Protein AF-A0A915D4I9-F1 (afdb_monomer)

Radius of gyration: 35.0 Å; Cα contacts (8 Å, |Δi|>4): 168; chains: 1; bounding box: 101×60×114 Å

Secondary structure (DSSP, 8-state):
-----PPBPTT--B--HHHHHHHHHHH----S-HHHHHHHHHHHHHHHHHHHHHHHHHHHHHHHHHHHHHHHHHHHHHHHHHHHHHHHHHHHHHHHHH-SS--HHHHHHHHHHHHHHHHHHHHHHHHHHHHTTTS--TTSSSSS----SS----S--HHHHHHHHHHHHTT---SS----SHHHHHHHHHHHHHHHHHHHHHHHHHHHHHHHHHHHHHHHHHHHHHHTS--------------------S-----------S---S-----PPPHHHHHHHHHHHHHHHHHHHHHHH---HHHHHHHHHHHHTT---TT----SHHHHHHHHHHHHHHHHHHHHHHHHHHHHHHHHHHHHHS------

Structure (mmCIF, N/CA/C/O backbone):
data_AF-A0A915D4I9-F1
#
_entry.id   AF-A0A915D4I9-F1
#
loop_
_atom_site.group_PDB
_atom_site.id
_atom_site.type_symbol
_atom_site.label_atom_id
_atom_site.label_alt_id
_atom_site.label_comp_id
_atom_site.label_asym_id
_atom_site.label_entity_id
_atom_site.label_seq_id
_atom_site.pdbx_PDB_ins_code
_atom_site.Cartn_x
_atom_site.Cartn_y
_atom_site.Cartn_z
_atom_site.occupancy
_atom_site.B_iso_or_equiv
_atom_site.auth_seq_id
_atom_site.auth_comp_id
_atom_site.auth_asym_id
_atom_site.auth_atom_id
_atom_site.pdbx_PDB_model_num
ATOM 1 N N . MET A 1 1 ? -1.954 -6.612 -65.099 1.00 35.41 1 MET A N 1
ATOM 2 C CA . MET A 1 1 ? -2.186 -5.581 -64.069 1.00 35.41 1 MET A CA 1
ATOM 3 C C . MET A 1 1 ? -2.923 -6.221 -62.903 1.00 35.41 1 MET A C 1
ATOM 5 O O . MET A 1 1 ? -4.116 -6.458 -63.005 1.00 35.41 1 MET A O 1
ATOM 9 N N . LYS A 1 2 ? -2.202 -6.592 -61.844 1.00 32.66 2 LYS A N 1
ATOM 10 C CA . LYS A 1 2 ? -2.770 -6.794 -60.507 1.00 32.66 2 LYS A CA 1
ATOM 11 C C . LYS A 1 2 ? -2.004 -5.823 -59.619 1.00 32.66 2 LYS A C 1
ATOM 13 O O . LYS A 1 2 ? -0.778 -5.883 -59.588 1.00 32.66 2 LYS A O 1
ATOM 18 N N . GLU A 1 3 ? -2.719 -4.869 -59.047 1.00 35.03 3 GLU A N 1
ATOM 19 C CA . GLU A 1 3 ? -2.173 -3.814 -58.200 1.00 35.03 3 GLU A CA 1
ATOM 20 C C . GLU A 1 3 ? -1.473 -4.432 -56.980 1.00 35.03 3 GLU A C 1
ATOM 22 O O . GLU A 1 3 ? -2.065 -5.222 -56.247 1.00 35.03 3 GLU A O 1
ATOM 27 N N . MET A 1 4 ? -0.193 -4.100 -56.781 1.00 36.44 4 MET A N 1
ATOM 28 C CA . MET A 1 4 ? 0.532 -4.380 -55.540 1.00 36.44 4 MET A CA 1
ATOM 29 C C . MET A 1 4 ? 0.181 -3.279 -54.540 1.00 36.44 4 MET A C 1
ATOM 31 O O . MET A 1 4 ? 0.741 -2.187 -54.602 1.00 36.44 4 MET A O 1
ATOM 35 N N . GLN A 1 5 ? -0.742 -3.550 -53.619 1.00 38.31 5 GLN A N 1
ATOM 36 C CA . GLN A 1 5 ? -0.920 -2.701 -52.443 1.00 38.31 5 GLN A CA 1
ATOM 37 C C . GLN A 1 5 ? 0.169 -3.045 -51.420 1.00 38.31 5 GLN A C 1
ATOM 39 O O . GLN A 1 5 ? 0.173 -4.126 -50.835 1.00 38.31 5 GLN A O 1
ATOM 44 N N . ALA A 1 6 ? 1.120 -2.129 -51.237 1.00 41.97 6 ALA A N 1
ATOM 45 C CA . ALA A 1 6 ? 2.072 -2.168 -50.136 1.00 41.97 6 ALA A CA 1
ATOM 46 C C . ALA A 1 6 ? 1.384 -1.663 -48.859 1.00 41.97 6 ALA A C 1
ATOM 48 O O . ALA A 1 6 ? 0.776 -0.593 -48.866 1.00 41.97 6 ALA A O 1
ATOM 49 N N . VAL A 1 7 ? 1.482 -2.421 -47.766 1.00 44.50 7 VAL A N 1
ATOM 50 C CA . VAL A 1 7 ? 1.042 -1.972 -46.438 1.00 44.50 7 VAL A CA 1
ATOM 51 C C . VAL A 1 7 ? 2.218 -1.262 -45.771 1.00 44.50 7 VAL A C 1
ATOM 53 O O . VAL A 1 7 ? 3.314 -1.814 -45.674 1.00 44.50 7 VAL A O 1
ATOM 56 N N . VAL A 1 8 ? 1.988 -0.017 -45.366 1.00 44.09 8 VAL A N 1
ATOM 57 C CA . VAL A 1 8 ? 2.968 0.869 -44.730 1.00 44.09 8 VAL A CA 1
ATOM 58 C C . VAL A 1 8 ? 2.726 0.836 -43.220 1.00 44.09 8 VAL A C 1
ATOM 60 O O . VAL A 1 8 ? 1.594 1.022 -42.778 1.00 44.09 8 VAL A O 1
ATOM 63 N N . ASP A 1 9 ? 3.771 0.571 -42.434 1.00 43.66 9 ASP A N 1
ATOM 64 C CA . ASP A 1 9 ? 3.714 0.646 -40.964 1.00 43.66 9 ASP A CA 1
ATOM 65 C C . ASP A 1 9 ? 3.553 2.113 -40.496 1.00 43.66 9 ASP A C 1
ATOM 67 O O . ASP A 1 9 ? 3.857 3.043 -41.244 1.00 43.66 9 ASP A O 1
ATOM 71 N N . LEU A 1 10 ? 3.128 2.350 -39.250 1.00 45.97 10 LEU A N 1
ATOM 72 C CA . LEU A 1 10 ? 2.901 3.670 -38.631 1.00 45.97 10 LEU A CA 1
ATOM 73 C C . LEU A 1 10 ? 4.127 4.610 -38.662 1.00 45.97 10 LEU A C 1
ATOM 75 O O . LEU A 1 10 ? 3.985 5.804 -38.413 1.00 45.97 10 LEU A O 1
ATOM 79 N N . ASN A 1 11 ? 5.306 4.088 -39.016 1.00 44.72 11 ASN A N 1
ATOM 80 C CA . ASN A 1 11 ? 6.557 4.828 -39.199 1.00 44.72 11 ASN A CA 1
ATOM 81 C C . ASN A 1 11 ? 6.993 4.990 -40.673 1.00 44.72 11 ASN A C 1
ATOM 83 O O . ASN A 1 11 ? 8.111 5.428 -40.933 1.00 44.72 11 ASN A O 1
ATOM 87 N N . GLY A 1 12 ? 6.153 4.650 -41.656 1.00 38.50 12 GLY A N 1
ATOM 88 C CA . GLY A 1 12 ? 6.417 4.956 -43.070 1.00 38.50 12 GLY A CA 1
ATOM 89 C C . GLY A 1 12 ? 7.358 3.994 -43.809 1.00 38.50 12 GLY A C 1
ATOM 90 O O . GLY A 1 12 ? 7.769 4.291 -44.930 1.00 38.50 12 GLY A O 1
ATOM 91 N N . HIS A 1 13 ? 7.708 2.844 -43.228 1.00 47.94 13 HIS A N 1
ATOM 92 C CA . HIS A 1 13 ? 8.580 1.860 -43.876 1.00 47.94 13 HIS A CA 1
ATOM 93 C C . HIS A 1 13 ? 7.788 0.855 -44.726 1.00 47.94 13 HIS A C 1
ATOM 95 O O . HIS A 1 13 ? 6.801 0.273 -44.275 1.00 47.94 13 HIS A O 1
ATOM 101 N N . TYR A 1 14 ? 8.254 0.623 -45.958 1.00 47.19 14 TYR A N 1
ATOM 102 C CA . TYR A 1 14 ? 7.718 -0.399 -46.858 1.00 47.19 14 TYR A CA 1
ATOM 103 C C . TYR A 1 14 ? 8.238 -1.779 -46.445 1.00 47.19 14 TYR A C 1
ATOM 105 O O . TYR A 1 14 ? 9.422 -2.080 -46.616 1.00 47.19 14 TYR A O 1
ATOM 113 N N . LEU A 1 15 ? 7.362 -2.632 -45.917 1.00 45.53 15 LEU A N 1
ATOM 114 C CA . LEU A 1 15 ? 7.702 -4.026 -45.639 1.00 45.53 15 LEU A CA 1
ATOM 115 C C . LEU A 1 15 ? 7.679 -4.828 -46.948 1.00 45.53 15 LEU A C 1
ATOM 117 O O . LEU A 1 15 ? 6.658 -4.935 -47.625 1.00 45.53 15 LEU A O 1
ATOM 121 N N . SER A 1 16 ? 8.825 -5.404 -47.314 1.00 47.22 16 SER A N 1
ATOM 122 C CA . SER A 1 16 ? 8.920 -6.376 -48.406 1.00 47.22 16 SER A CA 1
ATOM 123 C C . SER A 1 16 ? 8.161 -7.649 -48.023 1.00 47.22 16 SER A C 1
ATOM 125 O O . SER A 1 16 ? 8.383 -8.182 -46.936 1.00 47.22 16 SER A O 1
ATOM 127 N N . MET A 1 17 ? 7.316 -8.184 -48.918 1.00 44.69 17 MET A N 1
ATOM 128 C CA . MET A 1 17 ? 6.532 -9.413 -48.676 1.00 44.69 17 MET A CA 1
ATOM 129 C C . MET A 1 17 ? 7.387 -10.610 -48.220 1.00 44.69 17 MET A C 1
ATOM 131 O O . MET A 1 17 ? 6.897 -11.469 -47.496 1.00 44.69 17 MET A O 1
ATOM 135 N N . LYS A 1 18 ? 8.691 -10.626 -48.536 1.00 50.09 18 LYS A N 1
ATOM 136 C CA . LYS A 1 18 ? 9.620 -11.646 -48.028 1.00 50.09 18 LYS A CA 1
ATOM 137 C C . LYS A 1 18 ? 9.798 -11.596 -46.505 1.00 50.09 18 LYS A C 1
ATOM 139 O O . LYS A 1 18 ? 9.975 -12.642 -45.902 1.00 50.09 18 LYS A O 1
ATOM 144 N N . GLN A 1 19 ? 9.768 -10.429 -45.859 1.00 47.62 19 GLN A N 1
ATOM 145 C CA . GLN A 1 19 ? 9.937 -10.335 -44.398 1.00 47.62 19 GLN A CA 1
ATOM 146 C C . GLN A 1 19 ? 8.711 -10.845 -43.631 1.00 47.62 19 GLN A C 1
ATOM 148 O O . GLN A 1 19 ? 8.879 -11.490 -42.600 1.00 47.62 19 GLN A O 1
ATOM 153 N N . LEU A 1 20 ? 7.507 -10.635 -44.169 1.00 45.84 20 LEU A N 1
ATOM 154 C CA . LEU A 1 20 ? 6.270 -11.200 -43.619 1.00 45.84 20 LEU A CA 1
ATOM 155 C C . LEU A 1 20 ? 6.200 -12.721 -43.835 1.00 45.84 20 LEU A C 1
ATOM 157 O O . LEU A 1 20 ? 5.875 -13.448 -42.900 1.00 45.84 20 LEU A O 1
ATOM 161 N N . GLU A 1 21 ? 6.621 -13.220 -45.005 1.00 45.56 21 GLU A N 1
ATOM 162 C CA . GLU A 1 21 ? 6.747 -14.666 -45.249 1.00 45.56 21 GLU A CA 1
ATOM 163 C C . GLU A 1 21 ? 7.752 -15.339 -44.298 1.00 45.56 21 GLU A C 1
ATOM 165 O O . GLU A 1 21 ? 7.537 -16.479 -43.898 1.00 45.56 21 GLU A O 1
ATOM 170 N N . TRP A 1 22 ? 8.836 -14.661 -43.901 1.00 43.78 22 TRP A N 1
ATOM 171 C CA . TRP A 1 22 ? 9.809 -15.208 -42.944 1.00 43.78 22 TRP A CA 1
ATOM 172 C C . TRP A 1 22 ? 9.251 -15.319 -41.515 1.00 43.78 22 TRP A C 1
ATOM 174 O O . TRP A 1 22 ? 9.558 -16.300 -40.835 1.00 43.78 22 TRP A O 1
ATOM 184 N N . GLU A 1 23 ? 8.417 -14.378 -41.059 1.00 46.72 23 GLU A N 1
ATOM 185 C CA . GLU A 1 23 ? 7.760 -14.483 -39.745 1.00 46.72 23 GLU A CA 1
ATOM 186 C C . GLU A 1 23 ? 6.609 -15.505 -39.745 1.00 46.72 23 GLU A C 1
ATOM 188 O O . GLU A 1 23 ? 6.506 -16.307 -38.810 1.00 46.72 23 GLU A O 1
ATOM 193 N N . GLU A 1 24 ? 5.809 -15.584 -40.816 1.00 44.44 24 GLU A N 1
ATOM 194 C CA . GLU A 1 24 ? 4.781 -16.629 -40.959 1.00 44.44 24 GLU A CA 1
ATOM 195 C C . GLU A 1 24 ? 5.386 -18.033 -41.142 1.00 44.44 24 GLU A C 1
ATOM 197 O O . GLU A 1 24 ? 4.870 -19.009 -40.586 1.00 44.44 24 GLU A O 1
ATOM 202 N N . GLN A 1 25 ? 6.525 -18.173 -41.834 1.00 42.53 25 GLN A N 1
ATOM 203 C CA . GLN A 1 25 ? 7.201 -19.470 -41.985 1.00 42.53 25 GLN A CA 1
ATOM 204 C C . GLN A 1 25 ? 7.789 -20.014 -40.674 1.00 42.53 25 GLN A C 1
ATOM 206 O O . GLN A 1 25 ? 7.946 -21.234 -40.548 1.00 42.53 25 GLN A O 1
ATOM 211 N N . ILE A 1 26 ? 8.069 -19.163 -39.678 1.00 49.69 26 ILE A N 1
ATOM 212 C CA . ILE A 1 26 ? 8.453 -19.606 -38.324 1.00 49.69 26 ILE A CA 1
ATOM 213 C C . ILE A 1 26 ? 7.240 -20.181 -37.567 1.00 49.69 26 ILE A C 1
ATOM 215 O O . ILE A 1 26 ? 7.413 -21.073 -36.728 1.00 49.69 26 ILE A O 1
ATOM 219 N N . TYR A 1 27 ? 6.020 -19.745 -37.896 1.00 46.62 27 TYR A N 1
ATOM 220 C CA . TYR A 1 27 ? 4.786 -20.242 -37.281 1.00 46.62 27 TYR A CA 1
ATOM 221 C C . TYR A 1 27 ? 4.164 -21.455 -37.995 1.00 46.62 27 TYR A C 1
ATOM 223 O O . TYR A 1 27 ? 3.517 -22.259 -37.322 1.00 46.62 27 TYR A O 1
ATOM 231 N N . PHE A 1 28 ? 4.387 -21.650 -39.303 1.00 39.59 28 PHE A N 1
ATOM 232 C CA . PHE A 1 28 ? 3.598 -22.605 -40.106 1.00 39.59 28 PHE A CA 1
ATOM 233 C C . PHE A 1 28 ? 4.369 -23.696 -40.885 1.00 39.59 28 PHE A C 1
ATOM 235 O O . PHE A 1 28 ? 3.871 -24.212 -41.885 1.00 39.59 28 PHE A O 1
ATOM 242 N N . ARG A 1 29 ? 5.553 -24.143 -40.435 1.00 40.75 29 ARG A N 1
ATOM 243 C CA . ARG A 1 29 ? 6.154 -25.400 -40.951 1.00 40.75 29 ARG A CA 1
ATOM 244 C C . ARG A 1 29 ? 5.696 -26.636 -40.153 1.00 40.75 29 ARG A C 1
ATOM 246 O O . ARG A 1 29 ? 6.113 -26.848 -39.017 1.00 40.75 29 ARG A O 1
ATOM 253 N N . SER A 1 30 ? 4.845 -27.452 -40.782 1.00 46.19 30 SER A N 1
ATOM 254 C CA . SER A 1 30 ? 4.274 -28.733 -40.310 1.00 46.19 30 SER A CA 1
ATOM 255 C C . SER A 1 30 ? 5.321 -29.867 -40.107 1.00 46.19 30 SER A C 1
ATOM 257 O O . SER A 1 30 ? 6.462 -29.730 -40.549 1.00 46.19 30 SER A O 1
ATOM 259 N N . PRO A 1 31 ? 4.990 -30.975 -39.397 1.00 56.00 31 PRO A N 1
ATOM 260 C CA . PRO A 1 31 ? 5.857 -31.542 -38.352 1.00 56.00 31 PRO A CA 1
ATOM 261 C C . PRO A 1 31 ? 6.670 -32.800 -38.724 1.00 56.00 31 PRO A C 1
ATOM 263 O O . PRO A 1 31 ? 6.322 -33.522 -39.656 1.00 56.00 31 PRO A O 1
ATOM 266 N N . PRO A 1 32 ? 7.678 -33.152 -37.891 1.00 44.53 32 PRO A N 1
ATOM 267 C CA . PRO A 1 32 ? 7.856 -34.561 -37.519 1.00 44.53 32 PRO A CA 1
ATOM 268 C C . PRO A 1 32 ? 8.087 -34.810 -36.001 1.00 44.53 32 PRO A C 1
ATOM 270 O O . PRO A 1 32 ? 8.877 -34.113 -35.346 1.00 44.53 32 PRO A O 1
ATOM 273 N N . SER A 1 33 ? 7.402 -35.856 -35.497 1.00 53.75 33 SER A N 1
ATOM 274 C CA . SER A 1 33 ? 7.320 -36.460 -34.140 1.00 53.75 33 SER A CA 1
ATOM 275 C C . SER A 1 33 ? 7.057 -35.499 -32.960 1.00 53.75 33 SER A C 1
ATOM 277 O O . SER A 1 33 ? 7.966 -34.854 -32.428 1.00 53.75 33 SER A O 1
ATOM 279 N N . ASN A 1 34 ? 5.795 -35.457 -32.523 1.00 60.41 34 ASN A N 1
ATOM 280 C CA . ASN A 1 34 ? 5.159 -34.263 -31.954 1.00 60.41 34 ASN A CA 1
ATOM 281 C C . ASN A 1 34 ? 5.273 -34.065 -30.432 1.00 60.41 34 ASN A C 1
ATOM 283 O O . ASN A 1 34 ? 5.126 -32.936 -29.976 1.00 60.41 34 ASN A O 1
ATOM 287 N N . SER A 1 35 ? 5.581 -35.087 -29.630 1.00 59.91 35 SER A N 1
ATOM 288 C CA . SER A 1 35 ? 5.491 -34.942 -28.164 1.00 59.91 35 SER A CA 1
ATOM 289 C C . SER A 1 35 ? 6.747 -34.346 -27.524 1.00 59.91 35 SER A C 1
ATOM 291 O O . SER A 1 35 ? 6.640 -33.433 -26.719 1.00 59.91 35 SER A O 1
ATOM 293 N N . CYS A 1 36 ? 7.953 -34.787 -27.901 1.00 62.69 36 CYS A N 1
ATOM 294 C CA . CYS A 1 36 ? 9.190 -34.411 -27.194 1.00 62.69 36 CYS A CA 1
ATOM 295 C C . CYS A 1 36 ? 9.6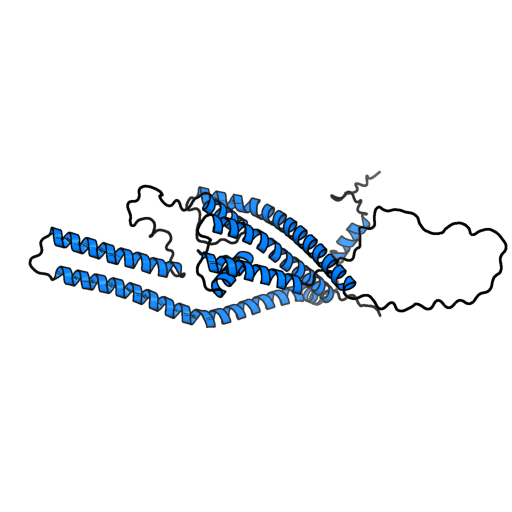43 -32.959 -27.474 1.00 62.69 36 CYS A C 1
ATOM 297 O O . CYS A 1 36 ? 10.132 -32.265 -26.584 1.00 62.69 36 CYS A O 1
ATOM 299 N N . LYS A 1 37 ? 9.412 -32.450 -28.694 1.00 66.06 37 LYS A N 1
ATOM 300 C CA . LYS A 1 37 ? 9.696 -31.045 -29.051 1.00 66.06 37 LYS A CA 1
ATOM 301 C C . LYS A 1 37 ? 8.677 -30.077 -28.439 1.00 66.06 37 LYS A C 1
ATOM 303 O O . LYS A 1 37 ? 9.062 -28.996 -28.002 1.00 66.06 37 LYS A O 1
ATOM 308 N N . LEU A 1 38 ? 7.407 -30.485 -28.353 1.00 66.75 38 LEU A N 1
ATOM 309 C CA . LEU A 1 38 ? 6.363 -29.732 -27.656 1.00 66.75 38 LEU A CA 1
ATOM 310 C C . LEU A 1 38 ? 6.623 -29.711 -26.143 1.00 66.75 38 LEU A C 1
ATOM 312 O O . LEU A 1 38 ? 6.584 -28.643 -25.537 1.00 66.75 38 LEU A O 1
ATOM 316 N N . LEU A 1 39 ? 7.006 -30.853 -25.556 1.00 67.56 39 LEU A N 1
ATOM 317 C CA . LEU A 1 39 ? 7.397 -30.949 -24.147 1.00 67.56 39 LEU A CA 1
ATOM 318 C C . LEU A 1 39 ? 8.571 -30.016 -23.836 1.00 67.56 39 LEU A C 1
ATOM 320 O O . LEU A 1 39 ? 8.531 -29.294 -22.849 1.00 67.56 39 LEU A O 1
ATOM 324 N N . LYS A 1 40 ? 9.588 -29.970 -24.706 1.00 74.44 40 LYS A N 1
ATOM 325 C CA . LYS A 1 40 ? 10.758 -29.094 -24.538 1.00 74.44 40 LYS A CA 1
ATOM 326 C C . LYS A 1 40 ? 10.414 -27.603 -24.655 1.00 74.44 40 LYS A C 1
ATOM 328 O O . LYS A 1 40 ? 11.037 -26.789 -23.982 1.00 74.44 40 LYS A O 1
ATOM 333 N N . ARG A 1 41 ? 9.413 -27.248 -25.469 1.00 70.94 41 ARG A N 1
ATOM 334 C CA . ARG A 1 41 ? 8.922 -25.866 -25.623 1.00 70.94 41 ARG A CA 1
ATOM 335 C C . ARG A 1 41 ? 8.047 -25.421 -24.443 1.00 70.94 41 ARG A C 1
ATOM 337 O O . ARG A 1 41 ? 8.156 -24.278 -24.021 1.00 70.94 41 ARG A O 1
ATOM 344 N N . ILE A 1 42 ? 7.216 -26.310 -23.896 1.00 81.50 42 ILE A N 1
ATOM 345 C CA . ILE A 1 42 ? 6.305 -26.003 -22.776 1.00 81.50 42 ILE A CA 1
ATOM 346 C C . ILE A 1 42 ? 6.998 -26.176 -21.406 1.00 81.50 42 ILE A C 1
ATOM 348 O O . ILE A 1 42 ? 6.628 -25.523 -20.431 1.00 81.50 42 ILE A O 1
ATOM 352 N N . SER A 1 43 ? 8.048 -27.000 -21.334 1.00 80.12 43 SER A N 1
ATOM 353 C CA . SER A 1 43 ? 8.830 -27.297 -20.125 1.00 80.12 43 SER A CA 1
ATOM 354 C C . SER A 1 43 ? 9.214 -26.073 -19.275 1.00 80.12 43 SER A C 1
ATOM 356 O O . SER A 1 43 ? 8.950 -26.127 -18.073 1.00 80.12 43 SER A O 1
ATOM 358 N N . PRO A 1 44 ? 9.768 -24.966 -19.817 1.00 81.38 44 PRO A N 1
ATOM 359 C CA . PRO A 1 44 ? 10.123 -23.811 -18.989 1.00 81.38 44 PRO A CA 1
ATOM 360 C C . PRO A 1 44 ? 8.897 -23.109 -18.389 1.00 81.38 44 PRO A C 1
ATOM 362 O O . PRO A 1 44 ? 8.964 -22.636 -17.257 1.00 81.38 44 PRO A O 1
ATOM 365 N N . HIS A 1 45 ? 7.761 -23.094 -19.095 1.00 81.31 45 HIS A N 1
ATOM 366 C CA . HIS A 1 45 ? 6.516 -22.522 -18.581 1.00 81.31 45 HIS A CA 1
ATOM 367 C C . HIS A 1 45 ? 5.938 -23.374 -17.446 1.00 81.31 45 HIS A C 1
ATOM 369 O O . HIS A 1 45 ? 5.585 -22.830 -16.404 1.00 81.31 45 HIS A O 1
ATOM 375 N N . ILE A 1 46 ? 5.900 -24.704 -17.602 1.00 86.81 46 ILE A N 1
ATOM 376 C CA . ILE A 1 46 ? 5.453 -25.617 -16.533 1.00 86.81 46 ILE A CA 1
ATOM 377 C C . ILE A 1 46 ? 6.389 -25.525 -15.323 1.00 86.81 46 ILE A C 1
ATOM 379 O O . ILE A 1 46 ? 5.916 -25.445 -14.194 1.00 86.81 46 ILE A O 1
ATOM 383 N N . CYS A 1 47 ? 7.705 -25.483 -15.547 1.00 85.31 47 CYS A N 1
ATOM 384 C CA . CYS A 1 47 ? 8.698 -25.337 -14.483 1.00 85.31 47 CYS A CA 1
ATOM 385 C C . CYS A 1 47 ? 8.495 -24.036 -13.690 1.00 85.31 47 CYS A C 1
ATOM 387 O O . CYS A 1 47 ? 8.456 -24.071 -12.462 1.00 85.31 47 CYS A O 1
ATOM 389 N N . LEU A 1 48 ? 8.283 -22.906 -14.377 1.00 82.00 48 LEU A N 1
ATOM 390 C CA . LEU A 1 48 ? 8.001 -21.626 -13.723 1.00 82.00 48 LEU A CA 1
ATOM 391 C C . LEU A 1 48 ? 6.710 -21.683 -12.891 1.00 82.00 48 LEU A C 1
ATOM 393 O O . LEU A 1 48 ? 6.703 -21.218 -11.755 1.00 82.00 48 LEU A O 1
ATOM 397 N N . GLN A 1 49 ? 5.636 -22.274 -13.422 1.00 86.62 49 GLN A N 1
ATOM 398 C CA . GLN A 1 49 ? 4.369 -22.404 -12.691 1.00 86.62 49 GLN A CA 1
ATOM 399 C C . GLN A 1 49 ? 4.507 -23.305 -11.457 1.00 86.62 49 GLN A C 1
ATOM 401 O O . GLN A 1 49 ? 4.034 -22.947 -10.380 1.00 86.62 49 GLN A O 1
ATOM 406 N N . LEU A 1 50 ? 5.209 -24.438 -11.572 1.00 88.25 50 LEU A N 1
ATOM 407 C CA . LEU A 1 50 ? 5.502 -25.308 -10.428 1.00 88.25 50 LEU A CA 1
ATOM 408 C C . LEU A 1 50 ? 6.351 -24.594 -9.369 1.00 88.25 50 LEU A C 1
ATOM 410 O O . LEU A 1 50 ? 6.097 -24.755 -8.177 1.00 88.25 50 LEU A O 1
ATOM 414 N N . LEU A 1 51 ? 7.315 -23.770 -9.788 1.00 88.38 51 LEU A N 1
ATOM 415 C CA . LEU A 1 51 ? 8.122 -22.957 -8.881 1.00 88.38 51 LEU A CA 1
ATOM 416 C C . LEU A 1 51 ? 7.269 -21.921 -8.134 1.00 88.38 51 LEU A C 1
ATOM 418 O O . LEU A 1 51 ? 7.424 -21.775 -6.923 1.00 88.38 51 LEU A O 1
ATOM 422 N N . VAL A 1 52 ? 6.327 -21.259 -8.813 1.00 84.94 52 VAL A N 1
ATOM 423 C CA . VAL A 1 52 ? 5.376 -20.334 -8.171 1.00 84.94 52 VAL A CA 1
ATOM 424 C C . VAL A 1 52 ? 4.480 -21.072 -7.175 1.00 84.94 52 VAL A C 1
ATOM 426 O O . VAL A 1 52 ? 4.340 -20.618 -6.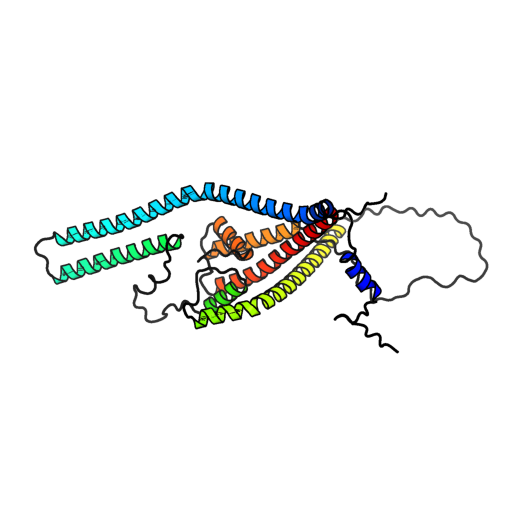043 1.00 84.94 52 VAL A O 1
ATOM 429 N N . ILE A 1 53 ? 3.928 -22.234 -7.541 1.00 87.00 53 ILE A N 1
ATOM 430 C CA . ILE A 1 53 ? 3.110 -23.054 -6.629 1.00 87.00 53 ILE A CA 1
ATOM 431 C C . ILE A 1 53 ? 3.927 -23.463 -5.397 1.00 87.00 53 ILE A C 1
ATOM 433 O O . ILE A 1 53 ? 3.461 -23.304 -4.270 1.00 87.00 53 ILE A O 1
ATOM 437 N N . SER A 1 54 ? 5.165 -23.927 -5.588 1.00 91.25 54 SER A N 1
ATOM 438 C CA . SER A 1 54 ? 6.060 -24.276 -4.481 1.00 91.25 54 SER A CA 1
ATOM 439 C C . SER A 1 54 ? 6.362 -23.074 -3.583 1.00 91.25 54 SER A C 1
ATOM 441 O O . SER A 1 54 ? 6.411 -23.226 -2.363 1.00 91.25 54 SER A O 1
ATOM 443 N N . TYR A 1 55 ? 6.555 -21.885 -4.159 1.00 86.19 55 TYR A N 1
ATOM 444 C CA . TYR A 1 55 ? 6.799 -20.655 -3.405 1.00 86.19 55 TYR A CA 1
ATOM 445 C C . TYR A 1 55 ? 5.569 -20.224 -2.593 1.00 86.19 55 TYR A C 1
ATOM 447 O O . TYR A 1 55 ? 5.709 -19.820 -1.440 1.00 86.19 55 TYR A O 1
ATOM 455 N N . LEU A 1 56 ? 4.362 -20.382 -3.147 1.00 85.56 56 LEU A N 1
ATOM 456 C CA . LEU A 1 56 ? 3.105 -20.127 -2.436 1.00 85.56 56 LEU A CA 1
ATOM 457 C C . LEU A 1 56 ? 2.894 -21.101 -1.272 1.00 85.56 56 LEU A C 1
ATOM 459 O O . LEU A 1 56 ? 2.527 -20.668 -0.182 1.00 85.56 56 LEU A O 1
ATOM 463 N N . LEU A 1 57 ? 3.163 -22.397 -1.471 1.00 84.62 57 LEU A N 1
ATOM 464 C CA . LEU A 1 57 ? 3.080 -23.400 -0.402 1.00 84.62 57 LEU A CA 1
ATOM 465 C C . LEU A 1 57 ? 4.086 -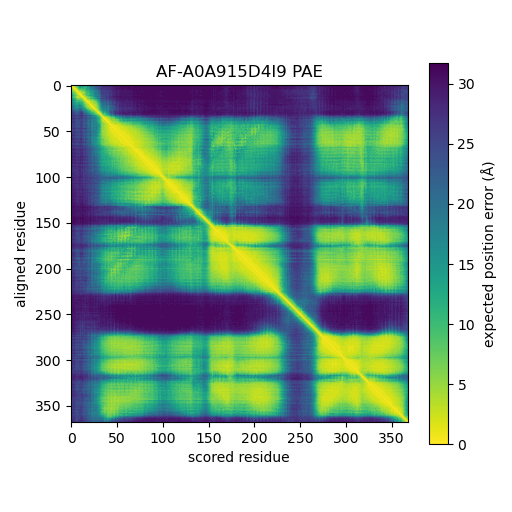23.111 0.717 1.00 84.62 57 LEU A C 1
ATOM 467 O O . LEU A 1 57 ? 3.732 -23.166 1.895 1.00 84.62 57 LEU A O 1
ATOM 471 N N . PHE A 1 58 ? 5.320 -22.752 0.354 1.00 91.44 58 PHE A N 1
ATOM 472 C CA . PHE A 1 58 ? 6.346 -22.351 1.313 1.00 91.44 58 PHE A CA 1
ATOM 473 C C . PHE A 1 58 ? 5.932 -21.098 2.098 1.00 91.44 58 PHE A C 1
ATOM 475 O O . PHE A 1 58 ? 5.959 -21.110 3.328 1.00 91.44 58 PHE A O 1
ATOM 482 N N . GLY A 1 59 ? 5.488 -20.043 1.407 1.00 80.56 59 GLY A N 1
ATOM 483 C CA . GLY A 1 59 ? 4.989 -18.823 2.042 1.00 80.56 59 GLY A CA 1
ATOM 484 C C . GLY A 1 59 ? 3.806 -19.096 2.973 1.00 80.56 59 GLY A C 1
ATOM 485 O O . GLY A 1 59 ? 3.799 -18.622 4.106 1.00 80.56 59 GLY A O 1
ATOM 486 N N . GLY A 1 60 ? 2.852 -19.927 2.544 1.00 77.12 60 GLY A N 1
ATOM 487 C CA . GLY A 1 60 ? 1.710 -20.349 3.357 1.00 77.12 60 GLY A CA 1
ATOM 488 C C . GLY A 1 60 ? 2.123 -21.083 4.635 1.00 77.12 60 GLY A C 1
ATOM 489 O O . GLY A 1 60 ? 1.598 -20.779 5.705 1.00 77.12 60 GLY A O 1
ATOM 490 N N . ALA A 1 61 ? 3.104 -21.987 4.558 1.00 88.19 61 ALA A N 1
ATOM 491 C CA . ALA A 1 61 ? 3.636 -22.681 5.732 1.00 88.19 61 ALA A CA 1
ATOM 492 C C . ALA A 1 61 ? 4.329 -21.720 6.713 1.00 88.19 61 ALA A C 1
ATOM 494 O O . ALA A 1 61 ? 4.119 -21.816 7.924 1.00 88.19 61 ALA A O 1
ATOM 495 N N . VAL A 1 62 ? 5.117 -20.768 6.201 1.00 89.75 62 VAL A N 1
ATOM 496 C CA . VAL A 1 62 ? 5.798 -19.757 7.026 1.00 89.75 62 VAL A CA 1
ATOM 497 C C . VAL A 1 62 ? 4.789 -18.825 7.700 1.00 89.75 62 VAL A C 1
ATOM 499 O O . VAL A 1 62 ? 4.875 -18.628 8.910 1.00 89.75 62 VAL A O 1
ATOM 502 N N . PHE A 1 63 ? 3.803 -18.297 6.969 1.00 84.00 63 PHE A N 1
ATOM 503 C CA . PHE A 1 63 ? 2.758 -17.453 7.561 1.00 84.00 63 PHE A CA 1
ATOM 504 C C . PHE A 1 63 ? 1.921 -18.213 8.584 1.00 84.00 63 PHE A C 1
ATOM 506 O O . PHE A 1 63 ? 1.654 -17.680 9.656 1.00 84.00 63 PHE A O 1
ATOM 513 N N . TYR A 1 64 ? 1.563 -19.469 8.307 1.00 80.88 64 TYR A N 1
ATOM 514 C CA . TYR A 1 64 ? 0.874 -20.309 9.283 1.00 80.88 64 TYR A CA 1
ATOM 515 C C . TYR A 1 64 ? 1.697 -20.458 10.567 1.00 80.88 64 TYR A C 1
ATOM 517 O O . TYR A 1 64 ? 1.165 -20.281 11.660 1.00 80.88 64 TYR A O 1
ATOM 525 N N . TYR A 1 65 ? 2.999 -20.723 10.451 1.00 91.44 65 TYR A N 1
ATOM 526 C CA . TYR A 1 65 ? 3.874 -20.860 11.613 1.00 91.44 65 TYR A CA 1
ATOM 527 C C . TYR A 1 65 ? 4.020 -19.552 12.411 1.00 91.44 65 TYR A C 1
ATOM 529 O O . TYR A 1 65 ? 4.025 -19.585 13.641 1.00 91.44 65 TYR A O 1
ATOM 537 N N . LEU A 1 66 ? 4.118 -18.407 11.729 1.00 86.81 66 LEU A N 1
ATOM 538 C CA . LEU A 1 66 ? 4.326 -17.106 12.371 1.00 86.81 66 LEU A CA 1
ATOM 539 C C . LEU A 1 66 ? 3.039 -16.508 12.965 1.00 86.81 66 LEU A C 1
ATOM 541 O O . LEU A 1 66 ? 3.074 -15.977 14.074 1.00 86.81 66 LEU A O 1
ATOM 545 N N . GLU A 1 67 ? 1.912 -16.599 12.256 1.00 83.62 67 GLU A N 1
ATOM 546 C CA . GLU A 1 67 ? 0.690 -15.858 12.596 1.00 83.62 67 GLU A CA 1
ATOM 547 C C . GLU A 1 67 ? -0.347 -16.688 13.359 1.00 83.62 67 GLU A C 1
ATOM 549 O O . GLU A 1 67 ? -1.039 -16.134 14.211 1.00 83.62 67 GLU A O 1
ATOM 554 N N . SER A 1 68 ? -0.449 -18.008 13.141 1.00 80.12 68 SER A N 1
ATOM 555 C CA . SER A 1 68 ? -1.550 -18.809 13.723 1.00 80.12 68 SER A CA 1
ATOM 556 C C . SER A 1 68 ? -1.601 -18.746 15.255 1.00 80.12 68 SER A C 1
ATOM 558 O O . SER A 1 68 ? -2.664 -18.580 15.853 1.00 80.12 68 SER A O 1
ATOM 560 N N . GLY A 1 69 ? -0.441 -18.815 15.914 1.00 82.19 69 GLY A N 1
ATOM 561 C CA . GLY A 1 69 ? -0.355 -18.709 17.370 1.00 82.19 69 GLY A CA 1
ATOM 562 C C . GLY A 1 69 ? -0.658 -17.302 17.892 1.00 82.19 69 GLY A C 1
ATOM 563 O O . GLY A 1 69 ? -1.197 -17.157 18.991 1.00 82.19 69 GLY A O 1
ATOM 564 N N . ASN A 1 70 ? -0.317 -16.266 17.122 1.00 83.75 70 ASN A N 1
ATOM 565 C CA . ASN A 1 70 ? -0.580 -14.873 17.475 1.00 83.75 70 ASN A CA 1
ATOM 566 C C . ASN A 1 70 ? -2.066 -14.521 17.292 1.00 83.75 70 ASN A C 1
ATOM 568 O O . ASN A 1 70 ? -2.655 -13.891 18.169 1.00 83.75 70 ASN A O 1
ATOM 572 N N . GLU A 1 71 ? -2.691 -15.011 16.217 1.00 74.25 71 GLU A N 1
ATOM 573 C CA . GLU A 1 71 ? -4.120 -14.852 15.932 1.00 74.25 71 GLU A CA 1
ATOM 574 C C . GLU A 1 71 ? -4.980 -15.367 17.092 1.00 74.25 71 GLU A C 1
ATOM 576 O O . GLU A 1 71 ? -5.831 -14.639 17.608 1.00 74.25 71 GLU A O 1
ATOM 581 N N . VAL A 1 72 ? -4.733 -16.603 17.546 1.00 75.00 72 VAL A N 1
ATOM 582 C CA . VAL A 1 72 ? -5.515 -17.218 18.630 1.00 75.00 72 VAL A CA 1
ATOM 583 C C . VAL A 1 72 ? -5.365 -16.424 19.929 1.00 75.00 72 VAL A C 1
ATOM 585 O O . VAL A 1 72 ? -6.372 -16.105 20.564 1.00 75.00 72 VAL A O 1
ATOM 588 N N . LYS A 1 73 ? -4.135 -16.039 20.293 1.00 81.31 73 LYS A N 1
ATOM 589 C CA . LYS A 1 73 ? -3.859 -15.261 21.513 1.00 81.31 73 LYS A CA 1
ATOM 590 C C . LYS A 1 73 ? -4.521 -13.887 21.490 1.00 81.31 73 LYS A C 1
ATOM 592 O O . LYS A 1 73 ? -5.138 -13.483 22.477 1.00 81.31 73 LYS A O 1
ATOM 597 N N . GLU A 1 74 ? -4.406 -13.162 20.379 1.00 74.56 74 GLU A N 1
ATOM 598 C CA . GLU A 1 74 ? -5.010 -11.837 20.244 1.00 74.56 74 GLU A CA 1
ATOM 599 C C . GLU A 1 74 ? -6.541 -11.951 20.267 1.00 74.56 74 GLU A C 1
ATOM 601 O O . GLU A 1 74 ? -7.194 -11.223 21.014 1.00 74.56 74 GLU A O 1
ATOM 606 N N . ARG A 1 75 ? -7.123 -12.918 19.543 1.00 72.00 75 ARG A N 1
ATOM 607 C CA . ARG A 1 75 ? -8.572 -13.173 19.539 1.00 72.00 75 ARG A CA 1
ATOM 608 C C . ARG A 1 75 ? -9.104 -13.467 20.942 1.00 72.00 75 ARG A C 1
ATOM 610 O O . ARG A 1 75 ? -10.097 -12.868 21.358 1.00 72.00 75 ARG A O 1
ATOM 617 N N . GLU A 1 76 ? -8.448 -14.352 21.688 1.00 77.81 76 GLU A N 1
ATOM 618 C CA . GLU A 1 76 ? -8.827 -14.677 23.068 1.00 77.81 76 GLU A CA 1
ATOM 619 C C . GLU A 1 76 ? -8.722 -13.462 23.994 1.00 77.81 76 GLU A C 1
ATOM 621 O O . GLU A 1 76 ? -9.665 -13.167 24.734 1.00 77.81 76 GLU A O 1
ATOM 626 N N . SER A 1 77 ? -7.628 -12.703 23.905 1.00 77.44 77 SER A N 1
ATOM 627 C CA . SER A 1 77 ? -7.424 -11.475 24.683 1.00 77.44 77 SER A CA 1
ATOM 628 C C . SER A 1 77 ? -8.534 -10.443 24.438 1.00 77.44 77 SER A C 1
ATOM 630 O O . SER A 1 77 ? -9.110 -9.894 25.388 1.00 77.44 77 SER A O 1
ATOM 632 N N . GLN A 1 78 ? -8.908 -10.225 23.172 1.00 71.75 78 GLN A N 1
ATOM 633 C CA . GLN A 1 78 ? -9.993 -9.311 22.804 1.00 71.75 78 GLN A CA 1
ATOM 634 C C . GLN A 1 78 ? -11.354 -9.808 23.322 1.00 71.75 78 GLN A C 1
ATOM 636 O O . GLN A 1 78 ? -12.099 -9.033 23.932 1.00 71.75 78 GLN A O 1
ATOM 641 N N . MET A 1 79 ? -11.664 -11.103 23.168 1.00 69.88 79 MET A N 1
ATOM 642 C CA . MET A 1 79 ? -12.913 -11.694 23.672 1.00 69.88 79 MET A CA 1
ATOM 643 C C . MET A 1 79 ? -13.037 -11.577 25.195 1.00 69.88 79 MET A C 1
ATOM 645 O O . MET A 1 79 ? -14.073 -11.127 25.695 1.00 69.88 79 MET A O 1
ATOM 649 N N . VAL A 1 80 ? -11.980 -11.901 25.947 1.00 80.19 80 VAL A N 1
ATOM 650 C CA . VAL A 1 80 ? -11.954 -11.736 27.412 1.00 80.19 80 VAL A CA 1
ATOM 651 C C . VAL A 1 80 ? -12.165 -10.270 27.788 1.00 80.19 80 VAL A C 1
ATOM 653 O O . VAL A 1 80 ? -12.931 -9.960 28.706 1.00 80.19 80 VAL A O 1
ATOM 656 N N . GLY A 1 81 ? -11.538 -9.347 27.056 1.00 77.06 81 GLY A N 1
ATOM 657 C CA . GLY A 1 81 ? -11.701 -7.910 27.251 1.00 77.06 81 GLY A CA 1
ATOM 658 C C . GLY A 1 81 ? -13.140 -7.415 27.061 1.00 77.06 81 GLY A C 1
ATOM 659 O O . GLY A 1 81 ? -13.555 -6.508 27.793 1.00 77.06 81 GLY A O 1
ATOM 660 N N . ILE A 1 82 ? -13.882 -7.999 26.115 1.00 76.50 82 ILE A N 1
ATOM 661 C CA . ILE A 1 82 ? -15.294 -7.704 25.823 1.00 76.50 82 ILE A CA 1
ATOM 662 C C . ILE A 1 82 ? -16.205 -8.318 26.895 1.00 76.50 82 ILE A C 1
ATOM 664 O O . ILE A 1 82 ? -17.019 -7.604 27.490 1.00 76.50 82 ILE A O 1
ATOM 668 N N . PHE A 1 83 ? -16.036 -9.607 27.210 1.00 81.56 83 PHE A N 1
ATOM 669 C CA . PHE A 1 83 ? -16.861 -10.290 28.212 1.00 81.56 83 PHE A CA 1
ATOM 670 C C . PHE A 1 83 ? -16.687 -9.699 29.609 1.00 81.56 83 PHE A C 1
ATOM 672 O O . PHE A 1 83 ? -17.677 -9.409 30.276 1.00 81.56 83 PHE A O 1
ATOM 679 N N . LYS A 1 84 ? -15.454 -9.377 30.012 1.00 87.44 84 LYS A N 1
ATOM 680 C CA . LYS A 1 84 ? -15.193 -8.708 31.293 1.00 87.44 84 LYS A CA 1
ATOM 681 C C . LYS A 1 84 ? -15.902 -7.356 31.388 1.00 87.44 84 LYS A C 1
ATOM 683 O O . LYS A 1 84 ? -16.356 -6.967 32.462 1.00 87.44 84 LYS A O 1
ATOM 688 N N . LEU A 1 85 ? -16.009 -6.622 30.279 1.00 82.19 85 LEU A N 1
ATOM 689 C CA . LEU A 1 85 ? -16.693 -5.331 30.257 1.00 82.19 85 LEU A CA 1
ATOM 690 C C . LEU A 1 85 ? -18.214 -5.493 30.414 1.00 82.19 85 LEU A C 1
ATOM 692 O O . LEU A 1 85 ? -18.820 -4.774 31.212 1.00 82.19 85 LEU A O 1
ATOM 696 N N . ARG A 1 86 ? -18.799 -6.483 29.726 1.00 83.56 86 ARG A N 1
ATOM 697 C CA . ARG A 1 86 ? -20.204 -6.895 29.881 1.00 83.56 86 ARG A CA 1
ATOM 698 C C . ARG A 1 86 ? -20.508 -7.316 31.324 1.00 83.56 86 ARG A C 1
ATOM 700 O O . ARG A 1 86 ? -21.468 -6.831 31.922 1.00 83.56 86 ARG A O 1
ATOM 707 N N . ASP A 1 87 ? -19.675 -8.171 31.904 1.00 87.62 87 ASP A N 1
ATOM 708 C CA . ASP A 1 87 ? -19.907 -8.736 33.238 1.00 87.62 87 ASP A CA 1
ATOM 709 C C . ASP A 1 87 ? -19.757 -7.669 34.335 1.00 87.62 87 ASP A C 1
ATOM 711 O O . ASP A 1 87 ? -20.549 -7.613 35.283 1.00 87.62 87 ASP A O 1
ATOM 715 N N . ASN A 1 88 ? -18.810 -6.740 34.167 1.00 90.75 88 ASN A N 1
ATOM 716 C CA . ASN A 1 88 ? -18.674 -5.570 35.033 1.00 90.75 88 ASN A CA 1
ATOM 717 C C . ASN A 1 88 ? -19.895 -4.643 34.955 1.00 90.75 88 ASN A C 1
ATOM 719 O O . ASN A 1 88 ? -20.340 -4.138 35.990 1.00 90.75 88 ASN A O 1
ATOM 723 N N . PHE A 1 89 ? -20.448 -4.423 33.757 1.00 89.44 89 PHE A N 1
ATOM 724 C CA . PHE A 1 89 ? -21.675 -3.645 33.587 1.00 89.44 89 PHE A CA 1
ATOM 725 C C . PHE A 1 89 ? -22.848 -4.298 34.326 1.00 89.44 89 PHE A C 1
ATOM 727 O O . PHE A 1 89 ? -23.495 -3.633 35.140 1.00 89.44 89 PHE A O 1
ATOM 734 N N . HIS A 1 90 ? -23.073 -5.602 34.126 1.00 87.56 90 HIS A N 1
ATOM 735 C CA . HIS A 1 90 ? -24.114 -6.342 34.844 1.00 87.56 90 HIS A CA 1
ATOM 736 C C . HIS A 1 90 ? -23.930 -6.260 36.360 1.00 87.56 90 HIS A C 1
ATOM 738 O O . HIS A 1 90 ? -24.882 -5.951 37.077 1.00 87.56 90 HIS A O 1
ATOM 744 N N . SER A 1 91 ? -22.709 -6.470 36.851 1.00 89.75 91 SER A N 1
ATOM 745 C CA . SER A 1 91 ? -22.399 -6.418 38.284 1.00 89.75 91 SER A CA 1
ATOM 746 C C . SER A 1 91 ? -22.717 -5.047 38.885 1.00 89.75 91 SER A C 1
ATOM 748 O O . SER A 1 91 ? -23.402 -4.957 39.904 1.00 89.75 91 SER A O 1
ATOM 750 N N . ARG A 1 92 ? -22.302 -3.959 38.220 1.00 87.25 92 ARG A N 1
ATOM 751 C CA . ARG A 1 92 ? -22.594 -2.584 38.660 1.00 87.25 92 ARG A CA 1
ATOM 752 C C . ARG A 1 92 ? -24.085 -2.261 38.596 1.00 87.25 92 ARG A C 1
ATOM 754 O O . ARG A 1 92 ? -24.596 -1.607 39.504 1.00 87.25 92 ARG A O 1
ATOM 761 N N . LEU A 1 93 ? -24.789 -2.739 37.572 1.00 89.00 93 LEU A N 1
ATOM 762 C CA . LEU A 1 93 ? -26.238 -2.576 37.454 1.00 89.00 93 LEU A CA 1
ATOM 763 C C . LEU A 1 93 ? -26.966 -3.269 38.617 1.00 89.00 93 LEU A C 1
ATOM 765 O O . LEU A 1 93 ? -27.857 -2.676 39.229 1.00 89.00 93 LEU A O 1
ATOM 769 N N . TRP A 1 94 ? -26.538 -4.481 38.979 1.00 86.69 94 TRP A N 1
ATOM 770 C CA . TRP A 1 94 ? -27.048 -5.210 40.142 1.00 86.69 94 TRP A CA 1
ATOM 771 C C . TRP A 1 94 ? -26.764 -4.491 41.466 1.00 86.69 94 TRP A C 1
ATOM 773 O O . TRP A 1 94 ? -27.660 -4.413 42.310 1.00 86.69 94 TRP A O 1
ATOM 783 N N . THR A 1 95 ? -25.571 -3.911 41.645 1.00 87.69 95 THR A N 1
ATOM 784 C CA . THR A 1 95 ? -25.256 -3.092 42.829 1.00 87.69 95 THR A CA 1
ATOM 785 C C . THR A 1 95 ? -26.186 -1.890 42.929 1.00 87.69 95 THR A C 1
ATOM 787 O O . THR A 1 95 ? -26.734 -1.626 43.998 1.00 87.69 95 THR A O 1
ATOM 790 N N . ILE A 1 96 ? -26.417 -1.186 41.813 1.00 85.44 96 ILE A N 1
ATOM 791 C CA . ILE A 1 96 ? -27.355 -0.065 41.800 1.00 85.44 96 ILE A CA 1
ATOM 792 C C . ILE A 1 96 ? -28.741 -0.584 42.166 1.00 85.44 96 ILE A C 1
ATOM 794 O O . ILE A 1 96 ? -29.336 -0.015 43.067 1.00 85.44 96 ILE A O 1
ATOM 798 N N . LYS A 1 97 ? -29.247 -1.672 41.579 1.00 83.81 97 LYS A N 1
ATOM 799 C CA . LYS A 1 97 ? -30.584 -2.208 41.899 1.00 83.81 97 LYS A CA 1
ATOM 800 C C . LYS A 1 97 ? -30.797 -2.496 43.396 1.00 83.81 97 LYS A C 1
ATOM 802 O O . LYS A 1 97 ? -31.908 -2.308 43.875 1.00 83.81 97 LYS A O 1
ATOM 807 N N . ARG A 1 98 ? -29.753 -2.898 44.133 1.00 86.44 98 ARG A N 1
ATOM 808 C CA . ARG A 1 98 ? -29.834 -3.299 45.554 1.00 86.44 98 ARG A CA 1
ATOM 809 C C . ARG A 1 98 ? -29.905 -2.161 46.583 1.00 86.44 98 ARG A C 1
ATOM 811 O O . ARG A 1 98 ? -30.209 -2.444 47.734 1.00 86.44 98 ARG A O 1
ATOM 818 N N . ILE A 1 99 ? -29.623 -0.906 46.226 1.00 83.38 99 ILE A N 1
ATOM 819 C CA . ILE A 1 99 ? -29.630 0.197 47.212 1.00 83.38 99 ILE A CA 1
ATOM 820 C C . ILE A 1 99 ? -31.081 0.484 47.675 1.00 83.38 99 ILE A C 1
ATOM 822 O O . ILE A 1 99 ? -31.935 0.748 46.825 1.00 83.38 99 ILE A O 1
ATOM 826 N N . PRO A 1 100 ? -31.385 0.461 48.983 1.00 77.62 100 PRO A N 1
ATOM 827 C CA . PRO A 1 100 ? -32.728 0.749 49.493 1.00 77.62 100 PRO A CA 1
ATOM 828 C C . PRO A 1 100 ? -33.070 2.255 49.433 1.00 77.62 100 PRO A C 1
ATOM 830 O O . PRO A 1 100 ? -32.176 3.095 49.349 1.00 77.62 100 PRO A O 1
ATOM 833 N N . ASN A 1 101 ? -34.365 2.607 49.465 1.00 79.94 101 ASN A N 1
ATOM 834 C CA . ASN A 1 101 ? -34.889 3.991 49.520 1.00 79.94 101 ASN A CA 1
ATOM 835 C C . ASN A 1 101 ? -34.390 4.955 48.420 1.00 79.94 101 ASN A C 1
ATOM 837 O O . ASN A 1 101 ? -33.945 6.074 48.681 1.00 79.94 101 ASN A O 1
ATOM 841 N N . LYS A 1 102 ? -34.486 4.549 47.151 1.00 79.00 102 LYS A N 1
ATOM 842 C CA . LYS A 1 102 ? -34.053 5.379 46.016 1.00 79.00 102 LYS A CA 1
ATOM 843 C C . LYS A 1 102 ? -35.120 6.370 45.563 1.00 79.00 102 LYS A C 1
ATOM 845 O O . LYS A 1 102 ? -36.247 5.984 45.269 1.00 79.00 102 LYS A O 1
ATOM 850 N N . LYS A 1 103 ? -34.708 7.617 45.319 1.00 87.25 103 LYS A N 1
ATOM 851 C CA . LYS A 1 103 ? -35.493 8.562 44.510 1.00 87.25 103 LYS A CA 1
ATOM 852 C C . LYS A 1 103 ? -35.540 8.084 43.040 1.00 87.25 103 LYS A C 1
ATOM 854 O O . LYS A 1 103 ? -34.468 7.842 42.470 1.00 87.25 103 LYS A O 1
ATOM 859 N N . PRO A 1 104 ? -36.724 7.989 42.398 1.00 82.62 104 PRO A N 1
ATOM 860 C CA . PRO A 1 104 ? -36.873 7.425 41.048 1.00 82.62 104 PRO A CA 1
ATOM 861 C C . PRO A 1 104 ? -36.038 8.147 39.985 1.00 82.62 104 PRO A C 1
ATOM 863 O O . PRO A 1 104 ? -35.436 7.514 39.116 1.00 82.62 104 PRO A O 1
ATOM 866 N N . GLU A 1 105 ? -35.954 9.475 40.073 1.00 85.00 105 GLU A N 1
ATOM 867 C CA . GLU A 1 105 ? -35.212 10.284 39.104 1.00 85.00 105 GLU A CA 1
ATOM 868 C C . GLU A 1 105 ? -33.697 10.095 39.193 1.00 85.00 105 GLU A C 1
ATOM 870 O O . GLU A 1 105 ? -33.022 9.957 38.171 1.00 85.00 105 GLU A O 1
ATOM 875 N N . LEU A 1 106 ? -33.155 10.049 40.414 1.00 83.12 106 LEU A N 1
ATOM 876 C CA . LEU A 1 106 ? -31.721 9.859 40.632 1.00 83.12 106 LEU A CA 1
ATOM 877 C C . LEU A 1 106 ? -31.287 8.462 40.169 1.00 83.12 106 LEU A C 1
ATOM 879 O O . LEU A 1 106 ? -30.245 8.318 39.534 1.00 83.12 106 LEU A O 1
ATOM 883 N N . TYR A 1 107 ? -32.130 7.452 40.403 1.00 84.06 107 TYR A N 1
ATOM 884 C CA . TYR A 1 107 ? -31.927 6.091 39.909 1.00 84.06 107 TYR A CA 1
ATOM 885 C C . TYR A 1 107 ? -31.890 6.025 38.376 1.00 84.06 107 TYR A C 1
ATOM 887 O O . TYR A 1 107 ? -30.947 5.466 37.810 1.00 84.06 107 TYR A O 1
ATOM 895 N N . ARG A 1 108 ? -32.864 6.648 37.691 1.00 85.12 108 ARG A N 1
ATOM 896 C CA . ARG A 1 108 ? -32.882 6.717 36.219 1.00 85.12 108 ARG A CA 1
ATOM 897 C C . ARG A 1 108 ? -31.637 7.415 35.669 1.00 85.12 108 ARG A C 1
ATOM 899 O O . ARG A 1 108 ? -31.025 6.904 34.732 1.00 85.12 108 ARG A O 1
ATOM 906 N N . LYS A 1 109 ? -31.221 8.539 36.267 1.00 87.19 109 LYS A N 1
ATOM 907 C CA . LYS A 1 109 ? -30.005 9.265 35.856 1.00 87.19 109 LYS A CA 1
ATOM 908 C C . LYS A 1 109 ? -28.738 8.421 36.033 1.00 87.19 109 LYS A C 1
ATOM 910 O O . LYS A 1 109 ? -27.932 8.367 35.106 1.00 87.19 109 LYS A O 1
ATOM 915 N N . GLN A 1 110 ? -28.588 7.727 37.163 1.00 85.62 110 GLN A N 1
ATOM 916 C CA . GLN A 1 110 ? -27.431 6.865 37.436 1.00 85.62 110 GLN A CA 1
ATOM 917 C C . GLN A 1 110 ? -27.341 5.678 36.468 1.00 85.62 110 GLN A C 1
ATOM 919 O O . GLN A 1 110 ? -26.263 5.405 35.945 1.00 85.62 110 GLN A O 1
ATOM 924 N N . ILE A 1 111 ? -28.460 5.006 36.175 1.00 86.50 111 ILE A N 1
ATOM 925 C CA . ILE A 1 111 ? -28.482 3.906 35.197 1.00 86.50 111 ILE A CA 1
ATOM 926 C C . ILE A 1 111 ? -28.180 4.417 33.793 1.00 86.50 111 ILE A C 1
ATOM 928 O O . ILE A 1 111 ? -27.379 3.806 33.093 1.00 86.50 111 ILE A O 1
ATOM 932 N N . ALA A 1 112 ? -28.768 5.543 33.384 1.00 85.81 112 ALA A N 1
ATOM 933 C CA . ALA A 1 112 ? -28.505 6.117 32.068 1.00 85.81 112 ALA A CA 1
ATOM 934 C C . ALA A 1 112 ? -27.031 6.532 31.905 1.00 85.81 112 ALA A C 1
ATOM 936 O O . ALA A 1 112 ? -26.448 6.317 30.846 1.00 85.81 112 ALA A O 1
ATOM 937 N N . GLN A 1 113 ? -26.408 7.097 32.946 1.00 88.38 113 GLN A N 1
ATOM 938 C CA . GLN A 1 113 ? -24.977 7.425 32.942 1.00 88.38 113 GLN A CA 1
ATOM 939 C C . GLN A 1 113 ? -24.092 6.173 32.909 1.00 88.38 113 GLN A C 1
ATOM 941 O O . GLN A 1 113 ? -23.143 6.126 32.127 1.00 88.38 113 GLN A O 1
ATOM 946 N N . LEU A 1 114 ? -24.410 5.155 33.715 1.00 87.50 114 LEU A N 1
ATOM 947 C CA . LEU A 1 114 ? -23.672 3.891 33.731 1.00 87.50 114 LEU A CA 1
ATOM 948 C C . LEU A 1 114 ? -23.782 3.167 32.383 1.00 87.50 114 LEU A C 1
ATOM 950 O O . LEU A 1 114 ? -22.770 2.730 31.841 1.00 87.50 114 LEU A O 1
ATOM 954 N N . GLY A 1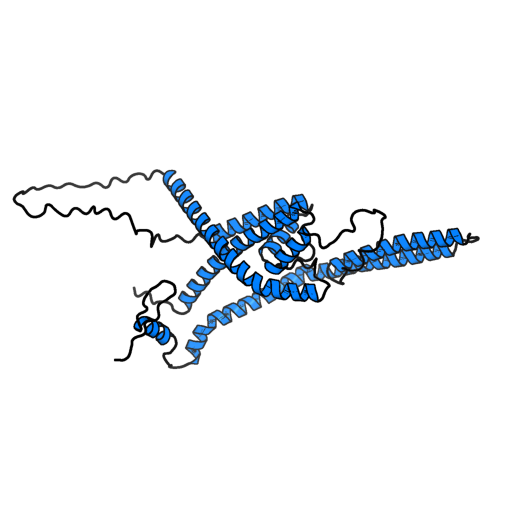 115 ? -24.998 3.091 31.839 1.00 86.25 115 GLY A N 1
ATOM 955 C CA . GLY A 1 115 ? -25.285 2.550 30.517 1.00 86.25 115 GLY A CA 1
ATOM 956 C C . GLY A 1 115 ? -24.452 3.249 29.455 1.00 86.25 115 GLY A C 1
ATOM 957 O O . GLY A 1 115 ? -23.665 2.582 28.799 1.00 86.25 115 GLY A O 1
ATOM 958 N N . ARG A 1 116 ? -24.539 4.582 29.346 1.00 85.19 116 ARG A N 1
ATOM 959 C CA . ARG A 1 116 ? -23.739 5.349 28.373 1.00 85.19 116 ARG A CA 1
ATOM 960 C C . ARG A 1 116 ? -22.247 5.028 28.465 1.00 85.19 116 ARG A C 1
ATOM 962 O O . ARG A 1 116 ? -21.668 4.614 27.471 1.00 85.19 116 ARG A O 1
ATOM 969 N N . LYS A 1 117 ? -21.659 5.089 29.664 1.00 84.50 117 LYS A N 1
ATOM 970 C CA . LYS A 1 117 ? -20.225 4.823 29.865 1.00 84.50 117 LYS A CA 1
ATOM 971 C C . LYS A 1 117 ? -19.803 3.422 29.404 1.00 84.50 117 LYS A C 1
ATOM 973 O O . LYS A 1 117 ? -18.795 3.283 28.719 1.00 84.50 117 LYS A O 1
ATOM 978 N N . TYR A 1 118 ? -20.532 2.379 29.804 1.00 84.31 118 TYR A N 1
ATOM 979 C CA . TYR A 1 118 ? -20.160 1.001 29.465 1.00 84.31 118 TYR A CA 1
ATOM 980 C C . TYR A 1 118 ? -20.524 0.632 28.024 1.00 84.31 118 TYR A C 1
ATOM 982 O O . TYR A 1 118 ? -19.756 -0.088 27.396 1.00 84.31 118 TYR A O 1
ATOM 990 N N . PHE A 1 119 ? -21.635 1.137 27.480 1.00 82.44 119 PHE A N 1
ATOM 991 C CA . PHE A 1 119 ? -21.992 0.924 26.076 1.00 82.44 119 PHE A CA 1
ATOM 992 C C . PHE A 1 119 ? -21.014 1.618 25.130 1.00 82.44 119 PHE A C 1
ATOM 994 O O . PHE A 1 119 ? -20.607 0.995 24.158 1.00 82.44 119 PHE A O 1
ATOM 1001 N N . GLU A 1 120 ? -20.575 2.843 25.430 1.00 77.75 120 GLU A N 1
ATOM 1002 C CA . GLU A 1 120 ? -19.532 3.526 24.652 1.00 77.75 120 GLU A CA 1
ATOM 1003 C C . GLU A 1 120 ? -18.222 2.724 24.669 1.00 77.75 120 GLU A C 1
ATOM 1005 O O . GLU A 1 120 ? -17.643 2.446 23.621 1.00 77.75 120 GLU A O 1
ATOM 1010 N N . GLN A 1 121 ? -17.785 2.260 25.845 1.00 77.19 121 GLN A N 1
ATOM 1011 C CA . GLN A 1 121 ? -16.574 1.439 25.967 1.00 77.19 121 GLN A CA 1
ATOM 1012 C C . GLN A 1 121 ? -16.691 0.080 25.266 1.00 77.19 121 GLN A C 1
ATOM 1014 O O . GLN A 1 121 ? -15.723 -0.389 24.666 1.00 77.19 121 GLN A O 1
ATOM 1019 N N . LEU A 1 122 ? -17.857 -0.561 25.345 1.00 79.12 122 LEU A N 1
ATOM 1020 C CA . LEU A 1 122 ? -18.127 -1.831 24.679 1.00 79.12 122 LEU A CA 1
ATOM 1021 C C . LEU A 1 122 ? -18.137 -1.651 23.164 1.00 79.12 122 LEU A C 1
ATOM 1023 O O . LEU A 1 122 ? -17.484 -2.422 22.467 1.00 79.12 122 LEU A O 1
ATOM 1027 N N . ALA A 1 123 ? -18.819 -0.613 22.676 1.00 72.62 123 ALA A N 1
ATOM 1028 C CA . ALA A 1 123 ? -18.874 -0.272 21.264 1.00 72.62 123 ALA A CA 1
ATOM 1029 C C . ALA A 1 123 ? -17.466 -0.052 20.709 1.00 72.62 123 ALA A C 1
ATOM 1031 O O . ALA A 1 123 ? -17.130 -0.692 19.722 1.00 72.62 123 ALA A O 1
ATOM 1032 N N . ILE A 1 124 ? -16.623 0.741 21.387 1.00 68.75 124 ILE A N 1
ATOM 1033 C CA . ILE A 1 124 ? -15.231 1.010 20.980 1.00 68.75 124 ILE A CA 1
ATOM 1034 C C . ILE A 1 124 ? -14.367 -0.259 21.008 1.00 68.75 124 ILE A C 1
ATOM 1036 O O . ILE A 1 124 ? -13.565 -0.472 20.104 1.00 68.75 124 ILE A O 1
ATOM 1040 N N . LYS A 1 125 ? -14.498 -1.121 22.024 1.00 69.56 125 LYS A N 1
ATOM 1041 C CA . LYS A 1 125 ? -13.701 -2.359 22.091 1.00 69.56 125 LYS A CA 1
ATOM 1042 C C . LYS A 1 125 ? -14.095 -3.377 21.028 1.00 69.56 125 LYS A C 1
ATOM 1044 O O . LYS A 1 125 ? -13.213 -3.978 20.425 1.00 69.56 125 LYS A O 1
ATOM 1049 N N . ILE A 1 126 ? -15.396 -3.565 20.807 1.00 67.94 126 ILE A N 1
ATOM 1050 C CA . ILE A 1 126 ? -15.904 -4.430 19.736 1.00 67.94 126 ILE A CA 1
ATOM 1051 C C . ILE A 1 126 ? -15.442 -3.881 18.387 1.00 67.94 126 ILE A C 1
ATOM 1053 O O . ILE A 1 126 ? -14.956 -4.639 17.561 1.00 67.94 126 ILE A O 1
ATOM 1057 N N . ALA A 1 127 ? -15.503 -2.564 18.209 1.00 64.25 127 ALA A N 1
ATOM 1058 C CA . ALA A 1 127 ? -14.947 -1.858 17.067 1.00 64.25 127 ALA A CA 1
ATOM 1059 C C . ALA A 1 127 ? -13.460 -2.174 16.827 1.00 64.25 127 ALA A C 1
ATOM 1061 O O . ALA A 1 127 ? -13.090 -2.770 15.824 1.00 64.25 127 ALA A O 1
ATOM 1062 N N . VAL A 1 128 ? -12.591 -1.890 17.794 1.00 59.72 128 VAL A N 1
ATOM 1063 C CA . VAL A 1 128 ? -11.148 -2.137 17.646 1.00 59.72 128 VAL A CA 1
ATOM 1064 C C . VAL A 1 128 ? -10.830 -3.616 17.383 1.00 59.72 128 VAL A C 1
ATOM 1066 O O . VAL A 1 128 ? -9.935 -3.910 16.589 1.00 59.72 128 VAL A O 1
ATOM 1069 N N . ALA A 1 129 ? -11.562 -4.542 18.008 1.00 59.16 129 ALA A N 1
ATOM 1070 C CA . ALA A 1 129 ? -11.426 -5.976 17.749 1.00 59.16 129 ALA A CA 1
ATOM 1071 C C . ALA A 1 129 ? -11.861 -6.348 16.318 1.00 59.16 129 ALA A C 1
ATOM 1073 O O . ALA A 1 129 ? -11.197 -7.141 15.654 1.00 59.16 129 ALA A O 1
ATOM 1074 N N . ASN A 1 130 ? -12.922 -5.716 15.821 1.00 57.50 130 ASN A N 1
ATOM 1075 C CA . ASN A 1 130 ? -13.437 -5.853 14.462 1.00 57.50 130 ASN A CA 1
ATOM 1076 C C . ASN A 1 130 ? -12.425 -5.345 13.411 1.00 57.50 130 ASN A C 1
ATOM 1078 O O . ASN A 1 130 ? -12.125 -6.058 12.450 1.00 57.50 130 ASN A O 1
ATOM 1082 N N . LYS A 1 131 ? -11.796 -4.183 13.646 1.00 56.03 131 LYS A N 1
ATOM 1083 C CA . LYS A 1 131 ? -10.759 -3.579 12.783 1.00 56.03 131 LYS A CA 1
ATOM 1084 C C . LYS A 1 131 ? -9.499 -4.430 12.592 1.00 56.03 131 LYS A C 1
ATOM 1086 O O . LYS A 1 131 ? -8.821 -4.276 11.580 1.00 56.03 131 LYS A O 1
ATOM 1091 N N . LYS A 1 132 ? -9.172 -5.318 13.536 1.00 57.47 132 LYS A N 1
ATOM 1092 C CA . LYS A 1 132 ? -8.038 -6.260 13.433 1.00 57.47 132 LYS A CA 1
ATOM 1093 C C . LYS A 1 132 ? -8.372 -7.543 12.648 1.00 57.47 132 LYS A C 1
ATOM 1095 O O . LYS A 1 132 ? -7.611 -8.499 12.714 1.00 57.47 132 LYS A O 1
ATOM 1100 N N . MET A 1 133 ? -9.462 -7.522 11.870 1.00 52.03 133 MET A N 1
ATOM 1101 C CA . MET A 1 133 ? -9.870 -8.548 10.903 1.00 52.03 133 MET A CA 1
ATOM 1102 C C . MET A 1 133 ? -10.594 -9.776 11.483 1.00 52.03 133 MET A C 1
ATOM 1104 O O . MET A 1 133 ? -10.249 -10.901 11.149 1.00 52.03 133 MET A O 1
ATOM 1108 N N . PHE A 1 134 ? -11.676 -9.567 12.254 1.00 46.38 134 PHE A N 1
ATOM 1109 C CA . PHE A 1 134 ? -12.700 -10.619 12.454 1.00 46.38 134 PHE A CA 1
ATOM 1110 C C . PHE A 1 134 ? -14.177 -10.180 12.417 1.00 46.38 134 PHE A C 1
ATOM 1112 O O . PHE A 1 134 ? -15.040 -11.037 12.571 1.00 46.38 134 PHE A O 1
ATOM 1119 N N . LEU A 1 135 ? -14.525 -8.914 12.154 1.00 43.03 135 LEU A N 1
ATOM 1120 C CA . LEU A 1 135 ? -15.912 -8.476 11.880 1.00 43.03 135 LEU A CA 1
ATOM 1121 C C . LEU A 1 135 ? -15.889 -7.032 11.335 1.00 43.03 135 LEU A C 1
ATOM 1123 O O . LEU A 1 135 ? -14.970 -6.286 11.635 1.00 43.03 135 LEU A O 1
ATOM 1127 N N . ASN A 1 136 ? -16.848 -6.618 10.500 1.00 41.75 136 ASN A N 1
ATOM 1128 C CA . ASN A 1 136 ? -16.797 -5.320 9.797 1.00 41.75 136 ASN A CA 1
ATOM 1129 C C . ASN A 1 136 ? -17.488 -4.191 10.603 1.00 41.75 136 ASN A C 1
ATOM 1131 O O . ASN A 1 136 ? -18.636 -4.336 11.018 1.00 41.75 136 ASN A O 1
ATOM 1135 N N . GLU A 1 137 ? -16.786 -3.072 10.833 1.00 41.91 137 GLU A N 1
ATOM 1136 C CA . GLU A 1 137 ? -17.090 -2.030 11.838 1.00 41.91 137 GLU A CA 1
ATOM 1137 C C . GLU A 1 137 ? -17.695 -0.726 11.280 1.00 41.91 137 GLU A C 1
ATOM 1139 O O . GLU A 1 137 ? -18.231 0.078 12.041 1.00 41.91 137 GLU A O 1
ATOM 1144 N N . ASN A 1 138 ? -17.651 -0.481 9.970 1.00 42.53 138 ASN A N 1
ATOM 1145 C CA . ASN A 1 138 ? -17.706 0.880 9.403 1.00 42.53 138 ASN A CA 1
ATOM 1146 C C . ASN A 1 138 ? -18.993 1.723 9.648 1.00 42.53 138 ASN A C 1
ATOM 1148 O O . ASN A 1 138 ? -19.069 2.858 9.180 1.00 42.53 138 ASN A O 1
ATOM 1152 N N . TYR A 1 139 ? -19.987 1.234 10.399 1.00 44.00 139 TYR A N 1
ATOM 1153 C CA . TYR A 1 139 ? -21.261 1.917 10.669 1.00 44.00 139 TYR A CA 1
ATOM 1154 C C . TYR A 1 139 ? -21.517 2.346 12.126 1.00 44.00 139 TYR A C 1
ATOM 1156 O O . TYR A 1 139 ? -22.443 3.124 12.351 1.00 44.00 139 TYR A O 1
ATOM 1164 N N . LEU A 1 140 ? -20.731 1.918 13.123 1.00 40.09 140 LEU A N 1
ATOM 1165 C CA . LEU A 1 140 ? -21.080 2.171 14.538 1.00 40.09 140 LEU A CA 1
ATOM 1166 C C . LEU A 1 140 ? -20.474 3.448 15.151 1.00 40.09 140 LEU A C 1
ATOM 1168 O O . LEU A 1 140 ? -20.938 3.895 16.197 1.00 40.09 140 LEU A O 1
ATOM 1172 N N . LEU A 1 141 ? -19.494 4.084 14.500 1.00 46.81 141 LEU A N 1
ATOM 1173 C CA . LEU A 1 141 ? -18.770 5.239 15.059 1.00 46.81 141 LEU A CA 1
ATOM 1174 C C . LEU A 1 141 ? -19.223 6.619 14.561 1.00 46.81 141 LEU A C 1
ATOM 1176 O O . LEU A 1 141 ? -18.628 7.623 14.942 1.00 46.81 141 LEU A O 1
ATOM 1180 N N . LYS A 1 142 ? -20.289 6.731 13.759 1.00 46.38 142 LYS A N 1
ATOM 1181 C CA . LYS A 1 142 ? -20.743 8.061 13.304 1.00 46.38 142 LYS A CA 1
ATOM 1182 C C . LYS A 1 142 ? -21.681 8.785 14.287 1.00 46.38 142 LYS A C 1
ATOM 1184 O O . LYS A 1 142 ? -22.030 9.931 14.029 1.00 46.38 142 LYS A O 1
ATOM 1189 N N . SER A 1 143 ? -22.110 8.164 15.395 1.00 42.84 143 SER A N 1
ATOM 1190 C CA . SER A 1 143 ? -23.298 8.646 16.128 1.00 42.84 143 SER A CA 1
ATOM 1191 C C . SER A 1 143 ? -23.182 8.836 17.650 1.00 42.84 143 SER A C 1
ATOM 1193 O O . SER A 1 143 ? -24.219 8.855 18.317 1.00 42.84 143 SER A O 1
ATOM 1195 N N . SER A 1 144 ? -22.007 9.041 18.250 1.00 42.16 144 SER A N 1
ATOM 1196 C CA . SER A 1 144 ? -21.992 9.266 19.710 1.00 42.16 144 SER A CA 1
ATOM 1197 C C . SER A 1 144 ? -21.009 10.334 20.186 1.00 42.16 144 SER A C 1
ATOM 1199 O O . SER A 1 144 ? -19.878 10.026 20.534 1.00 42.16 144 SER A O 1
ATOM 1201 N N . SER A 1 145 ? -21.566 11.555 20.279 1.00 39.00 145 SER A N 1
ATOM 1202 C CA . SER A 1 145 ? -21.163 12.727 21.087 1.00 39.00 145 SER A CA 1
ATOM 1203 C C . SER A 1 145 ? -19.880 13.445 20.641 1.00 39.00 145 SER A C 1
ATOM 1205 O O . SER A 1 145 ? -18.830 12.835 20.566 1.00 39.00 145 SER A O 1
ATOM 1207 N N . THR A 1 146 ? -19.878 14.744 20.326 1.00 37.66 146 THR A N 1
ATOM 1208 C CA . THR A 1 146 ? -20.360 15.876 21.141 1.00 37.66 146 THR A CA 1
ATOM 1209 C C . THR A 1 146 ? -20.851 17.066 20.302 1.00 37.66 146 THR A C 1
ATOM 1211 O O . THR A 1 146 ? -20.577 17.184 19.115 1.00 37.66 146 THR A O 1
ATOM 1214 N N . LYS A 1 147 ? -21.609 17.950 20.960 1.00 40.50 147 LYS A N 1
ATOM 1215 C CA . LYS A 1 147 ? -22.113 19.235 20.464 1.00 40.50 147 LYS A CA 1
ATOM 1216 C C . LYS A 1 147 ? -20.974 20.207 20.095 1.00 40.50 147 LYS A C 1
ATOM 1218 O O . LYS A 1 147 ? -20.674 21.086 20.891 1.00 40.50 147 LYS A O 1
ATOM 1223 N N . ASP A 1 148 ? -20.426 20.091 18.895 1.00 35.91 148 ASP A N 1
ATOM 1224 C CA . ASP A 1 148 ? -19.855 21.230 18.171 1.00 35.91 148 ASP A CA 1
ATOM 1225 C C . ASP A 1 148 ? -20.607 21.376 16.851 1.00 35.91 148 ASP A C 1
ATOM 1227 O O . ASP A 1 148 ? -20.889 20.397 16.156 1.00 35.91 148 ASP A O 1
ATOM 1231 N N . LYS A 1 149 ? -21.069 22.596 16.584 1.00 40.00 149 LYS A N 1
ATOM 1232 C CA . LYS A 1 149 ? -21.958 22.918 15.463 1.00 40.00 149 LYS A CA 1
ATOM 1233 C C . LYS A 1 149 ? -21.217 23.242 14.166 1.00 40.00 149 LYS A C 1
ATOM 1235 O O . LYS A 1 149 ? -21.902 23.495 13.183 1.00 40.00 149 LYS A O 1
ATOM 1240 N N . ASP A 1 150 ? -19.896 23.121 14.132 1.00 38.09 150 ASP A N 1
ATOM 1241 C CA . ASP A 1 150 ? -19.089 23.313 12.931 1.00 38.09 150 ASP A CA 1
ATOM 1242 C C . ASP A 1 150 ? -18.262 22.045 12.664 1.00 38.09 150 ASP A C 1
ATOM 1244 O O . ASP A 1 150 ? -17.652 21.481 13.565 1.00 38.09 150 ASP A O 1
ATOM 1248 N N . ASP A 1 151 ? -18.321 21.560 11.424 1.00 42.19 151 ASP A N 1
ATOM 1249 C CA . ASP A 1 151 ? -17.718 20.325 10.904 1.00 42.19 151 ASP A CA 1
ATOM 1250 C C . ASP A 1 151 ? -18.313 18.990 11.382 1.00 42.19 151 ASP A C 1
ATOM 1252 O O . ASP A 1 151 ? -17.689 18.150 12.033 1.00 42.19 151 ASP A O 1
ATOM 1256 N N . LYS A 1 152 ? -19.502 18.671 10.846 1.00 43.66 152 LYS A N 1
ATOM 1257 C CA . LYS A 1 152 ? -19.798 17.274 10.483 1.00 43.66 152 LYS A CA 1
ATOM 1258 C C . LYS A 1 152 ? -18.619 16.772 9.643 1.00 43.66 152 LYS A C 1
ATOM 1260 O O . LYS A 1 152 ? -18.541 17.134 8.474 1.00 43.66 152 LYS A O 1
ATOM 1265 N N . ALA A 1 153 ? -17.733 15.950 10.207 1.00 53.31 153 ALA A N 1
ATOM 1266 C CA . ALA A 1 153 ? -16.588 15.386 9.496 1.00 53.31 153 ALA A CA 1
ATOM 1267 C C . ALA A 1 153 ? -17.068 14.597 8.262 1.00 53.31 153 ALA A C 1
ATOM 1269 O O . ALA A 1 153 ? -17.438 13.418 8.330 1.00 53.31 153 ALA A O 1
ATOM 1270 N N . CYS A 1 154 ? -17.147 15.281 7.120 1.00 60.72 154 CYS A N 1
ATOM 1271 C CA . CYS A 1 154 ? -17.484 14.680 5.848 1.00 60.72 154 CYS A CA 1
ATOM 1272 C C . CYS A 1 154 ? -16.293 13.814 5.451 1.00 60.72 154 CYS A C 1
ATOM 1274 O O . CYS A 1 154 ? -15.233 14.324 5.100 1.00 60.72 154 CYS A O 1
ATOM 1276 N N . ILE A 1 155 ? -16.469 12.493 5.535 1.00 63.09 155 ILE A N 1
ATOM 1277 C CA . ILE A 1 155 ? -15.446 11.522 5.125 1.00 63.09 155 ILE A CA 1
ATOM 1278 C C . ILE A 1 155 ? -15.032 11.796 3.671 1.00 63.09 155 ILE A C 1
ATOM 1280 O O . ILE A 1 155 ? -13.848 11.760 3.352 1.00 63.09 155 ILE A O 1
ATOM 1284 N N . TRP A 1 156 ? -15.999 12.170 2.827 1.00 73.50 156 TRP A N 1
ATOM 1285 C CA . TRP A 1 156 ? -15.807 12.589 1.440 1.00 73.50 156 TRP A CA 1
ATOM 1286 C C . TRP A 1 156 ? -15.458 14.080 1.331 1.00 73.50 156 TRP A C 1
ATOM 1288 O O . TRP A 1 156 ? -16.182 14.864 0.721 1.00 73.50 156 TRP A O 1
ATOM 1298 N N . SER A 1 157 ? -14.341 14.490 1.932 1.00 77.88 157 SER A N 1
ATOM 1299 C CA . SER A 1 157 ? -13.701 15.762 1.576 1.00 77.88 157 SER A CA 1
ATOM 1300 C C . SER A 1 157 ? -13.093 15.663 0.168 1.00 77.88 157 SER A C 1
ATOM 1302 O O . SER A 1 157 ? -12.890 14.559 -0.345 1.00 77.88 157 SER A O 1
ATOM 1304 N N . PHE A 1 158 ? -12.779 16.790 -0.479 1.00 82.44 158 PHE A N 1
ATOM 1305 C CA . PHE A 1 158 ? -12.139 16.766 -1.803 1.00 82.44 158 PHE A CA 1
ATOM 1306 C C . PHE A 1 158 ? -10.815 15.983 -1.784 1.00 82.44 158 PHE A C 1
ATOM 1308 O O . PHE A 1 158 ? -10.597 15.126 -2.632 1.00 82.44 158 PHE A O 1
ATOM 1315 N N . ASN A 1 159 ? -9.979 16.197 -0.763 1.00 76.69 159 ASN A N 1
ATOM 1316 C CA . ASN A 1 159 ? -8.691 15.508 -0.622 1.00 76.69 159 ASN A CA 1
ATOM 1317 C C . ASN A 1 159 ? -8.858 13.996 -0.427 1.00 76.69 159 ASN A C 1
ATOM 1319 O O . ASN A 1 159 ? -8.140 13.213 -1.043 1.00 76.69 159 ASN A O 1
ATOM 1323 N N . ASN A 1 160 ? -9.834 13.580 0.384 1.00 75.12 160 ASN A N 1
ATOM 1324 C CA . ASN A 1 160 ? -10.122 12.162 0.599 1.00 75.12 160 ASN A CA 1
ATOM 1325 C C . ASN A 1 160 ? -10.732 11.519 -0.656 1.00 75.12 160 ASN A C 1
ATOM 1327 O O . ASN A 1 160 ? -10.380 10.397 -1.005 1.00 75.12 160 ASN A O 1
ATOM 1331 N N . SER A 1 161 ? -11.582 12.253 -1.381 1.00 85.44 161 SER A N 1
ATOM 1332 C CA . SER A 1 161 ? -12.140 11.823 -2.670 1.00 85.44 161 SER A CA 1
ATOM 1333 C C . SER A 1 161 ? -11.054 11.669 -3.737 1.00 85.44 161 SER A C 1
ATOM 1335 O O . SER A 1 161 ? -11.061 10.685 -4.472 1.00 85.44 161 SER A O 1
ATOM 1337 N N . LEU A 1 162 ? -10.098 12.601 -3.796 1.00 84.75 162 LEU A N 1
ATOM 1338 C CA . LEU A 1 162 ? -8.947 12.539 -4.696 1.00 84.75 162 LEU A CA 1
ATOM 1339 C C . LEU A 1 162 ? -8.039 11.357 -4.351 1.00 84.75 162 LEU A C 1
ATOM 1341 O O . LEU A 1 162 ? -7.608 10.630 -5.242 1.00 84.75 162 LEU A O 1
ATOM 1345 N N . PHE A 1 163 ? -7.789 11.130 -3.061 1.00 82.75 163 PHE A N 1
ATOM 1346 C CA . PHE A 1 163 ? -7.044 9.966 -2.599 1.00 82.75 163 PHE A CA 1
ATOM 1347 C C . PHE A 1 163 ? -7.747 8.658 -2.956 1.00 82.75 163 PHE A C 1
ATOM 1349 O O . PHE A 1 163 ? -7.104 7.745 -3.464 1.00 82.75 163 PHE A O 1
ATOM 1356 N N . TYR A 1 164 ? -9.064 8.576 -2.751 1.00 84.69 164 TYR A N 1
ATOM 1357 C CA . TYR A 1 164 ? -9.865 7.429 -3.170 1.00 84.69 164 TYR A CA 1
ATOM 1358 C C . TYR A 1 164 ? -9.774 7.205 -4.685 1.00 84.69 164 TYR A C 1
ATOM 1360 O O . TYR A 1 164 ? -9.463 6.094 -5.107 1.00 84.69 164 TYR A O 1
ATOM 1368 N N . ALA A 1 165 ? -9.968 8.254 -5.493 1.00 88.75 165 ALA A N 1
ATOM 1369 C CA . ALA A 1 165 ? -9.863 8.189 -6.950 1.00 88.75 165 ALA A CA 1
ATOM 1370 C C . ALA A 1 165 ? -8.479 7.690 -7.392 1.00 88.75 165 ALA A C 1
ATOM 1372 O O . ALA A 1 165 ? -8.379 6.758 -8.187 1.00 88.75 165 ALA A O 1
ATOM 1373 N N . ALA A 1 166 ? -7.406 8.225 -6.811 1.00 86.19 166 ALA A N 1
ATOM 1374 C CA . ALA A 1 166 ? -6.057 7.754 -7.085 1.00 86.19 166 ALA A CA 1
ATOM 1375 C C . ALA A 1 166 ? -5.830 6.311 -6.612 1.00 86.19 166 ALA A C 1
ATOM 1377 O O . ALA A 1 166 ? -5.207 5.538 -7.331 1.00 86.19 166 ALA A O 1
ATOM 1378 N N . ALA A 1 167 ? -6.345 5.911 -5.448 1.00 85.62 167 ALA A N 1
ATOM 1379 C CA . ALA A 1 167 ? -6.174 4.565 -4.898 1.00 85.62 167 ALA A CA 1
ATOM 1380 C C . ALA A 1 167 ? -6.873 3.484 -5.735 1.00 85.62 167 ALA A C 1
ATOM 1382 O O . ALA A 1 167 ? -6.325 2.389 -5.883 1.00 85.62 167 ALA A O 1
ATOM 1383 N N . ILE A 1 168 ? -8.055 3.778 -6.292 1.00 88.25 168 ILE A N 1
ATOM 1384 C CA . ILE A 1 168 ? -8.740 2.863 -7.218 1.00 88.25 168 ILE A CA 1
ATOM 1385 C C . ILE A 1 168 ? -8.081 2.869 -8.599 1.00 88.25 168 ILE A C 1
ATOM 1387 O O . ILE A 1 168 ? -7.929 1.809 -9.197 1.00 88.25 168 ILE A O 1
ATOM 1391 N N . LEU A 1 169 ? -7.622 4.032 -9.078 1.00 89.06 169 LEU A N 1
ATOM 1392 C CA . LEU A 1 169 ? -6.952 4.157 -10.372 1.00 89.06 169 LEU A CA 1
ATOM 1393 C C . LEU A 1 169 ? -5.598 3.441 -10.379 1.00 89.06 169 LEU A C 1
ATOM 1395 O O . LEU A 1 169 ? -5.248 2.779 -11.347 1.00 89.06 169 LEU A O 1
ATOM 1399 N N . THR A 1 170 ? -4.845 3.544 -9.285 1.00 85.25 170 THR A N 1
ATOM 1400 C CA . THR A 1 170 ? -3.553 2.867 -9.094 1.00 85.25 170 THR A CA 1
ATOM 1401 C C . THR A 1 170 ? -3.694 1.405 -8.671 1.00 85.25 170 THR A C 1
ATOM 1403 O O . THR A 1 170 ? -2.687 0.701 -8.626 1.00 85.25 170 THR A O 1
ATOM 1406 N N . VAL A 1 171 ? -4.920 0.929 -8.413 1.00 87.56 171 VAL A N 1
ATOM 1407 C CA . VAL A 1 171 ? -5.231 -0.448 -7.984 1.00 87.56 171 VAL A CA 1
ATOM 1408 C C . VAL A 1 171 ? -4.534 -0.821 -6.665 1.00 87.56 171 VAL A C 1
ATOM 1410 O O . VAL A 1 171 ? -4.205 -1.974 -6.432 1.00 87.56 171 VAL A O 1
ATOM 1413 N N . ILE A 1 172 ? -4.302 0.157 -5.782 1.00 85.00 172 ILE A N 1
ATOM 1414 C CA . ILE A 1 172 ? -3.769 -0.104 -4.433 1.00 85.00 172 ILE A CA 1
ATOM 1415 C C . ILE A 1 172 ? -4.899 -0.544 -3.497 1.00 85.00 172 ILE A C 1
ATOM 1417 O O . ILE A 1 172 ? -4.725 -1.452 -2.697 1.00 85.00 172 ILE A O 1
ATOM 1421 N N . GLY A 1 173 ? -6.059 0.122 -3.573 1.00 72.81 173 GLY A N 1
ATOM 1422 C CA . GLY A 1 173 ? -7.261 -0.288 -2.843 1.00 72.81 173 GLY A CA 1
ATOM 1423 C C . GLY A 1 173 ? -7.115 -0.353 -1.314 1.00 72.81 173 GLY A C 1
ATOM 1424 O O . GLY A 1 173 ? -7.399 -1.385 -0.724 1.00 72.81 173 GLY A O 1
ATOM 1425 N N . TYR A 1 174 ? -6.766 0.755 -0.643 1.00 70.69 174 TYR A N 1
ATOM 1426 C CA . TYR A 1 174 ? -6.574 0.839 0.825 1.00 70.69 174 TYR A CA 1
ATOM 1427 C C . TYR A 1 174 ? -7.776 0.433 1.718 1.00 70.69 174 TYR A C 1
ATOM 1429 O O . TYR A 1 174 ? -7.693 0.567 2.940 1.00 70.69 174 TYR A O 1
ATOM 1437 N N . GLY A 1 175 ? -8.905 -0.003 1.148 1.00 62.22 175 GLY A N 1
ATOM 1438 C CA . GLY A 1 175 ? -10.070 -0.598 1.827 1.00 62.22 175 GLY A CA 1
ATOM 1439 C C . GLY A 1 175 ? -10.853 0.299 2.801 1.00 62.22 175 GLY A C 1
ATOM 1440 O O . GLY A 1 175 ? -12.001 0.007 3.117 1.00 62.22 175 GLY A O 1
ATOM 1441 N N . GLY A 1 176 ? -10.296 1.435 3.230 1.00 63.59 176 GLY A N 1
ATOM 1442 C CA . GLY A 1 176 ? -10.887 2.289 4.265 1.00 63.59 176 GLY A CA 1
ATOM 1443 C C . GLY A 1 176 ? -12.059 3.169 3.810 1.00 63.59 176 GLY A C 1
ATOM 1444 O O . GLY A 1 176 ? -12.806 3.658 4.654 1.00 63.59 176 GLY A O 1
ATOM 1445 N N . GLN A 1 177 ? -12.233 3.404 2.505 1.00 66.69 177 GLN A N 1
ATOM 1446 C CA . GLN A 1 177 ? -13.288 4.267 1.958 1.00 66.69 177 GLN A CA 1
ATOM 1447 C C . GLN A 1 177 ? -13.836 3.655 0.671 1.00 66.69 177 GLN A C 1
ATOM 1449 O O . GLN A 1 177 ? -13.085 3.452 -0.274 1.00 66.69 177 GLN A O 1
ATOM 1454 N N . ASN A 1 178 ? -15.141 3.373 0.636 1.00 73.44 178 ASN A N 1
ATOM 1455 C CA . ASN A 1 178 ? -15.826 2.812 -0.528 1.00 73.44 178 ASN A CA 1
ATOM 1456 C C . ASN A 1 178 ? -17.172 3.521 -0.749 1.00 73.44 178 ASN A C 1
ATOM 1458 O O . ASN A 1 178 ? -17.864 3.831 0.228 1.00 73.44 178 ASN A O 1
ATOM 1462 N N . PRO A 1 179 ? -17.587 3.767 -2.005 1.00 79.81 179 PRO A N 1
ATOM 1463 C CA . PRO A 1 179 ? -18.874 4.370 -2.303 1.00 79.81 179 PRO A CA 1
ATOM 1464 C C . PRO A 1 179 ? -20.002 3.447 -1.835 1.00 79.81 179 PRO A C 1
ATOM 1466 O O . PRO A 1 179 ? -20.141 2.295 -2.259 1.00 79.81 179 PRO A O 1
ATOM 1469 N N . ALA A 1 180 ? -20.836 3.972 -0.942 1.00 76.06 180 ALA A N 1
ATOM 1470 C CA . ALA A 1 180 ? -22.006 3.256 -0.449 1.00 76.06 180 ALA A CA 1
ATOM 1471 C C . ALA A 1 180 ? -23.151 3.249 -1.477 1.00 76.06 180 ALA A C 1
ATOM 1473 O O . ALA A 1 180 ? -23.953 2.320 -1.493 1.00 76.06 180 ALA A O 1
ATOM 1474 N N . THR A 1 181 ? -23.220 4.264 -2.345 1.00 81.00 181 THR A N 1
ATOM 1475 C CA . THR A 1 181 ? -24.302 4.439 -3.320 1.00 81.00 181 THR A CA 1
ATOM 1476 C C . THR A 1 181 ? -24.101 3.568 -4.561 1.00 81.00 181 THR A C 1
ATOM 1478 O O . THR A 1 181 ? -22.979 3.384 -5.035 1.00 81.00 181 THR A O 1
ATOM 1481 N N . ALA A 1 182 ? -25.201 3.072 -5.140 1.00 80.88 182 ALA A N 1
ATOM 1482 C CA . ALA A 1 182 ? -25.166 2.313 -6.393 1.00 80.88 182 ALA A CA 1
ATOM 1483 C C . ALA A 1 182 ? -24.580 3.138 -7.556 1.00 80.88 182 ALA A C 1
ATOM 1485 O O . ALA A 1 182 ? -23.774 2.629 -8.334 1.00 80.88 182 ALA A O 1
ATOM 1486 N N . ALA A 1 183 ? -24.917 4.432 -7.621 1.00 86.00 183 ALA A N 1
ATOM 1487 C CA . ALA A 1 183 ? -24.360 5.364 -8.601 1.00 86.00 183 ALA A CA 1
ATOM 1488 C C . ALA A 1 183 ? -22.839 5.535 -8.442 1.00 86.00 183 ALA A C 1
ATOM 1490 O O . ALA A 1 183 ? -22.113 5.442 -9.426 1.00 86.00 183 ALA A O 1
ATOM 1491 N N . GLY A 1 184 ? -22.341 5.705 -7.209 1.00 86.38 184 GLY A N 1
ATOM 1492 C CA . GLY A 1 184 ? -20.905 5.832 -6.944 1.00 86.38 184 GLY A CA 1
ATOM 1493 C C . GLY A 1 184 ? -20.130 4.562 -7.294 1.00 86.38 184 GLY A C 1
ATOM 1494 O O . GLY A 1 184 ? -19.076 4.642 -7.912 1.00 86.38 184 GLY A O 1
ATOM 1495 N N . ARG A 1 185 ? -20.684 3.381 -6.983 1.00 86.00 185 ARG A N 1
ATOM 1496 C CA . ARG A 1 185 ? -20.090 2.093 -7.386 1.00 86.00 185 ARG A CA 1
ATOM 1497 C C . ARG A 1 185 ? -20.035 1.938 -8.904 1.00 86.00 185 ARG A C 1
ATOM 1499 O O . ARG A 1 185 ? -19.005 1.532 -9.428 1.00 86.00 185 ARG A O 1
ATOM 1506 N N . SER A 1 186 ? -21.115 2.297 -9.599 1.00 91.25 186 SER A N 1
ATOM 1507 C CA . SER A 1 186 ? -21.178 2.232 -11.066 1.00 91.25 186 SER A CA 1
ATOM 1508 C C . SER A 1 186 ? -20.170 3.188 -11.708 1.00 91.25 186 SER A C 1
ATOM 1510 O O . SER A 1 186 ? -19.449 2.800 -12.621 1.00 91.25 186 SER A O 1
ATOM 1512 N N . PHE A 1 187 ? -20.049 4.412 -11.184 1.00 92.19 187 PHE A N 1
ATOM 1513 C CA . PHE A 1 187 ? -19.052 5.379 -11.641 1.00 92.19 187 PHE A CA 1
ATOM 1514 C C . PHE A 1 187 ? -17.616 4.873 -11.445 1.00 92.19 187 PHE A C 1
ATOM 1516 O O . PHE A 1 187 ? -16.824 4.949 -12.381 1.00 92.19 187 PHE A O 1
ATOM 1523 N N . SER A 1 188 ? -17.287 4.301 -10.279 1.00 89.00 188 SER A N 1
ATOM 1524 C CA . SER A 1 188 ? -15.949 3.748 -10.019 1.00 89.00 188 SER A CA 1
ATOM 1525 C C . SER A 1 188 ? -15.544 2.673 -11.035 1.00 89.00 188 SER A C 1
ATOM 1527 O O . SER A 1 188 ? -14.379 2.621 -11.420 1.00 89.00 188 SER A O 1
ATOM 1529 N N . VAL A 1 189 ? -16.490 1.850 -11.508 1.00 91.69 189 VAL A N 1
ATOM 1530 C CA . VAL A 1 189 ? -16.223 0.835 -12.544 1.00 91.69 189 VAL A CA 1
ATOM 1531 C C . VAL A 1 189 ? -15.788 1.493 -13.855 1.00 91.69 189 VAL A C 1
ATOM 1533 O O . VAL A 1 189 ? -14.719 1.171 -14.370 1.00 91.69 189 VAL A O 1
ATOM 1536 N N . PHE A 1 190 ? -16.570 2.442 -14.379 1.00 94.19 190 PHE A N 1
ATOM 1537 C CA . PHE A 1 190 ? -16.229 3.130 -15.631 1.00 94.19 190 PHE A CA 1
ATOM 1538 C C . PHE A 1 190 ? -14.960 3.978 -15.504 1.00 94.19 190 PHE A C 1
ATOM 1540 O O . PHE A 1 190 ? -14.147 4.019 -16.425 1.00 94.19 190 PHE A O 1
ATOM 1547 N N . TYR A 1 191 ? -14.765 4.616 -14.350 1.00 92.06 191 TYR A N 1
ATOM 1548 C CA . TYR A 1 191 ? -13.576 5.410 -14.066 1.00 92.06 191 TYR A CA 1
ATOM 1549 C C . TYR A 1 191 ? -12.294 4.570 -14.151 1.00 92.06 191 TYR A C 1
ATOM 1551 O O . TYR A 1 191 ? -11.338 4.977 -14.809 1.00 92.06 191 TYR A O 1
ATOM 1559 N N . VAL A 1 192 ? -12.280 3.377 -13.548 1.00 92.62 192 VAL A N 1
ATOM 1560 C CA . VAL A 1 192 ? -11.119 2.474 -13.609 1.00 92.62 192 VAL A CA 1
ATOM 1561 C C . VAL A 1 192 ? -10.966 1.848 -14.997 1.00 92.62 192 VAL A C 1
ATOM 1563 O O . VAL A 1 192 ? -9.839 1.731 -15.471 1.00 92.62 192 VAL A O 1
ATOM 1566 N N . LEU A 1 193 ? -12.065 1.506 -15.679 1.00 91.94 193 LEU A N 1
ATOM 1567 C CA . LEU A 1 193 ? -12.035 0.887 -17.010 1.00 91.94 193 LEU A CA 1
ATOM 1568 C C . LEU A 1 193 ? -11.234 1.713 -18.029 1.00 91.94 193 LEU A C 1
ATOM 1570 O O . LEU A 1 193 ? -10.396 1.163 -18.738 1.00 91.94 193 LEU A O 1
ATOM 1574 N N . PHE A 1 194 ? -11.476 3.023 -18.088 1.00 91.19 194 PHE A N 1
ATOM 1575 C CA . PHE A 1 194 ? -10.755 3.919 -18.999 1.00 91.19 194 PHE A CA 1
ATOM 1576 C C . PHE A 1 194 ? -9.504 4.520 -18.364 1.00 91.19 194 PHE A C 1
ATOM 1578 O O . PHE A 1 194 ? -8.493 4.720 -19.036 1.00 91.19 194 PHE A O 1
ATOM 1585 N N . GLY A 1 195 ? -9.552 4.797 -17.064 1.00 88.00 195 GLY A N 1
ATOM 1586 C CA . GLY A 1 195 ? -8.458 5.448 -16.365 1.00 88.00 195 GLY A CA 1
ATOM 1587 C C . GLY A 1 195 ? -7.233 4.551 -16.192 1.00 88.00 195 GLY A C 1
ATOM 1588 O O . GLY A 1 195 ? -6.111 5.040 -16.313 1.00 88.00 195 GLY A O 1
ATOM 1589 N N . TYR A 1 196 ? -7.413 3.252 -15.935 1.00 90.12 196 TYR A N 1
ATOM 1590 C CA . TYR A 1 196 ? -6.288 2.345 -15.704 1.00 90.12 196 TYR A CA 1
ATOM 1591 C C . TYR A 1 196 ? -5.383 2.189 -16.942 1.00 90.12 196 TYR A C 1
ATOM 1593 O O . TYR A 1 196 ? -4.173 2.361 -16.789 1.00 90.12 196 TYR A O 1
ATOM 1601 N N . PRO A 1 197 ? -5.904 1.972 -18.170 1.00 92.31 197 PRO A N 1
ATOM 1602 C CA . PRO A 1 197 ? -5.082 1.997 -19.382 1.00 92.31 197 PRO A CA 1
ATOM 1603 C C . PRO A 1 197 ? -4.293 3.301 -19.563 1.00 92.31 197 PRO A C 1
ATOM 1605 O O . PRO A 1 197 ? -3.099 3.258 -19.851 1.00 92.31 197 PRO A O 1
ATOM 1608 N N . ILE A 1 198 ? -4.929 4.458 -19.341 1.00 90.75 198 ILE A N 1
ATOM 1609 C CA . ILE A 1 198 ? -4.271 5.771 -19.449 1.00 90.75 198 ILE A CA 1
ATOM 1610 C C . ILE A 1 198 ? -3.148 5.893 -18.413 1.00 90.75 198 ILE A C 1
ATOM 1612 O O . I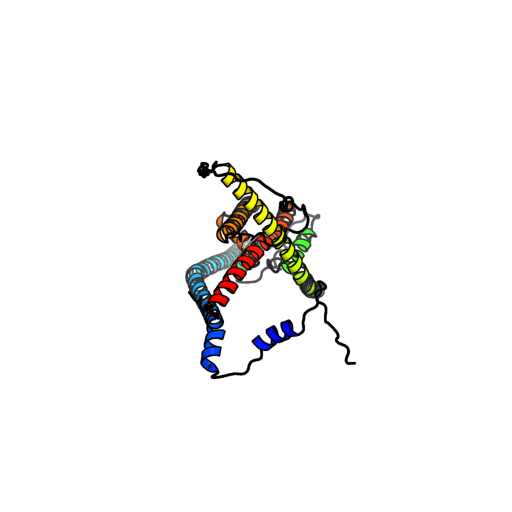LE A 1 198 ? -2.044 6.334 -18.737 1.00 90.75 198 ILE A O 1
ATOM 1616 N N . LEU A 1 199 ? -3.403 5.458 -17.175 1.00 88.12 199 LEU A N 1
ATOM 1617 C CA . LEU A 1 199 ? -2.397 5.444 -16.119 1.00 88.12 199 LEU A CA 1
ATOM 1618 C C . LEU A 1 199 ? -1.202 4.555 -16.495 1.00 88.12 199 LEU A C 1
ATOM 1620 O O . LEU A 1 199 ? -0.067 4.942 -16.232 1.00 88.12 199 LEU A O 1
ATOM 1624 N N . LEU A 1 200 ? -1.425 3.385 -17.103 1.00 86.50 200 LEU A N 1
ATOM 1625 C CA . LEU A 1 200 ? -0.335 2.501 -17.527 1.00 86.50 200 LEU A CA 1
ATOM 1626 C C . LEU A 1 200 ? 0.575 3.161 -18.567 1.00 86.50 200 LEU A C 1
ATOM 1628 O O . LEU A 1 200 ? 1.794 3.077 -18.424 1.00 86.50 200 LEU A O 1
ATOM 1632 N N . VAL A 1 201 ? 0.000 3.847 -19.561 1.00 88.88 201 VAL A N 1
ATOM 1633 C CA . VAL A 1 201 ? 0.774 4.601 -20.563 1.00 88.88 201 VAL A CA 1
ATOM 1634 C C . VAL A 1 201 ? 1.583 5.707 -19.885 1.00 88.88 201 VAL A C 1
ATOM 1636 O O . VAL A 1 201 ? 2.797 5.769 -20.054 1.00 88.88 201 VAL A O 1
ATOM 1639 N N . ALA A 1 202 ? 0.948 6.506 -19.023 1.00 88.94 202 ALA A N 1
ATOM 1640 C CA . ALA A 1 202 ? 1.634 7.571 -18.296 1.00 88.94 202 ALA A CA 1
ATOM 1641 C C . ALA A 1 202 ? 2.782 7.041 -17.413 1.00 88.94 202 ALA A C 1
ATOM 1643 O O . ALA A 1 202 ? 3.863 7.627 -17.377 1.00 88.94 202 ALA A O 1
ATOM 1644 N N . ILE A 1 203 ? 2.582 5.917 -16.714 1.00 86.69 203 ILE A N 1
ATOM 1645 C CA . ILE A 1 203 ? 3.637 5.294 -15.902 1.00 86.69 203 ILE A CA 1
ATOM 1646 C C . ILE A 1 203 ? 4.775 4.774 -16.790 1.00 86.69 203 ILE A C 1
ATOM 1648 O O . ILE A 1 203 ? 5.934 4.909 -16.399 1.00 86.69 203 ILE A O 1
ATOM 1652 N N . ALA A 1 204 ? 4.481 4.203 -17.961 1.00 84.56 204 ALA A N 1
ATOM 1653 C CA . ALA A 1 204 ? 5.504 3.737 -18.896 1.00 84.56 204 ALA A CA 1
ATOM 1654 C C . ALA A 1 204 ? 6.369 4.898 -19.418 1.00 84.56 204 ALA A C 1
ATOM 1656 O O . ALA A 1 204 ? 7.598 4.785 -19.437 1.00 84.56 204 ALA A O 1
ATOM 1657 N N . ASP A 1 205 ? 5.748 6.031 -19.747 1.00 89.25 205 ASP A N 1
ATOM 1658 C CA . ASP A 1 205 ? 6.456 7.240 -20.172 1.00 89.25 205 ASP A CA 1
ATOM 1659 C C . ASP A 1 205 ? 7.342 7.799 -19.049 1.00 89.25 205 ASP A C 1
ATOM 1661 O O . ASP A 1 205 ? 8.527 8.071 -19.264 1.00 89.25 205 ASP A O 1
ATOM 1665 N N . ILE A 1 206 ? 6.820 7.891 -17.818 1.00 89.19 206 ILE A N 1
ATOM 1666 C CA . ILE A 1 206 ? 7.607 8.324 -16.649 1.00 89.19 206 ILE A CA 1
ATOM 1667 C C . ILE A 1 206 ? 8.766 7.353 -16.385 1.00 89.19 206 ILE A C 1
ATOM 1669 O O . ILE A 1 206 ? 9.883 7.791 -16.112 1.00 89.19 206 ILE A O 1
ATOM 1673 N N . ALA A 1 207 ? 8.534 6.042 -16.483 1.00 85.06 207 ALA A N 1
ATOM 1674 C CA . ALA A 1 207 ? 9.571 5.026 -16.312 1.00 85.06 207 ALA A CA 1
ATOM 1675 C C . ALA A 1 207 ? 10.677 5.157 -17.373 1.00 85.06 207 ALA A C 1
ATOM 1677 O O . ALA A 1 207 ? 11.858 5.009 -17.052 1.00 85.06 207 ALA A O 1
ATOM 1678 N N . LYS A 1 208 ? 10.325 5.490 -18.620 1.00 85.94 208 LYS A N 1
ATOM 1679 C CA . LYS A 1 208 ? 11.298 5.765 -19.686 1.00 85.94 208 LYS A CA 1
ATOM 1680 C C . LYS A 1 208 ? 12.145 6.997 -19.367 1.00 85.94 208 LYS A C 1
ATOM 1682 O O . LYS A 1 208 ? 13.368 6.896 -19.367 1.00 85.94 208 LYS A O 1
ATOM 1687 N N . ILE A 1 209 ? 11.510 8.109 -18.996 1.00 88.69 209 ILE A N 1
ATOM 1688 C CA . ILE A 1 209 ? 12.213 9.337 -18.586 1.00 88.69 209 ILE A CA 1
ATOM 1689 C C . ILE A 1 209 ? 13.144 9.055 -17.398 1.00 88.69 209 ILE A C 1
ATOM 1691 O O . ILE A 1 209 ? 14.291 9.504 -17.373 1.00 88.69 209 ILE A O 1
ATOM 1695 N N . PHE A 1 210 ? 12.675 8.275 -16.422 1.00 87.00 210 PHE A N 1
ATOM 1696 C CA . PHE A 1 210 ? 13.470 7.874 -15.267 1.00 87.00 210 PHE A CA 1
ATOM 1697 C C . PHE A 1 210 ? 14.711 7.068 -15.680 1.00 87.00 210 PHE A C 1
ATOM 1699 O O . PHE A 1 210 ? 15.816 7.383 -15.238 1.00 87.00 210 PHE A O 1
ATOM 1706 N N . LYS A 1 211 ? 14.563 6.083 -16.573 1.00 84.62 211 LYS A N 1
ATOM 1707 C CA . LYS A 1 211 ? 15.693 5.317 -17.126 1.00 84.62 211 LYS A CA 1
ATOM 1708 C C . LYS A 1 211 ? 16.676 6.197 -17.892 1.00 84.62 211 LYS A C 1
ATOM 1710 O O . LYS A 1 211 ? 17.881 6.047 -17.705 1.00 84.62 211 LYS A O 1
ATOM 1715 N N . ASP A 1 212 ? 16.188 7.113 -18.723 1.00 85.44 212 ASP A N 1
ATOM 1716 C CA . ASP A 1 212 ? 17.037 8.025 -19.496 1.00 85.44 212 ASP A CA 1
ATOM 1717 C C . ASP A 1 212 ? 17.852 8.936 -18.570 1.00 85.44 212 ASP A C 1
ATOM 1719 O O . ASP A 1 212 ? 19.060 9.106 -18.762 1.00 85.44 212 ASP A O 1
ATOM 1723 N N . CYS A 1 213 ? 17.227 9.434 -17.499 1.00 86.56 213 CYS A N 1
ATOM 1724 C CA . CYS A 1 213 ? 17.903 10.190 -16.450 1.00 86.56 213 CYS A CA 1
ATOM 1725 C C . CYS A 1 213 ? 18.971 9.347 -15.735 1.00 86.56 213 CYS A C 1
ATOM 1727 O O . CYS A 1 213 ? 20.115 9.784 -15.601 1.00 86.56 213 CYS A O 1
ATOM 1729 N N . LEU A 1 214 ? 18.651 8.109 -15.339 1.00 85.75 214 LEU A N 1
ATOM 1730 C CA . LEU A 1 214 ? 19.627 7.204 -14.723 1.00 85.75 214 LEU A CA 1
ATOM 1731 C C . LEU A 1 214 ? 20.805 6.894 -15.656 1.00 85.75 214 LEU A C 1
ATOM 1733 O O . LEU A 1 214 ? 21.950 6.867 -15.208 1.00 85.75 214 LEU A O 1
ATOM 1737 N N . ASN A 1 215 ? 20.549 6.704 -16.950 1.00 84.62 215 ASN A N 1
ATOM 1738 C CA . ASN A 1 215 ? 21.589 6.486 -17.952 1.00 84.62 215 ASN A CA 1
ATOM 1739 C C . ASN A 1 215 ? 22.490 7.717 -18.106 1.00 84.62 215 ASN A C 1
ATOM 1741 O O . ASN A 1 215 ? 23.710 7.577 -18.215 1.00 84.62 215 ASN A O 1
ATOM 1745 N N . ALA A 1 216 ? 21.912 8.920 -18.101 1.00 84.56 216 ALA A N 1
ATOM 1746 C CA . ALA A 1 216 ? 22.673 10.163 -18.130 1.00 84.56 216 ALA A CA 1
ATOM 1747 C C . ALA A 1 216 ? 23.550 10.307 -16.875 1.00 84.56 216 ALA A C 1
ATOM 1749 O O . ALA A 1 216 ? 24.747 10.573 -16.993 1.00 84.56 216 ALA A O 1
ATOM 1750 N N . LEU A 1 217 ? 22.993 10.041 -15.689 1.00 84.75 217 LEU A N 1
ATOM 1751 C CA . LEU A 1 217 ? 23.734 10.057 -14.424 1.00 84.75 217 LEU A CA 1
ATOM 1752 C C . LEU A 1 217 ? 24.874 9.036 -14.418 1.00 84.75 217 LEU A C 1
ATOM 1754 O O . LEU A 1 217 ? 26.000 9.379 -14.068 1.00 84.75 217 LEU A O 1
ATOM 1758 N N . HIS A 1 218 ? 24.620 7.808 -14.869 1.00 82.69 218 HIS A N 1
ATOM 1759 C CA . HIS A 1 218 ? 25.645 6.770 -14.944 1.00 82.69 218 HIS A CA 1
ATOM 1760 C C . HIS A 1 218 ? 26.784 7.168 -15.895 1.00 82.69 218 HIS A C 1
ATOM 1762 O O . HIS A 1 218 ? 27.954 7.001 -15.555 1.00 82.69 218 HIS A O 1
ATOM 1768 N N . LYS A 1 219 ? 26.467 7.780 -17.047 1.00 82.44 219 LYS A N 1
ATOM 1769 C CA . LYS A 1 219 ? 27.472 8.326 -17.978 1.00 82.44 219 LYS A CA 1
ATOM 1770 C C . LYS A 1 219 ? 28.314 9.431 -17.331 1.00 82.44 219 LYS A C 1
ATOM 1772 O O . LYS A 1 219 ? 29.532 9.430 -17.509 1.00 82.44 219 LYS A O 1
ATOM 1777 N N . ILE A 1 220 ? 27.695 10.334 -16.569 1.00 84.50 220 ILE A N 1
ATOM 1778 C CA . ILE A 1 220 ? 28.400 11.400 -15.839 1.00 84.50 220 ILE A CA 1
ATOM 1779 C C . ILE A 1 220 ? 29.328 10.796 -14.773 1.00 84.50 220 ILE A C 1
ATOM 1781 O O . ILE A 1 220 ? 30.506 11.147 -14.718 1.00 84.50 220 ILE A O 1
ATOM 1785 N N . CYS A 1 221 ? 28.847 9.843 -13.970 1.00 81.31 221 CYS A N 1
ATOM 1786 C CA . CYS A 1 221 ? 29.662 9.157 -12.963 1.00 81.31 221 CYS A CA 1
ATOM 1787 C C . CYS A 1 221 ? 30.848 8.401 -13.586 1.00 81.31 221 CYS A C 1
ATOM 1789 O O . CYS A 1 221 ? 31.968 8.496 -13.080 1.00 81.31 221 CYS A O 1
ATOM 1791 N N . ASP A 1 222 ? 30.634 7.716 -14.712 1.00 81.69 222 ASP A N 1
ATOM 1792 C CA . ASP A 1 222 ? 31.690 7.036 -15.471 1.00 81.69 222 ASP A CA 1
ATOM 1793 C C . ASP A 1 222 ? 32.751 8.019 -15.990 1.00 81.69 222 ASP A C 1
ATOM 1795 O O . ASP A 1 222 ? 33.946 7.707 -15.993 1.00 81.69 222 ASP A O 1
ATOM 1799 N N . GLN A 1 223 ? 32.335 9.202 -16.452 1.00 80.31 223 GLN A N 1
ATOM 1800 C CA . GLN A 1 223 ? 33.255 10.250 -16.900 1.00 80.31 223 GLN A CA 1
ATOM 1801 C C . GLN A 1 223 ? 34.077 10.817 -15.737 1.00 80.31 223 GLN A C 1
ATOM 1803 O O . GLN A 1 223 ? 35.293 10.962 -15.868 1.00 80.31 223 GLN A O 1
ATOM 1808 N N . ILE A 1 224 ? 33.445 11.068 -14.587 1.00 80.25 224 ILE A N 1
ATOM 1809 C CA . ILE A 1 224 ? 34.130 11.544 -13.377 1.00 80.25 224 ILE A CA 1
ATOM 1810 C C . ILE A 1 224 ? 35.143 10.497 -12.894 1.00 80.25 224 ILE A C 1
ATOM 1812 O O . ILE A 1 224 ? 36.308 10.831 -12.693 1.00 80.25 224 ILE A O 1
ATOM 1816 N N . SER A 1 225 ? 34.749 9.222 -12.806 1.00 77.94 225 SER A N 1
ATOM 1817 C CA . SER A 1 225 ? 35.637 8.124 -12.394 1.00 77.94 225 SER A CA 1
ATOM 1818 C C . SER A 1 225 ? 36.867 7.987 -13.304 1.00 77.94 225 SER A C 1
ATOM 1820 O O . SER A 1 225 ? 37.986 7.818 -12.816 1.00 77.94 225 SER A O 1
ATOM 1822 N N . LYS A 1 226 ? 36.693 8.135 -14.626 1.00 75.31 226 LYS A N 1
ATOM 1823 C CA . LYS A 1 226 ? 37.802 8.095 -15.597 1.00 75.31 226 LYS A CA 1
ATOM 1824 C C . LYS A 1 226 ? 38.715 9.320 -15.517 1.00 75.31 226 LYS A C 1
ATOM 1826 O O . LYS A 1 226 ? 39.910 9.175 -15.758 1.00 75.31 226 LYS A O 1
ATOM 1831 N N . ASN A 1 227 ? 38.190 10.492 -15.159 1.00 68.31 227 ASN A N 1
ATOM 1832 C CA . ASN A 1 227 ? 38.994 11.701 -14.953 1.00 68.31 227 ASN A CA 1
ATOM 1833 C C . ASN A 1 227 ? 39.766 11.676 -13.621 1.00 68.31 227 ASN A C 1
ATOM 1835 O O . ASN A 1 227 ? 40.833 12.279 -13.527 1.00 68.31 227 ASN A O 1
ATOM 1839 N N . SER A 1 228 ? 39.283 10.945 -12.610 1.00 64.06 228 SER A N 1
ATOM 1840 C CA . SER A 1 228 ? 39.960 10.782 -11.314 1.00 64.06 228 SER A CA 1
ATOM 1841 C C . SER A 1 228 ? 41.145 9.804 -11.329 1.00 64.06 228 SER A C 1
ATOM 1843 O O . SER A 1 228 ? 41.862 9.712 -10.335 1.00 64.06 228 SER A O 1
ATOM 1845 N N . HIS A 1 229 ? 41.376 9.061 -12.416 1.00 54.25 229 HIS A N 1
ATOM 1846 C CA . HIS A 1 229 ? 42.576 8.239 -12.617 1.00 54.25 229 HIS A CA 1
ATOM 1847 C C . HIS A 1 229 ? 43.245 8.636 -13.941 1.00 54.25 229 HIS A C 1
ATOM 1849 O O . HIS A 1 229 ? 42.871 8.099 -14.988 1.00 54.25 229 HIS A O 1
ATOM 1855 N N . PRO A 1 230 ? 44.237 9.552 -13.945 1.00 50.44 230 PRO A N 1
ATOM 1856 C CA . PRO A 1 230 ? 44.967 9.860 -15.166 1.00 50.44 230 PRO A CA 1
ATOM 1857 C C . PRO A 1 230 ? 45.622 8.572 -15.671 1.00 50.44 230 PRO A C 1
ATOM 1859 O O . PRO A 1 230 ? 46.468 7.975 -15.001 1.00 50.44 230 PRO A O 1
ATOM 1862 N N . ARG A 1 231 ? 45.197 8.112 -16.854 1.00 54.81 231 ARG A N 1
ATOM 1863 C CA . ARG A 1 231 ? 45.808 6.965 -17.530 1.00 54.81 231 ARG A CA 1
ATOM 1864 C C . ARG A 1 231 ? 47.303 7.240 -17.645 1.00 54.81 231 ARG A C 1
ATOM 1866 O O . ARG A 1 231 ? 47.710 8.184 -18.318 1.00 54.81 231 ARG A O 1
ATOM 1873 N N . ARG A 1 232 ? 48.122 6.405 -17.002 1.00 46.88 232 ARG A N 1
ATOM 1874 C CA . ARG A 1 232 ? 49.571 6.385 -17.208 1.00 46.88 232 ARG A CA 1
ATOM 1875 C C . ARG A 1 232 ? 49.792 6.067 -18.687 1.00 46.88 232 ARG A C 1
ATOM 1877 O O . ARG A 1 232 ? 49.578 4.942 -19.123 1.00 46.88 232 ARG A O 1
ATOM 1884 N N . MET A 1 233 ? 50.103 7.102 -19.457 1.00 44.91 233 MET A N 1
ATOM 1885 C CA . MET A 1 233 ? 50.261 7.060 -20.904 1.00 44.91 233 MET A CA 1
ATOM 1886 C C . MET A 1 233 ? 51.393 6.084 -21.244 1.00 44.91 233 MET A C 1
ATOM 1888 O O . MET A 1 233 ? 52.571 6.402 -21.076 1.00 44.91 233 MET A O 1
ATOM 1892 N N . SER A 1 234 ? 51.058 4.872 -21.682 1.00 46.25 234 SER A N 1
ATOM 1893 C CA . SER A 1 234 ? 52.035 3.987 -22.304 1.00 46.25 234 SER A CA 1
ATOM 1894 C C . SER A 1 234 ? 52.410 4.603 -23.651 1.00 46.25 234 SER A C 1
ATOM 1896 O O . SER A 1 234 ? 51.611 4.639 -24.584 1.00 46.25 234 SER A O 1
ATOM 1898 N N . ARG A 1 235 ? 53.630 5.152 -23.732 1.00 40.41 235 ARG A N 1
ATOM 1899 C CA . ARG A 1 235 ? 54.255 5.590 -24.987 1.00 40.41 235 ARG A CA 1
ATOM 1900 C C . ARG A 1 235 ? 54.199 4.440 -25.991 1.00 40.41 235 ARG A C 1
ATOM 1902 O O . ARG A 1 235 ? 54.952 3.478 -25.863 1.00 40.41 235 ARG A O 1
ATOM 1909 N N . VAL A 1 236 ? 53.363 4.569 -27.016 1.00 48.41 236 VAL A N 1
ATOM 1910 C CA . VAL A 1 236 ? 53.547 3.821 -28.259 1.00 48.41 236 VAL A CA 1
ATOM 1911 C C . VAL A 1 236 ? 54.820 4.368 -28.898 1.00 48.41 236 VAL A C 1
ATOM 1913 O O . VAL A 1 236 ? 54.901 5.537 -29.270 1.00 48.41 236 VAL A O 1
ATOM 1916 N N . ARG A 1 237 ? 55.863 3.539 -28.935 1.00 36.06 237 ARG A N 1
ATOM 1917 C CA . ARG A 1 237 ? 57.133 3.857 -29.583 1.00 36.06 237 ARG A CA 1
ATOM 1918 C C . ARG A 1 237 ? 56.950 3.640 -31.084 1.00 36.06 237 ARG A C 1
ATOM 1920 O O . ARG A 1 237 ? 57.040 2.508 -31.544 1.00 36.06 237 ARG A O 1
ATOM 1927 N N . CYS A 1 238 ? 56.682 4.703 -31.840 1.00 39.75 238 CYS A N 1
ATOM 1928 C CA . CYS A 1 238 ? 56.812 4.650 -33.295 1.00 39.75 238 CYS A CA 1
ATOM 1929 C C . CYS A 1 238 ? 58.296 4.481 -33.639 1.00 39.75 238 CYS A C 1
ATOM 1931 O O . CYS A 1 238 ? 59.108 5.374 -33.400 1.00 39.75 238 CYS A O 1
ATOM 1933 N N . GLY A 1 239 ? 58.651 3.301 -34.143 1.00 35.62 239 GLY A N 1
ATOM 1934 C CA . GLY A 1 239 ? 59.955 3.037 -34.731 1.00 35.62 239 GLY A CA 1
ATOM 1935 C C . GLY A 1 239 ? 59.970 3.528 -36.171 1.00 35.62 239 GLY A C 1
ATOM 1936 O O . GLY A 1 239 ? 59.380 2.898 -37.042 1.00 35.62 239 GLY A O 1
ATOM 1937 N N . SER A 1 240 ? 60.650 4.643 -36.413 1.00 37.03 240 SER A N 1
ATOM 1938 C CA . SER A 1 240 ? 61.040 5.064 -37.755 1.00 37.03 240 SER A CA 1
ATOM 1939 C C . SER A 1 240 ? 62.126 4.133 -38.298 1.00 37.03 240 SER A C 1
ATOM 1941 O O . SER A 1 240 ? 63.171 3.972 -37.665 1.00 37.03 240 SER A O 1
ATOM 1943 N N . ARG A 1 241 ? 61.930 3.598 -39.506 1.00 32.91 241 ARG A N 1
ATOM 1944 C CA . ARG A 1 241 ? 63.026 3.361 -40.452 1.00 32.91 241 ARG A CA 1
ATOM 1945 C C . ARG A 1 241 ? 62.614 3.876 -41.827 1.00 32.91 241 ARG A C 1
ATOM 1947 O O . ARG A 1 241 ? 61.592 3.493 -42.379 1.00 32.91 241 ARG A O 1
ATOM 1954 N N . SER A 1 242 ? 63.425 4.814 -42.280 1.00 31.67 242 SER A N 1
ATOM 1955 C CA . SER A 1 242 ? 63.414 5.564 -43.526 1.00 31.67 242 SER A CA 1
ATOM 1956 C C . SER A 1 242 ? 63.850 4.730 -44.729 1.00 31.67 242 SER A C 1
ATOM 1958 O O . SER A 1 242 ? 64.835 4.004 -44.614 1.00 31.67 242 SER A O 1
ATOM 1960 N N . SER A 1 243 ? 63.265 5.002 -45.894 1.00 29.81 243 SER A N 1
ATOM 1961 C CA . SER A 1 243 ? 64.030 5.396 -47.087 1.00 29.81 243 SER A CA 1
ATOM 1962 C C . SER A 1 243 ? 63.099 6.048 -48.114 1.00 29.81 243 SER A C 1
ATOM 1964 O O . SER A 1 243 ? 61.978 5.600 -48.331 1.00 29.81 243 SER A O 1
ATOM 1966 N N . ILE A 1 244 ? 63.588 7.159 -48.649 1.00 36.44 244 ILE A N 1
ATOM 1967 C CA . ILE A 1 244 ? 62.985 8.090 -49.602 1.00 36.44 244 ILE A CA 1
ATOM 1968 C C . ILE A 1 244 ? 63.095 7.506 -51.015 1.00 36.44 244 ILE A C 1
ATOM 1970 O O . ILE A 1 244 ? 64.135 6.940 -51.318 1.00 36.44 244 ILE A O 1
ATOM 1974 N N . ASP A 1 245 ? 62.074 7.703 -51.853 1.00 27.23 245 ASP A N 1
ATOM 1975 C CA . ASP A 1 245 ? 62.239 8.097 -53.261 1.00 27.23 245 ASP A CA 1
ATOM 1976 C C . ASP A 1 245 ? 60.976 8.837 -53.735 1.00 27.23 245 ASP A C 1
ATOM 1978 O O . ASP A 1 245 ? 59.848 8.444 -53.431 1.00 27.23 245 ASP A O 1
ATOM 1982 N N . LEU A 1 246 ? 61.190 9.978 -54.395 1.00 33.34 246 LEU A N 1
ATOM 1983 C CA . LEU A 1 246 ? 60.188 10.974 -54.780 1.00 33.34 246 LEU A CA 1
ATOM 1984 C C . LEU A 1 246 ? 60.312 11.270 -56.283 1.00 33.34 246 LEU A C 1
ATOM 1986 O O . LEU A 1 246 ? 61.340 11.784 -56.714 1.00 33.34 246 LEU A O 1
ATOM 1990 N N . SER A 1 247 ? 59.266 10.946 -57.046 1.00 30.52 247 SER A N 1
ATOM 1991 C CA . SER A 1 247 ? 58.825 11.496 -58.354 1.00 30.52 247 SER A CA 1
ATOM 1992 C C . SER A 1 247 ? 57.815 10.485 -58.930 1.00 30.52 247 SER A C 1
ATOM 1994 O O . SER A 1 247 ? 58.039 9.287 -58.828 1.00 30.52 247 SER A O 1
ATOM 1996 N N . ASP A 1 248 ? 56.644 10.788 -59.472 1.00 30.12 248 ASP A N 1
ATOM 1997 C CA . ASP A 1 248 ? 55.889 12.011 -59.689 1.00 30.12 248 ASP A CA 1
ATOM 1998 C C . ASP A 1 248 ? 54.393 11.629 -59.649 1.00 30.12 248 ASP A C 1
ATOM 2000 O O . ASP A 1 248 ? 54.009 10.511 -59.981 1.00 30.12 248 ASP A O 1
ATOM 2004 N N . GLU A 1 249 ? 53.584 12.571 -59.163 1.00 38.69 249 GLU A N 1
ATOM 2005 C CA . GLU A 1 249 ? 52.157 12.804 -59.443 1.00 38.69 249 GLU A CA 1
ATOM 2006 C C . GLU A 1 249 ? 51.208 11.600 -59.683 1.00 38.69 249 GLU A C 1
ATOM 2008 O O . GLU A 1 249 ? 51.186 11.037 -60.765 1.00 38.69 249 GLU A O 1
ATOM 2013 N N . ILE A 1 250 ? 50.349 11.279 -58.689 1.00 34.91 250 ILE A N 1
ATOM 2014 C CA . ILE A 1 250 ? 48.895 10.906 -58.774 1.00 34.91 250 ILE A CA 1
ATOM 2015 C C . ILE A 1 250 ? 48.382 10.389 -57.394 1.00 34.91 250 ILE A C 1
ATOM 2017 O O . ILE A 1 250 ? 47.736 9.358 -57.265 1.00 34.91 250 ILE A O 1
ATOM 2021 N N . SER A 1 251 ? 48.650 11.080 -56.277 1.00 30.66 251 SER A N 1
ATOM 2022 C CA . SER A 1 251 ? 47.988 10.732 -54.989 1.00 30.66 251 SER A CA 1
ATOM 2023 C C . SER A 1 251 ? 47.823 11.903 -54.016 1.00 30.66 251 SER A C 1
ATOM 2025 O O . SER A 1 251 ? 47.822 11.737 -52.798 1.00 30.66 251 SER A O 1
ATOM 2027 N N . LYS A 1 252 ? 47.632 13.121 -54.539 1.00 34.84 252 LYS A N 1
ATOM 2028 C CA . LYS A 1 252 ? 47.092 14.239 -53.750 1.00 34.84 252 LYS A CA 1
ATOM 2029 C C . LYS A 1 252 ? 45.580 14.315 -53.953 1.00 34.84 252 LYS A C 1
ATOM 2031 O O . LYS A 1 252 ? 45.104 14.925 -54.901 1.00 34.84 252 LYS A O 1
ATOM 2036 N N . SER A 1 253 ? 44.877 13.666 -53.030 1.00 36.66 253 SER A N 1
ATOM 2037 C CA . SER A 1 253 ? 43.425 13.563 -52.785 1.00 36.66 253 SER A CA 1
ATOM 2038 C C . SER A 1 253 ? 43.141 12.067 -52.677 1.00 36.66 253 SER A C 1
ATOM 2040 O O . SER A 1 253 ? 43.289 11.323 -53.628 1.00 36.66 253 SER A O 1
ATOM 2042 N N . VAL A 1 254 ? 42.958 11.502 -51.492 1.00 35.03 254 VAL A N 1
ATOM 2043 C CA . VAL A 1 254 ? 41.789 11.702 -50.646 1.00 35.03 254 VAL A CA 1
ATOM 2044 C C . VAL A 1 254 ? 42.233 11.466 -49.202 1.00 35.03 254 VAL A C 1
ATOM 2046 O O . VAL A 1 254 ? 42.341 10.331 -48.750 1.00 35.03 254 VAL A O 1
ATOM 2049 N N . CYS A 1 255 ? 42.510 12.542 -48.464 1.00 28.41 255 CYS A N 1
ATOM 2050 C CA . CYS A 1 255 ? 42.544 12.462 -47.009 1.00 28.41 255 CYS A CA 1
ATOM 2051 C C . CYS A 1 255 ? 41.111 12.699 -46.525 1.00 28.41 255 CYS A C 1
ATOM 2053 O O . CYS A 1 255 ? 40.555 13.783 -46.714 1.00 28.41 255 CYS A O 1
ATOM 2055 N N . LEU A 1 256 ? 40.512 11.639 -45.977 1.00 38.59 256 LEU A N 1
ATOM 2056 C CA . LEU A 1 256 ? 39.217 11.626 -45.308 1.00 38.59 256 LEU A CA 1
ATOM 2057 C C . LEU A 1 256 ? 39.172 12.701 -44.216 1.00 38.59 256 LEU A C 1
ATOM 2059 O O . LEU A 1 256 ? 39.746 12.524 -43.149 1.00 38.59 256 LEU A O 1
ATOM 2063 N N . CYS A 1 257 ? 38.422 13.766 -44.469 1.00 32.38 257 CYS A N 1
ATOM 2064 C CA . CYS A 1 257 ? 37.726 14.551 -43.454 1.00 32.38 257 CYS A CA 1
ATOM 2065 C C . CYS A 1 257 ? 36.530 15.204 -44.148 1.00 32.38 257 CYS A C 1
ATOM 2067 O O . CYS A 1 257 ? 36.568 16.379 -44.507 1.00 32.38 257 CYS A O 1
ATOM 2069 N N . LYS A 1 258 ? 35.472 14.420 -44.393 1.00 27.27 258 LYS A N 1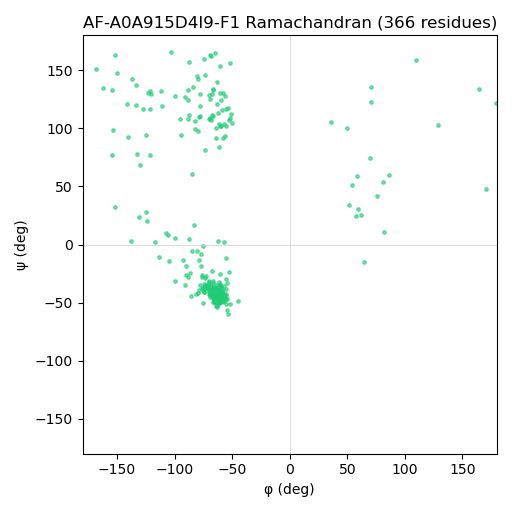
ATOM 2070 C CA . LYS A 1 258 ? 34.167 14.991 -44.720 1.00 27.27 258 LYS A CA 1
ATOM 2071 C C . LYS A 1 258 ? 33.366 15.077 -43.433 1.00 27.27 258 LYS A C 1
ATOM 2073 O O . LYS A 1 258 ? 32.971 14.075 -42.848 1.00 27.27 258 LYS A O 1
ATOM 2078 N N . SER A 1 259 ? 33.214 16.314 -42.986 1.00 36.56 259 SER A N 1
ATOM 2079 C CA . SER A 1 259 ? 32.205 16.751 -42.043 1.00 36.56 259 SER A CA 1
ATOM 2080 C C . SER A 1 259 ? 30.820 16.366 -42.568 1.00 36.56 259 SER A C 1
ATOM 2082 O O . SER A 1 259 ? 30.274 17.041 -43.436 1.00 36.56 259 SER A O 1
ATOM 2084 N N . GLU A 1 260 ? 30.255 15.298 -42.022 1.00 31.58 260 GLU A N 1
ATOM 2085 C CA . GLU A 1 260 ? 28.810 15.104 -41.923 1.00 31.58 260 GLU A CA 1
ATOM 2086 C C . GLU A 1 260 ? 28.484 14.951 -40.438 1.00 31.58 260 GLU A C 1
ATOM 2088 O O . GLU A 1 260 ? 28.316 13.872 -39.877 1.00 31.58 260 GLU A O 1
ATOM 2093 N N . THR A 1 261 ? 28.471 16.092 -39.755 1.00 33.16 261 THR A N 1
ATOM 2094 C CA . THR A 1 261 ? 27.812 16.251 -38.463 1.00 33.16 261 THR A CA 1
ATOM 2095 C C . THR A 1 261 ? 26.309 16.289 -38.702 1.00 33.16 261 THR A C 1
ATOM 2097 O O . THR A 1 261 ? 25.746 17.371 -38.817 1.00 33.16 261 THR A O 1
ATOM 2100 N N . LEU A 1 262 ? 25.689 15.118 -38.846 1.00 37.50 262 LEU A N 1
ATOM 2101 C CA . LEU A 1 262 ? 24.265 14.824 -38.637 1.00 37.50 262 LEU A CA 1
ATOM 2102 C C . LEU A 1 262 ? 24.092 13.330 -38.952 1.00 37.50 262 LEU A C 1
ATOM 2104 O O . LEU A 1 262 ? 24.402 12.913 -40.055 1.00 37.50 262 LEU A O 1
ATOM 2108 N N . GLN A 1 263 ? 23.604 12.549 -37.982 1.00 29.41 263 GLN A N 1
ATOM 2109 C CA . GLN A 1 263 ? 23.443 11.079 -38.009 1.00 29.41 263 GLN A CA 1
ATOM 2110 C C . GLN A 1 263 ? 24.663 10.236 -37.590 1.00 29.41 263 GLN A C 1
ATOM 2112 O O . GLN A 1 263 ? 25.111 9.333 -38.282 1.00 29.41 263 GLN A O 1
ATOM 2117 N N . THR A 1 264 ? 25.127 10.437 -36.357 1.00 25.88 264 THR A N 1
ATOM 2118 C CA . THR A 1 264 ? 25.637 9.330 -35.525 1.00 25.88 264 THR A CA 1
ATOM 2119 C C . THR A 1 264 ? 24.973 9.404 -34.147 1.00 25.88 264 THR A C 1
ATOM 2121 O O . THR A 1 264 ? 25.592 9.754 -33.149 1.00 25.88 264 THR A O 1
ATOM 2124 N N . SER A 1 265 ? 23.663 9.135 -34.085 1.00 32.31 265 SER A N 1
ATOM 2125 C CA . SER A 1 265 ? 22.957 8.912 -32.808 1.00 32.31 265 SER A CA 1
ATOM 2126 C C . SER A 1 265 ? 22.216 7.574 -32.745 1.00 32.31 265 SER A C 1
ATOM 2128 O O . SER A 1 265 ? 21.325 7.411 -31.916 1.00 32.31 265 SER A O 1
ATOM 2130 N N . GLU A 1 266 ? 22.582 6.602 -33.575 1.00 38.09 266 GLU A N 1
ATOM 2131 C CA . GLU A 1 266 ? 22.090 5.231 -33.451 1.00 38.09 266 GLU A CA 1
ATOM 2132 C C . GLU A 1 266 ? 23.282 4.294 -33.261 1.00 38.09 266 GLU A C 1
ATOM 2134 O O . GLU A 1 266 ? 24.299 4.412 -33.938 1.00 38.09 266 GLU A O 1
ATOM 2139 N N . CYS A 1 267 ? 23.163 3.412 -32.267 1.00 30.83 267 CYS A N 1
ATOM 2140 C CA . CYS A 1 267 ? 24.191 2.501 -31.754 1.00 30.83 267 CYS A CA 1
ATOM 2141 C C . CYS A 1 267 ? 25.285 3.120 -30.862 1.00 30.83 267 CYS A C 1
ATOM 2143 O O . CYS A 1 267 ? 26.436 2.690 -30.881 1.00 30.83 267 CYS A O 1
ATOM 2145 N N . ALA A 1 268 ? 24.914 4.020 -29.944 1.00 35.09 268 ALA A N 1
ATOM 2146 C CA . ALA A 1 268 ? 25.530 3.918 -28.622 1.00 35.09 268 ALA A CA 1
ATOM 2147 C C . ALA A 1 268 ? 24.963 2.645 -27.980 1.00 35.09 268 ALA A C 1
ATOM 2149 O O . ALA A 1 268 ? 23.778 2.595 -27.657 1.00 35.09 268 ALA A O 1
ATOM 2150 N N . GLU A 1 269 ? 25.781 1.602 -27.850 1.00 41.62 269 GLU A N 1
ATOM 2151 C CA . GLU A 1 269 ? 25.477 0.432 -27.027 1.00 41.62 269 GLU A CA 1
ATOM 2152 C C . GLU A 1 269 ? 25.197 0.940 -25.603 1.00 41.62 269 GLU A C 1
ATOM 2154 O O . GLU A 1 269 ? 26.109 1.234 -24.825 1.00 41.62 269 GLU A O 1
ATOM 2159 N N . ASN A 1 270 ? 23.918 1.189 -25.299 1.00 46.03 270 ASN A N 1
ATOM 2160 C CA . ASN A 1 270 ? 23.478 1.623 -23.985 1.00 46.03 270 ASN A CA 1
ATOM 2161 C C . ASN A 1 270 ? 23.800 0.472 -23.040 1.00 46.03 270 ASN A C 1
ATOM 2163 O O . ASN A 1 270 ? 23.079 -0.522 -23.012 1.00 46.03 270 ASN A O 1
ATOM 2167 N N . LYS A 1 271 ? 24.908 0.587 -22.299 1.00 54.81 271 LYS A N 1
ATOM 2168 C CA . LYS A 1 271 ? 25.194 -0.317 -21.188 1.00 54.81 271 LYS A CA 1
ATOM 2169 C C . LYS A 1 271 ? 23.957 -0.349 -20.306 1.00 54.81 271 LYS A C 1
ATOM 2171 O O . LYS A 1 271 ? 23.607 0.666 -19.707 1.00 54.81 271 LYS A O 1
ATOM 2176 N N . GLU A 1 272 ? 23.291 -1.494 -20.278 1.00 66.31 272 GLU A N 1
ATOM 2177 C CA . GLU A 1 272 ? 22.121 -1.682 -19.437 1.00 66.31 272 GLU A CA 1
ATOM 2178 C C . GLU A 1 272 ? 22.523 -1.427 -17.988 1.00 66.31 272 GLU A C 1
ATOM 2180 O O . GLU A 1 272 ? 23.544 -1.935 -17.515 1.00 66.31 272 GLU A O 1
ATOM 2185 N N . ILE A 1 273 ? 21.743 -0.592 -17.300 1.00 72.38 273 ILE A N 1
ATOM 2186 C CA . ILE A 1 273 ? 21.968 -0.282 -15.891 1.00 72.38 273 ILE A CA 1
ATOM 2187 C C . ILE A 1 273 ? 21.977 -1.610 -15.123 1.00 72.38 273 ILE A C 1
ATOM 2189 O O . ILE A 1 273 ? 21.028 -2.390 -15.258 1.00 72.38 273 ILE A O 1
ATOM 2193 N N . PRO A 1 274 ? 23.010 -1.893 -14.308 1.00 81.44 274 PRO A N 1
ATOM 2194 C CA . PRO A 1 274 ? 23.050 -3.136 -13.557 1.00 81.44 274 PRO A CA 1
ATOM 2195 C C . PRO A 1 274 ? 21.838 -3.207 -12.625 1.00 81.44 274 PRO A C 1
ATOM 2197 O O . PRO A 1 274 ? 21.582 -2.279 -11.856 1.00 81.44 274 PRO A O 1
ATOM 2200 N N . ILE A 1 275 ? 21.111 -4.328 -12.653 1.00 82.56 275 ILE A N 1
ATOM 2201 C CA . ILE A 1 275 ? 19.886 -4.519 -11.858 1.00 82.56 275 ILE A CA 1
ATOM 2202 C C . ILE A 1 275 ? 20.116 -4.284 -10.358 1.00 82.56 275 ILE A C 1
ATOM 2204 O O . ILE A 1 275 ? 19.232 -3.798 -9.660 1.00 82.56 275 ILE A O 1
ATOM 2208 N N . LEU A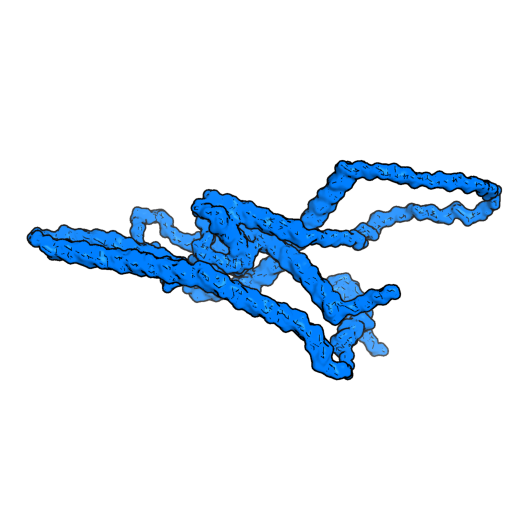 1 276 ? 21.335 -4.548 -9.876 1.00 85.19 276 LEU A N 1
ATOM 2209 C CA . LEU A 1 276 ? 21.752 -4.273 -8.504 1.00 85.19 276 LEU A CA 1
ATOM 2210 C C . LEU A 1 276 ? 21.641 -2.781 -8.150 1.00 85.19 276 LEU A C 1
ATOM 2212 O O . LEU A 1 276 ? 21.150 -2.453 -7.075 1.00 85.19 276 LEU A O 1
ATOM 2216 N N . LEU A 1 277 ? 22.047 -1.876 -9.049 1.00 86.69 277 LEU A N 1
ATOM 2217 C CA . LEU A 1 277 ? 21.937 -0.431 -8.825 1.00 86.69 277 LEU A CA 1
ATOM 2218 C C . LEU A 1 277 ? 20.469 -0.005 -8.732 1.00 86.69 277 LEU A C 1
ATOM 2220 O O . LEU A 1 277 ? 20.100 0.788 -7.871 1.00 86.69 277 LEU A O 1
ATOM 2224 N N . LEU A 1 278 ? 19.620 -0.577 -9.581 1.00 87.44 278 LEU A N 1
ATOM 2225 C CA . LEU A 1 278 ? 18.193 -0.287 -9.584 1.00 87.44 278 LEU A CA 1
ATOM 2226 C C . LEU A 1 278 ? 17.490 -0.813 -8.316 1.00 87.44 278 LEU A C 1
ATOM 2228 O O . LEU A 1 278 ? 16.670 -0.107 -7.729 1.00 87.44 278 LEU A O 1
ATOM 2232 N N . LEU A 1 279 ? 17.874 -1.999 -7.833 1.00 88.81 279 LEU A N 1
ATOM 2233 C CA . LEU A 1 279 ? 17.414 -2.539 -6.547 1.00 88.81 279 LEU A CA 1
ATOM 2234 C C . LEU A 1 279 ? 17.877 -1.687 -5.358 1.00 88.81 279 LEU A C 1
ATOM 2236 O O . LEU A 1 279 ? 17.110 -1.497 -4.411 1.00 88.81 279 LEU A O 1
ATOM 2240 N N . LEU A 1 280 ? 19.096 -1.139 -5.403 1.00 91.56 280 LEU A N 1
ATOM 2241 C CA . LEU A 1 280 ? 19.590 -0.207 -4.385 1.00 91.56 280 LEU A CA 1
ATOM 2242 C C . LEU A 1 280 ? 18.790 1.099 -4.375 1.00 91.56 280 LEU A C 1
ATOM 2244 O O . LEU A 1 280 ? 18.412 1.561 -3.301 1.00 91.56 280 LEU A O 1
ATOM 2248 N N . ILE A 1 281 ? 18.473 1.660 -5.547 1.00 92.00 281 ILE A N 1
ATOM 2249 C CA . ILE A 1 281 ? 17.631 2.862 -5.661 1.00 92.00 281 ILE A CA 1
ATOM 2250 C C . ILE A 1 281 ? 16.227 2.590 -5.112 1.00 92.00 281 ILE A C 1
ATOM 2252 O O . ILE A 1 281 ? 15.720 3.375 -4.311 1.00 92.00 281 ILE A O 1
ATOM 2256 N N . PHE A 1 282 ? 15.618 1.463 -5.488 1.00 92.38 282 PHE A N 1
ATOM 2257 C CA . PHE A 1 282 ? 14.305 1.067 -4.981 1.00 92.38 282 PHE A CA 1
ATOM 2258 C C . PHE A 1 282 ? 14.315 0.896 -3.458 1.00 92.38 282 PHE A C 1
ATOM 2260 O O . PHE A 1 282 ? 13.462 1.439 -2.759 1.00 92.38 282 PHE A O 1
ATOM 2267 N N . THR A 1 283 ? 15.332 0.220 -2.926 1.00 93.06 283 THR A N 1
ATOM 2268 C CA . THR A 1 283 ? 15.509 0.054 -1.480 1.00 93.06 283 THR A CA 1
ATOM 2269 C C . THR A 1 283 ? 15.680 1.413 -0.800 1.00 93.06 283 THR A C 1
ATOM 2271 O O . THR A 1 283 ? 14.979 1.703 0.167 1.00 93.06 283 THR A O 1
ATOM 2274 N N . GLY A 1 284 ? 16.538 2.296 -1.317 1.00 95.00 284 GLY A N 1
ATOM 2275 C CA . GLY A 1 284 ? 16.718 3.653 -0.790 1.00 95.00 284 GLY A CA 1
ATOM 2276 C C . GLY A 1 284 ? 15.417 4.462 -0.766 1.00 95.00 284 GLY A C 1
ATOM 2277 O O . GLY A 1 284 ? 15.103 5.091 0.244 1.00 95.00 284 GLY A O 1
ATOM 2278 N N . PHE A 1 285 ? 14.615 4.372 -1.829 1.00 94.88 285 PHE A N 1
ATOM 2279 C CA . PHE A 1 285 ? 13.303 5.016 -1.922 1.00 94.88 285 PHE A CA 1
ATOM 2280 C C . PHE A 1 285 ? 12.317 4.525 -0.844 1.00 94.88 285 PHE A C 1
ATOM 2282 O O . PHE A 1 285 ? 11.592 5.327 -0.245 1.00 94.88 285 PHE A O 1
ATOM 2289 N N . LEU A 1 286 ? 12.314 3.223 -0.542 1.00 95.31 286 LEU A N 1
ATOM 2290 C CA . LEU A 1 286 ? 11.493 2.658 0.534 1.00 95.31 286 LEU A CA 1
ATOM 2291 C C . LEU A 1 286 ? 11.941 3.144 1.918 1.00 95.31 286 LEU A C 1
ATOM 2293 O O . LEU A 1 286 ? 11.101 3.555 2.719 1.00 95.31 286 LEU A O 1
ATOM 2297 N N . ASN A 1 287 ? 13.250 3.146 2.192 1.00 95.19 287 ASN A N 1
ATOM 2298 C CA . ASN A 1 287 ? 13.788 3.618 3.474 1.00 95.19 287 ASN A CA 1
ATOM 2299 C C . ASN A 1 287 ? 13.518 5.125 3.675 1.00 95.19 287 ASN A C 1
ATOM 2301 O O . ASN A 1 287 ? 13.155 5.547 4.773 1.00 95.19 287 ASN A O 1
ATOM 2305 N N . PHE A 1 288 ? 13.624 5.931 2.612 1.00 94.56 288 PHE A N 1
ATOM 2306 C CA . PHE A 1 288 ? 13.292 7.359 2.652 1.00 94.56 288 PHE A CA 1
ATOM 2307 C C . PHE A 1 288 ? 11.812 7.599 2.984 1.00 94.56 288 PHE A C 1
ATOM 2309 O O . PHE A 1 288 ? 11.496 8.388 3.876 1.00 94.56 288 PHE A O 1
ATOM 2316 N N . GLY A 1 289 ? 10.902 6.872 2.326 1.00 92.88 289 GLY A N 1
ATOM 2317 C CA . GLY A 1 289 ? 9.474 6.922 2.650 1.00 92.88 289 GLY A CA 1
ATOM 2318 C C . GLY A 1 289 ? 9.190 6.511 4.098 1.00 92.88 289 GLY A C 1
ATOM 2319 O O . GLY A 1 289 ? 8.450 7.199 4.805 1.00 92.88 289 GLY A O 1
ATOM 2320 N N . ALA A 1 290 ? 9.836 5.440 4.570 1.00 93.19 290 ALA A N 1
ATOM 2321 C CA . ALA A 1 290 ? 9.675 4.938 5.933 1.00 93.19 290 ALA A CA 1
ATOM 2322 C C . ALA A 1 290 ? 10.070 5.983 6.987 1.00 93.19 290 ALA A C 1
ATOM 2324 O O . ALA A 1 290 ? 9.362 6.143 7.981 1.00 93.19 290 ALA A O 1
ATOM 2325 N N . PHE A 1 291 ? 11.153 6.728 6.751 1.00 93.50 291 PHE A N 1
ATOM 2326 C CA . PHE A 1 291 ? 11.602 7.800 7.640 1.00 93.50 291 PHE A CA 1
ATOM 2327 C C . PHE A 1 291 ? 10.576 8.939 7.756 1.00 93.50 291 PHE A C 1
ATOM 2329 O O . PHE A 1 291 ? 10.301 9.413 8.859 1.00 93.50 291 PHE A O 1
ATOM 2336 N N . ILE A 1 292 ? 9.965 9.351 6.639 1.00 91.31 292 ILE A N 1
ATOM 2337 C CA . ILE A 1 292 ? 8.925 10.394 6.637 1.00 91.31 292 ILE A CA 1
ATOM 2338 C C . ILE A 1 292 ? 7.676 9.906 7.378 1.00 91.31 292 ILE A C 1
ATOM 2340 O O . ILE A 1 292 ? 7.175 10.588 8.274 1.00 91.31 292 ILE A O 1
ATOM 2344 N N . VAL A 1 293 ? 7.185 8.709 7.040 1.00 88.38 293 VAL A N 1
ATOM 2345 C CA . VAL A 1 293 ? 5.963 8.144 7.637 1.00 88.38 293 VAL A CA 1
ATOM 2346 C C . VAL A 1 293 ? 6.132 7.917 9.137 1.00 88.38 293 VAL A C 1
ATOM 2348 O O . VAL A 1 293 ? 5.213 8.219 9.899 1.00 88.38 293 VAL A O 1
ATOM 2351 N N . GLN A 1 294 ? 7.310 7.472 9.575 1.00 90.38 294 GLN A N 1
ATOM 2352 C CA . GLN A 1 294 ? 7.627 7.320 10.992 1.00 90.38 294 GLN A CA 1
ATOM 2353 C C . GLN A 1 294 ? 7.407 8.628 11.765 1.00 90.38 294 GLN A C 1
ATOM 2355 O O . GLN A 1 294 ? 6.846 8.598 12.857 1.00 90.38 294 GLN A O 1
ATOM 2360 N N . LYS A 1 295 ? 7.815 9.772 11.200 1.00 87.75 295 LYS A N 1
ATOM 2361 C CA . LYS A 1 295 ? 7.654 11.087 11.840 1.00 87.75 295 LYS A CA 1
ATOM 2362 C C . LYS A 1 295 ? 6.221 11.602 11.827 1.00 87.75 295 LYS A C 1
ATOM 2364 O O . LYS A 1 295 ? 5.859 12.373 12.705 1.00 87.75 295 LYS A O 1
ATOM 2369 N N . TRP A 1 296 ? 5.421 11.226 10.835 1.00 83.25 296 TRP A N 1
ATOM 2370 C CA . TRP A 1 296 ? 4.042 11.708 10.712 1.00 83.25 296 TRP A CA 1
ATOM 2371 C C . TRP A 1 296 ? 3.016 10.857 11.455 1.00 83.25 296 TRP A C 1
ATOM 2373 O O . TRP A 1 296 ? 1.960 11.370 11.815 1.00 83.25 296 TRP A O 1
ATOM 2383 N N . ARG A 1 297 ? 3.285 9.561 11.637 1.00 77.62 297 ARG A N 1
ATOM 2384 C CA . ARG A 1 297 ? 2.318 8.598 12.192 1.00 77.62 297 ARG A CA 1
ATOM 2385 C C . ARG A 1 297 ? 2.739 7.970 13.521 1.00 77.62 297 ARG A C 1
ATOM 2387 O O . ARG A 1 297 ? 2.013 7.106 14.007 1.00 77.62 297 ARG A O 1
ATOM 2394 N N . ASP A 1 298 ? 3.890 8.363 14.069 1.00 81.75 298 ASP A N 1
ATOM 2395 C CA . ASP A 1 298 ? 4.477 7.808 15.300 1.00 81.75 298 ASP A CA 1
ATOM 2396 C C . ASP A 1 298 ? 4.572 6.271 15.286 1.00 81.75 298 ASP A C 1
ATOM 2398 O O . ASP A 1 298 ? 4.408 5.581 16.294 1.00 81.75 298 ASP A O 1
ATOM 2402 N N . TRP A 1 299 ? 4.806 5.701 14.104 1.00 83.88 299 TRP A N 1
ATOM 2403 C CA . TRP A 1 299 ? 4.943 4.262 13.922 1.00 83.88 299 TRP A CA 1
ATOM 2404 C C . TRP A 1 299 ? 6.378 3.797 14.144 1.00 83.88 299 TRP A C 1
ATOM 2406 O O . TRP A 1 299 ? 7.342 4.545 13.980 1.00 83.88 299 TRP A O 1
ATOM 2416 N N . SER A 1 300 ? 6.539 2.512 14.473 1.00 90.31 300 SER A N 1
ATOM 2417 C CA . SER A 1 300 ? 7.862 1.894 14.445 1.00 90.31 300 SER A CA 1
ATOM 2418 C C . SER A 1 300 ? 8.443 1.966 13.028 1.00 90.31 300 SER A C 1
ATOM 2420 O O . SER A 1 300 ? 7.714 2.011 12.028 1.00 90.31 300 SER A O 1
ATOM 2422 N N . TYR A 1 301 ? 9.772 1.967 12.939 1.00 92.69 301 TYR A N 1
ATOM 2423 C CA . TYR A 1 301 ? 10.469 2.000 11.656 1.00 92.69 301 TYR A CA 1
ATOM 2424 C C . TYR A 1 301 ? 10.015 0.862 10.732 1.00 92.69 301 TYR A C 1
ATOM 2426 O O . TYR A 1 301 ? 9.649 1.094 9.583 1.00 92.69 301 TYR A O 1
ATOM 2434 N N . TRP A 1 302 ? 9.951 -0.359 11.270 1.00 90.62 302 TRP A N 1
ATOM 2435 C CA . TRP A 1 302 ? 9.545 -1.553 10.531 1.00 90.62 302 TRP A CA 1
ATOM 2436 C C . TRP A 1 302 ? 8.101 -1.485 10.031 1.00 90.62 302 TRP A C 1
ATOM 2438 O O . TRP A 1 302 ? 7.848 -1.834 8.882 1.00 90.62 302 TRP A O 1
ATOM 2448 N N . ASN A 1 303 ? 7.173 -0.953 10.832 1.00 87.44 303 ASN A N 1
ATOM 2449 C CA . ASN A 1 303 ? 5.786 -0.761 10.399 1.00 87.44 303 ASN A CA 1
ATOM 2450 C C . ASN A 1 303 ? 5.688 0.285 9.277 1.00 87.44 303 ASN A C 1
ATOM 2452 O O . ASN A 1 303 ? 4.903 0.131 8.343 1.00 87.44 303 ASN A O 1
ATOM 2456 N N . SER A 1 304 ? 6.512 1.332 9.346 1.00 91.38 304 SER A N 1
ATOM 2457 C CA . SER A 1 304 ? 6.568 2.388 8.328 1.00 91.38 304 SER A CA 1
ATOM 2458 C C . SER A 1 304 ? 7.177 1.882 7.017 1.00 91.38 304 SER A C 1
ATOM 2460 O O . SER A 1 304 ? 6.664 2.182 5.938 1.00 91.38 304 SER A O 1
ATOM 2462 N N . LEU A 1 305 ? 8.232 1.066 7.102 1.00 92.44 305 LEU A N 1
ATOM 2463 C CA . LEU A 1 305 ? 8.860 0.419 5.951 1.00 92.44 305 LEU A CA 1
ATOM 2464 C C . LEU A 1 305 ? 7.908 -0.576 5.283 1.00 92.44 305 LEU A C 1
ATOM 2466 O O . LEU A 1 305 ? 7.746 -0.543 4.064 1.00 92.44 305 LEU A O 1
ATOM 2470 N N . PHE A 1 306 ? 7.225 -1.399 6.082 1.00 90.25 306 PHE A N 1
ATOM 2471 C CA . PHE A 1 306 ? 6.188 -2.309 5.603 1.00 90.25 306 PHE A CA 1
ATOM 2472 C C . PHE A 1 306 ? 5.071 -1.550 4.874 1.00 90.25 306 PHE A C 1
ATOM 2474 O O . PHE A 1 306 ? 4.726 -1.899 3.748 1.00 90.25 306 PHE A O 1
ATOM 2481 N N . TYR A 1 307 ? 4.571 -0.452 5.449 1.00 87.94 307 TYR A N 1
ATOM 2482 C CA . TYR A 1 307 ? 3.569 0.401 4.803 1.00 87.94 307 TYR A CA 1
ATOM 2483 C C . TYR A 1 307 ? 4.038 0.961 3.447 1.00 87.94 307 TYR A C 1
ATOM 2485 O O . TYR A 1 307 ? 3.291 0.911 2.464 1.00 87.94 307 TYR A O 1
ATOM 2493 N N . CYS A 1 308 ? 5.272 1.471 3.371 1.00 91.12 308 CYS A N 1
ATOM 2494 C CA . CYS A 1 308 ? 5.834 2.031 2.137 1.00 91.12 308 CYS A CA 1
ATOM 2495 C C . CYS A 1 308 ? 6.023 0.962 1.053 1.00 91.12 308 CYS A C 1
ATOM 2497 O O . CYS A 1 308 ? 5.706 1.204 -0.115 1.00 91.12 308 CYS A O 1
ATOM 2499 N N . PHE A 1 309 ? 6.479 -0.233 1.441 1.00 90.88 309 PHE A N 1
ATOM 2500 C CA . PHE A 1 309 ? 6.598 -1.375 0.537 1.00 90.88 309 PHE A CA 1
ATOM 2501 C C . PHE A 1 309 ? 5.231 -1.811 0.003 1.00 90.88 309 PHE A C 1
ATOM 2503 O O . PHE A 1 309 ? 5.045 -1.861 -1.209 1.00 90.88 309 PHE A O 1
ATOM 2510 N N . MET A 1 310 ? 4.251 -2.037 0.883 1.00 88.00 310 MET A N 1
ATOM 2511 C CA . MET A 1 310 ? 2.896 -2.468 0.504 1.00 88.00 310 MET A CA 1
ATOM 2512 C C . MET A 1 310 ? 2.186 -1.452 -0.399 1.00 88.00 310 MET A C 1
ATOM 2514 O O . MET A 1 310 ? 1.458 -1.833 -1.318 1.00 88.00 310 MET A O 1
ATOM 2518 N N . THR A 1 311 ? 2.427 -0.161 -0.161 1.00 87.56 311 THR A N 1
ATOM 2519 C CA . THR A 1 311 ? 1.941 0.943 -0.998 1.00 87.56 311 THR A CA 1
ATOM 2520 C C . THR A 1 311 ? 2.577 0.914 -2.388 1.00 87.56 311 THR A C 1
ATOM 2522 O O . THR A 1 311 ? 1.874 0.966 -3.395 1.00 87.56 311 THR A O 1
ATOM 2525 N N . THR A 1 312 ? 3.903 0.795 -2.458 1.00 89.12 312 THR A N 1
ATOM 2526 C CA . THR A 1 312 ? 4.643 0.827 -3.729 1.00 89.12 312 THR A CA 1
ATOM 2527 C C . THR A 1 312 ? 4.418 -0.438 -4.561 1.00 89.12 312 THR A C 1
ATOM 2529 O O . THR A 1 312 ? 4.338 -0.371 -5.784 1.00 89.12 312 THR A O 1
ATOM 2532 N N . ALA A 1 313 ? 4.255 -1.590 -3.908 1.00 86.94 313 ALA A N 1
ATOM 2533 C CA . ALA A 1 313 ? 3.959 -2.869 -4.547 1.00 86.94 313 ALA A CA 1
ATOM 2534 C C . ALA A 1 313 ? 2.497 -3.002 -5.022 1.00 86.94 313 ALA A C 1
ATOM 2536 O O . ALA A 1 313 ? 2.150 -4.030 -5.597 1.00 86.94 313 ALA A O 1
ATOM 2537 N N . LYS A 1 314 ? 1.642 -1.991 -4.791 1.00 85.69 314 LYS A N 1
ATOM 2538 C CA . LYS A 1 314 ? 0.191 -2.015 -5.077 1.00 85.69 314 LYS A CA 1
ATOM 2539 C C . LYS A 1 314 ? -0.577 -3.141 -4.377 1.00 85.69 314 LYS A C 1
ATOM 2541 O O . LYS A 1 314 ? -1.638 -3.532 -4.842 1.00 85.69 314 LYS A O 1
ATOM 2546 N N . ILE A 1 315 ? -0.065 -3.658 -3.262 1.00 83.94 315 ILE A N 1
ATOM 2547 C CA . ILE A 1 315 ? -0.798 -4.660 -2.476 1.00 83.94 315 ILE A CA 1
ATOM 2548 C C . ILE A 1 315 ? -1.866 -3.957 -1.634 1.00 83.94 315 ILE A C 1
ATOM 2550 O O . ILE A 1 315 ? -2.979 -4.454 -1.515 1.00 83.94 315 ILE A O 1
ATOM 2554 N N . GLY A 1 316 ? -1.521 -2.781 -1.090 1.00 73.44 316 GLY A N 1
ATOM 2555 C CA . GLY A 1 316 ? -2.387 -2.030 -0.188 1.00 73.44 316 GLY A CA 1
ATOM 2556 C C . GLY A 1 316 ? -2.514 -2.715 1.173 1.00 73.44 316 GLY A C 1
ATOM 2557 O O . GLY A 1 316 ? -2.670 -3.925 1.283 1.00 73.44 316 GLY A O 1
ATOM 2558 N N . TYR A 1 317 ? -2.421 -1.939 2.250 1.00 69.81 317 TYR A N 1
ATOM 2559 C CA . TYR A 1 317 ? -2.772 -2.426 3.583 1.00 69.81 317 TYR A CA 1
ATOM 2560 C C . TYR A 1 317 ? -4.036 -1.703 4.039 1.00 69.81 317 TYR A C 1
ATOM 2562 O O . TYR A 1 317 ? -4.142 -0.482 3.903 1.00 69.81 317 TYR A O 1
ATOM 2570 N N . GLU A 1 318 ? -5.015 -2.450 4.539 1.00 62.12 318 GLU A N 1
ATOM 2571 C CA . GLU A 1 318 ? -6.340 -1.908 4.822 1.00 62.12 318 GLU A CA 1
ATOM 2572 C C . GLU A 1 318 ? -6.302 -0.868 5.963 1.00 62.12 318 GLU A C 1
ATOM 2574 O O . GLU A 1 318 ? -5.686 -1.067 7.012 1.00 62.12 318 GLU A O 1
ATOM 2579 N N . ASN A 1 319 ? -6.967 0.274 5.753 1.00 60.38 319 ASN A N 1
ATOM 2580 C CA . ASN A 1 319 ? -7.195 1.339 6.743 1.00 60.38 319 ASN A CA 1
ATOM 2581 C C . ASN A 1 319 ? -5.935 2.040 7.313 1.00 60.38 319 ASN A C 1
ATOM 2583 O O . ASN A 1 319 ? -5.965 2.613 8.409 1.00 60.38 319 ASN A O 1
ATOM 2587 N N . THR A 1 320 ? -4.825 2.041 6.570 1.00 65.62 320 THR A N 1
ATOM 2588 C CA . THR A 1 320 ? -3.579 2.752 6.934 1.00 65.62 320 THR A CA 1
ATOM 2589 C C . THR A 1 320 ? -3.314 4.020 6.132 1.00 65.62 320 THR A C 1
ATOM 2591 O O . THR A 1 320 ? -2.262 4.635 6.306 1.00 65.62 320 THR A O 1
ATOM 2594 N N . GLY A 1 321 ? -4.277 4.455 5.315 1.00 66.88 321 GLY A N 1
ATOM 2595 C CA . GLY A 1 321 ? -4.155 5.661 4.497 1.00 66.88 321 GLY A CA 1
ATOM 2596 C C . GLY A 1 321 ? -3.727 6.911 5.293 1.00 66.88 321 GLY A C 1
ATOM 2597 O O . GLY A 1 321 ? -3.908 6.976 6.519 1.00 66.88 321 GLY A O 1
ATOM 2598 N N . PRO A 1 322 ? -3.129 7.905 4.617 1.00 70.19 322 PRO A N 1
ATOM 2599 C CA . PRO A 1 322 ? -2.700 9.152 5.235 1.00 70.19 322 PRO A CA 1
ATOM 2600 C C . PRO A 1 322 ? -3.902 9.928 5.787 1.00 70.19 322 PRO A C 1
ATOM 2602 O O . PRO A 1 322 ? -4.958 10.002 5.164 1.00 70.19 322 PRO A O 1
ATOM 2605 N N . THR A 1 323 ? -3.735 10.525 6.966 1.00 67.88 323 THR A N 1
ATOM 2606 C CA . THR A 1 323 ? -4.746 11.382 7.596 1.00 67.88 323 THR A CA 1
ATOM 2607 C C . THR A 1 323 ? -4.255 12.824 7.598 1.00 67.88 323 THR A C 1
ATOM 2609 O O . THR A 1 323 ? -3.221 13.122 8.190 1.00 67.88 323 THR A O 1
ATOM 2612 N N . GLY A 1 324 ? -4.996 13.713 6.935 1.00 72.25 324 GLY A N 1
ATOM 2613 C CA . GLY A 1 324 ? -4.657 15.133 6.798 1.00 72.25 324 GLY A CA 1
ATOM 2614 C C . GLY A 1 324 ? -4.233 15.519 5.378 1.00 72.25 324 GLY A C 1
ATOM 2615 O O . GLY A 1 324 ? -3.824 14.678 4.579 1.00 72.25 324 GLY A O 1
ATOM 2616 N N . THR A 1 325 ? -4.334 16.807 5.052 1.00 75.75 325 THR A N 1
ATOM 2617 C CA . THR A 1 325 ? -4.140 17.320 3.684 1.00 75.75 325 THR A CA 1
ATOM 2618 C C . THR A 1 325 ? -2.716 17.116 3.164 1.00 75.75 325 THR A C 1
ATOM 2620 O O . THR A 1 325 ? -2.529 16.517 2.107 1.00 75.75 325 THR A O 1
ATOM 2623 N N . LEU A 1 326 ? -1.709 17.566 3.920 1.00 83.00 326 LEU A N 1
ATOM 2624 C CA . LEU A 1 326 ? -0.306 17.489 3.501 1.00 83.00 326 LEU A CA 1
ATOM 2625 C C . LEU A 1 326 ? 0.185 16.031 3.359 1.00 83.00 326 LEU A C 1
ATOM 2627 O O . LEU A 1 326 ? 0.729 15.705 2.300 1.00 83.00 326 LEU A O 1
ATOM 2631 N N . PRO A 1 327 ? -0.068 15.119 4.324 1.00 83.44 327 PRO A N 1
ATOM 2632 C CA . PRO A 1 327 ? 0.303 13.714 4.170 1.00 83.44 327 PRO A CA 1
ATOM 2633 C C . PRO A 1 327 ? -0.386 13.011 3.001 1.00 83.44 327 PRO A C 1
ATOM 2635 O O . PRO A 1 327 ? 0.211 12.135 2.381 1.00 83.44 327 PRO A O 1
ATOM 2638 N N . THR A 1 328 ? -1.623 13.398 2.674 1.00 81.94 328 THR A N 1
ATOM 2639 C CA . THR A 1 328 ? -2.376 12.807 1.558 1.00 81.94 328 THR A CA 1
ATOM 2640 C C . THR A 1 328 ? -1.739 13.144 0.218 1.00 81.94 328 THR A C 1
ATOM 2642 O O . THR A 1 328 ? -1.464 12.246 -0.574 1.00 81.94 328 THR A O 1
ATOM 2645 N N . ILE A 1 329 ? -1.438 14.421 -0.020 1.00 86.50 329 ILE A N 1
ATOM 2646 C CA . ILE A 1 329 ? -0.794 14.862 -1.265 1.00 86.50 329 ILE A CA 1
ATOM 2647 C C . ILE A 1 329 ? 0.604 14.244 -1.389 1.00 86.50 329 ILE A C 1
ATOM 2649 O O . ILE A 1 329 ? 0.961 13.727 -2.447 1.00 86.50 329 ILE A O 1
ATOM 2653 N N . ALA A 1 330 ? 1.377 14.230 -0.301 1.00 88.25 330 ALA A N 1
ATOM 2654 C CA . ALA A 1 330 ? 2.702 13.618 -0.293 1.00 88.25 330 ALA A CA 1
ATOM 2655 C C . ALA A 1 330 ? 2.653 12.108 -0.583 1.00 88.25 330 ALA A C 1
ATOM 2657 O O . ALA A 1 330 ? 3.468 11.612 -1.359 1.00 88.25 330 ALA A O 1
ATOM 2658 N N . ALA A 1 331 ? 1.679 11.384 -0.022 1.00 85.88 331 ALA A N 1
ATOM 2659 C CA . ALA A 1 331 ? 1.479 9.967 -0.315 1.00 85.88 331 ALA A CA 1
ATOM 2660 C C . ALA A 1 331 ? 1.118 9.729 -1.788 1.00 85.88 331 ALA A C 1
ATOM 2662 O O . ALA A 1 331 ? 1.630 8.788 -2.387 1.00 85.88 331 ALA A O 1
ATOM 2663 N N . LEU A 1 332 ? 0.297 10.594 -2.395 1.00 86.88 332 LEU A N 1
ATOM 2664 C CA . LEU A 1 332 ? -0.036 10.506 -3.821 1.00 86.88 332 LEU A CA 1
ATOM 2665 C C . LEU A 1 332 ? 1.210 10.655 -4.698 1.00 86.88 332 LEU A C 1
ATOM 2667 O O . LEU A 1 332 ? 1.475 9.793 -5.536 1.00 86.88 332 LEU A O 1
ATOM 2671 N N . VAL A 1 333 ? 2.021 11.686 -4.460 1.00 89.31 333 VAL A N 1
ATOM 2672 C CA . VAL A 1 333 ? 3.281 11.887 -5.197 1.00 89.31 333 VAL A CA 1
ATOM 2673 C C . VAL A 1 333 ? 4.229 10.704 -4.989 1.00 89.31 333 VAL A C 1
ATOM 2675 O O . VAL A 1 333 ? 4.782 10.178 -5.956 1.00 89.31 333 VAL A O 1
ATOM 2678 N N . TYR A 1 334 ? 4.365 10.240 -3.743 1.00 91.00 334 TYR A N 1
ATOM 2679 C CA . TYR A 1 334 ? 5.176 9.074 -3.402 1.00 91.00 334 TYR A CA 1
ATOM 2680 C C . TYR A 1 334 ? 4.729 7.829 -4.174 1.00 91.00 334 TYR A C 1
ATOM 2682 O O . TYR A 1 334 ? 5.565 7.140 -4.753 1.00 91.00 334 TYR A O 1
ATOM 2690 N N . THR A 1 335 ? 3.422 7.562 -4.249 1.00 88.06 335 THR A N 1
ATOM 2691 C CA . THR A 1 335 ? 2.909 6.402 -4.988 1.00 88.06 335 THR A CA 1
ATOM 2692 C C . THR A 1 335 ? 3.255 6.482 -6.472 1.00 88.06 335 THR A C 1
ATOM 2694 O O . THR A 1 335 ? 3.780 5.517 -7.011 1.00 88.06 335 THR A O 1
ATOM 2697 N N . ILE A 1 336 ? 3.068 7.629 -7.131 1.00 88.12 336 ILE A N 1
ATOM 2698 C CA . ILE A 1 336 ? 3.362 7.778 -8.566 1.00 88.12 336 ILE A CA 1
ATOM 2699 C C . ILE A 1 336 ? 4.847 7.515 -8.853 1.00 88.12 336 ILE A C 1
ATOM 2701 O O . ILE A 1 336 ? 5.176 6.739 -9.753 1.00 88.12 336 ILE A O 1
ATOM 2705 N N . VAL A 1 337 ? 5.744 8.107 -8.058 1.00 90.56 337 VAL A N 1
ATOM 2706 C CA . VAL A 1 337 ? 7.195 7.919 -8.216 1.00 90.56 337 VAL A CA 1
ATOM 2707 C C . VAL A 1 337 ? 7.593 6.472 -7.925 1.00 90.56 337 VAL A C 1
ATOM 2709 O O . VAL A 1 337 ? 8.306 5.854 -8.717 1.00 90.56 337 VAL A O 1
ATOM 2712 N N . GLY A 1 338 ? 7.097 5.902 -6.826 1.00 90.25 338 GLY A N 1
ATOM 2713 C CA . GLY A 1 338 ? 7.383 4.523 -6.444 1.00 90.25 338 GLY A CA 1
ATOM 2714 C C . GLY A 1 338 ? 6.939 3.519 -7.506 1.00 90.25 338 GLY A C 1
ATOM 2715 O O . GLY A 1 338 ? 7.669 2.573 -7.800 1.00 90.25 338 GLY A O 1
ATOM 2716 N N . LEU A 1 339 ? 5.788 3.758 -8.139 1.00 87.94 339 LEU A N 1
ATOM 2717 C CA . LEU A 1 339 ? 5.293 2.932 -9.237 1.00 87.94 339 LEU A CA 1
ATOM 2718 C C . LEU A 1 339 ? 6.181 3.001 -10.474 1.00 87.94 339 LEU A C 1
ATOM 2720 O O . LEU A 1 339 ? 6.447 1.959 -11.067 1.00 87.94 339 LEU A O 1
ATOM 2724 N N . ALA A 1 340 ? 6.672 4.182 -10.845 1.00 88.81 340 ALA A N 1
ATOM 2725 C CA . ALA A 1 340 ? 7.593 4.311 -11.971 1.00 88.81 340 ALA A CA 1
ATOM 2726 C C . ALA A 1 340 ? 8.906 3.544 -11.729 1.00 88.81 340 ALA A C 1
ATOM 2728 O O . ALA A 1 340 ? 9.388 2.833 -12.619 1.00 88.81 340 ALA A O 1
ATOM 2729 N N . ILE A 1 341 ? 9.455 3.624 -10.510 1.00 90.44 341 ILE A N 1
ATOM 2730 C CA . ILE A 1 341 ? 10.663 2.877 -10.128 1.00 90.44 341 ILE A CA 1
ATOM 2731 C C . ILE A 1 341 ? 10.378 1.369 -10.142 1.00 90.44 341 ILE A C 1
ATOM 2733 O O . ILE A 1 341 ? 11.128 0.613 -10.756 1.00 90.44 341 ILE A O 1
ATOM 2737 N N . ALA A 1 342 ? 9.278 0.920 -9.530 1.00 89.12 342 ALA A N 1
ATOM 2738 C CA . ALA A 1 342 ? 8.909 -0.494 -9.483 1.00 89.12 342 ALA A CA 1
ATOM 2739 C C . ALA A 1 342 ? 8.682 -1.088 -10.883 1.00 89.12 342 ALA A C 1
ATOM 2741 O O . ALA A 1 342 ? 9.184 -2.173 -11.179 1.00 89.12 342 ALA A O 1
ATOM 2742 N N . VAL A 1 343 ? 7.988 -0.367 -11.771 1.00 87.88 343 VAL A N 1
ATOM 2743 C CA . VAL A 1 343 ? 7.793 -0.782 -13.170 1.00 87.88 343 VAL A CA 1
ATOM 2744 C C . VAL A 1 343 ? 9.132 -0.875 -13.897 1.00 87.88 343 VAL A C 1
ATOM 2746 O O . VAL A 1 343 ? 9.376 -1.852 -14.598 1.00 87.88 343 VAL A O 1
ATOM 2749 N N . THR A 1 344 ? 10.041 0.075 -13.668 1.00 88.06 344 THR A N 1
ATOM 2750 C CA . THR A 1 344 ? 11.402 0.031 -14.223 1.00 88.06 344 THR A CA 1
ATOM 2751 C C . THR A 1 344 ? 12.181 -1.202 -13.747 1.00 88.06 344 THR A C 1
ATOM 2753 O O . THR A 1 344 ? 12.862 -1.841 -14.556 1.00 88.06 344 THR A O 1
ATOM 2756 N N . CYS A 1 345 ? 12.062 -1.573 -12.466 1.00 87.31 345 CYS A N 1
ATOM 2757 C CA . CYS A 1 345 ? 12.648 -2.801 -11.913 1.00 87.31 345 CYS A CA 1
ATOM 2758 C C . CYS A 1 345 ? 12.094 -4.050 -12.598 1.00 87.31 345 CYS A C 1
ATOM 2760 O O . CYS A 1 345 ? 12.868 -4.907 -13.028 1.00 87.31 345 CYS A O 1
ATOM 2762 N N . ILE A 1 346 ? 10.766 -4.139 -12.710 1.00 86.31 346 ILE A N 1
ATOM 2763 C CA . ILE A 1 346 ? 10.074 -5.292 -13.295 1.00 86.31 346 ILE A CA 1
ATOM 2764 C C . ILE A 1 346 ? 10.438 -5.443 -14.771 1.00 86.31 346 ILE A C 1
ATOM 2766 O O . ILE A 1 346 ? 10.771 -6.543 -15.197 1.00 86.31 346 ILE A O 1
ATOM 2770 N N . ASP A 1 347 ? 10.435 -4.354 -15.536 1.00 85.06 347 ASP A N 1
ATOM 2771 C CA . ASP A 1 347 ? 10.786 -4.370 -16.957 1.00 85.06 347 ASP A CA 1
ATOM 2772 C C . ASP A 1 347 ? 12.246 -4.799 -17.194 1.00 85.06 347 ASP A C 1
ATOM 2774 O O . ASP A 1 347 ? 12.535 -5.634 -18.056 1.00 85.06 347 ASP A O 1
ATOM 2778 N N . SER A 1 348 ? 13.170 -4.308 -16.362 1.00 84.44 348 SER A N 1
ATOM 2779 C CA . SER A 1 348 ? 14.587 -4.686 -16.455 1.00 84.44 348 SER A CA 1
ATOM 2780 C C . SER A 1 348 ? 14.799 -6.162 -16.091 1.00 84.44 348 SER A C 1
ATOM 2782 O O . SER A 1 348 ? 15.488 -6.890 -16.809 1.00 84.44 348 SER A O 1
ATOM 2784 N N . ALA A 1 349 ? 14.165 -6.639 -15.013 1.00 84.50 349 ALA A N 1
ATOM 2785 C CA . ALA A 1 349 ? 14.203 -8.049 -14.621 1.00 84.50 349 ALA A CA 1
ATOM 2786 C C . ALA A 1 349 ? 13.555 -8.957 -15.681 1.00 84.50 349 ALA A C 1
ATOM 2788 O O . ALA A 1 349 ? 14.100 -10.009 -16.021 1.00 84.50 349 ALA A O 1
ATOM 2789 N N . GLY A 1 350 ? 12.418 -8.529 -16.233 1.00 84.31 350 GLY A N 1
ATOM 2790 C CA . GLY A 1 350 ? 11.671 -9.235 -17.269 1.00 84.31 350 GLY A CA 1
ATOM 2791 C C . GLY A 1 350 ? 12.469 -9.381 -18.560 1.00 84.31 350 GLY A C 1
ATOM 2792 O O . GLY A 1 350 ? 12.522 -10.470 -19.126 1.00 84.31 350 GLY A O 1
ATOM 2793 N N . THR A 1 351 ? 13.176 -8.333 -18.982 1.00 83.19 351 THR A N 1
ATOM 2794 C CA . THR A 1 351 ? 14.045 -8.378 -20.168 1.00 83.19 351 THR A CA 1
ATOM 2795 C C . THR A 1 351 ? 15.179 -9.398 -20.002 1.00 83.19 351 THR A C 1
ATOM 2797 O O . THR A 1 351 ? 15.432 -10.201 -20.906 1.00 83.19 351 THR A O 1
ATOM 2800 N N . ILE A 1 352 ? 15.832 -9.432 -18.834 1.00 80.31 352 ILE A N 1
ATOM 2801 C CA . ILE A 1 352 ? 16.874 -10.428 -18.516 1.00 80.31 352 ILE A CA 1
ATOM 2802 C C . ILE A 1 352 ? 16.283 -11.846 -18.517 1.00 80.31 352 ILE A C 1
ATOM 2804 O O . ILE A 1 352 ? 16.866 -12.776 -19.087 1.00 80.31 352 ILE A O 1
ATOM 2808 N N . TYR A 1 353 ? 15.106 -12.012 -17.917 1.00 81.94 353 TYR A N 1
ATOM 2809 C CA . TYR A 1 353 ? 14.397 -13.286 -17.881 1.00 81.94 353 TYR A CA 1
ATOM 2810 C C . TYR A 1 353 ? 14.040 -13.795 -19.288 1.00 81.94 353 TYR A C 1
ATOM 2812 O O . TYR A 1 353 ? 14.344 -14.934 -19.637 1.00 81.94 353 TYR A O 1
ATOM 2820 N N . ILE A 1 354 ? 13.464 -12.947 -20.141 1.00 82.50 354 ILE A N 1
ATOM 2821 C CA . ILE A 1 354 ? 13.083 -13.321 -21.511 1.00 82.50 354 ILE A CA 1
ATOM 2822 C C . ILE A 1 354 ? 14.321 -13.738 -22.319 1.00 82.50 354 ILE A C 1
ATOM 2824 O O . ILE A 1 354 ? 14.299 -14.761 -23.008 1.00 82.50 354 ILE A O 1
ATOM 2828 N N . ARG A 1 355 ? 15.437 -13.008 -22.194 1.00 78.00 355 ARG A N 1
ATOM 2829 C CA . ARG A 1 355 ? 16.695 -13.345 -22.885 1.00 78.00 355 ARG A CA 1
ATOM 2830 C C . ARG A 1 355 ? 17.270 -14.690 -22.447 1.00 78.00 355 ARG A C 1
ATOM 2832 O O . ARG A 1 355 ? 17.677 -15.480 -23.299 1.00 78.00 355 ARG A O 1
ATOM 2839 N N . THR A 1 356 ? 17.290 -14.964 -21.144 1.00 77.06 356 THR A N 1
ATOM 2840 C CA . THR A 1 356 ? 17.771 -16.251 -20.609 1.00 77.06 356 THR A CA 1
ATOM 2841 C C . THR A 1 356 ? 16.866 -17.410 -21.033 1.00 77.06 356 THR A C 1
ATOM 2843 O O . THR A 1 356 ? 17.364 -18.470 -21.421 1.00 77.06 356 THR A O 1
ATOM 2846 N N . LEU A 1 357 ? 15.548 -17.196 -21.080 1.00 77.62 357 LEU A N 1
ATOM 2847 C CA . LEU A 1 357 ? 14.596 -18.190 -21.579 1.00 77.62 357 LEU A CA 1
ATOM 2848 C C . LEU A 1 357 ? 14.806 -18.492 -23.074 1.00 77.62 357 LEU A C 1
ATOM 2850 O O . LEU A 1 357 ? 14.830 -19.662 -23.463 1.00 77.62 357 LEU A O 1
ATOM 2854 N N . HIS A 1 358 ? 15.043 -17.475 -23.909 1.00 74.06 358 HIS A N 1
ATOM 2855 C CA . HIS A 1 358 ? 1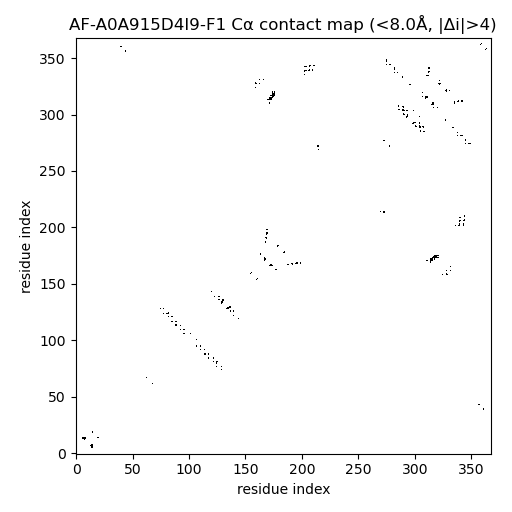5.376 -17.674 -25.326 1.00 74.06 358 HIS A CA 1
ATOM 2856 C C . HIS A 1 358 ? 16.661 -18.490 -25.527 1.00 74.06 358 HIS A C 1
ATOM 2858 O O . HIS A 1 358 ? 16.688 -19.380 -26.382 1.00 74.06 358 HIS A O 1
ATOM 2864 N N . GLN A 1 359 ? 17.703 -18.231 -24.729 1.00 76.25 359 GLN A N 1
ATOM 2865 C CA . GLN A 1 359 ? 18.951 -19.005 -24.770 1.00 76.25 359 GLN A CA 1
ATOM 2866 C C . GLN A 1 359 ? 18.733 -20.480 -24.404 1.00 76.25 359 GLN A C 1
ATOM 2868 O O . GLN A 1 359 ? 19.361 -21.356 -24.997 1.00 76.25 359 GLN A O 1
ATOM 2873 N N . PHE A 1 360 ? 17.825 -20.767 -23.467 1.00 71.00 360 PHE A N 1
ATOM 2874 C CA . PHE A 1 360 ? 17.517 -22.130 -23.035 1.00 71.00 360 PHE A CA 1
ATOM 2875 C C . PHE A 1 360 ? 16.683 -22.914 -24.063 1.00 71.00 360 PHE A C 1
ATOM 2877 O O . PHE A 1 360 ? 16.943 -24.093 -24.315 1.00 71.00 360 PHE A O 1
ATOM 2884 N N . VAL A 1 361 ? 15.688 -22.266 -24.682 1.00 70.75 361 VAL A N 1
ATOM 2885 C CA . VAL A 1 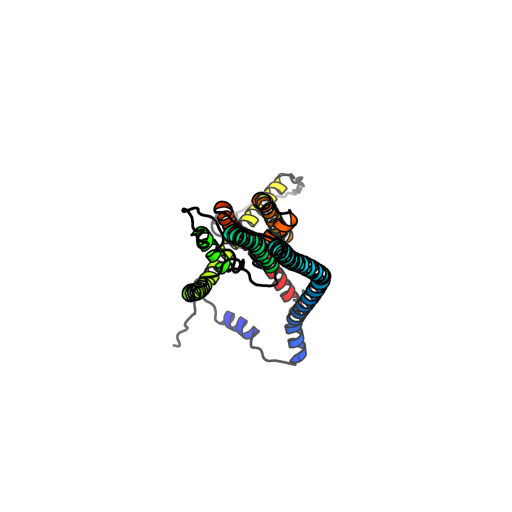361 ? 14.791 -22.905 -25.665 1.00 70.75 361 VAL A CA 1
ATOM 2886 C C . VAL A 1 361 ? 15.493 -23.141 -27.005 1.00 70.75 361 VAL A C 1
ATOM 2888 O O . VAL A 1 361 ? 15.290 -24.184 -27.631 1.00 70.75 361 VAL A O 1
ATOM 2891 N N . SER A 1 362 ? 16.337 -22.206 -27.442 1.00 65.69 362 SER A N 1
ATOM 2892 C CA . SER A 1 362 ? 17.110 -22.322 -28.678 1.00 65.69 362 SER A CA 1
ATOM 2893 C C . SER A 1 362 ? 18.570 -21.953 -28.422 1.00 65.69 362 SER A C 1
ATOM 2895 O O . SER A 1 362 ? 18.993 -20.853 -28.797 1.00 65.69 362 SER A O 1
ATOM 2897 N N . PRO A 1 363 ? 19.371 -22.859 -27.833 1.00 62.25 363 PRO A N 1
ATOM 2898 C CA . PRO A 1 363 ? 20.804 -22.647 -27.743 1.00 62.25 363 PRO A CA 1
ATOM 2899 C C . PRO A 1 363 ? 21.342 -22.562 -29.172 1.00 62.25 363 PRO A C 1
ATOM 2901 O O . PRO A 1 363 ? 21.444 -23.575 -29.869 1.00 62.25 363 PRO A O 1
ATOM 2904 N N . ARG A 1 364 ? 21.650 -21.345 -29.649 1.00 55.56 364 ARG A N 1
ATOM 2905 C CA . ARG A 1 364 ? 22.455 -21.184 -30.862 1.00 55.56 364 ARG A CA 1
ATOM 2906 C C . ARG A 1 364 ? 23.726 -21.975 -30.586 1.00 55.56 364 ARG A C 1
ATOM 2908 O O . ARG A 1 364 ? 24.442 -21.660 -29.638 1.00 55.56 364 ARG A O 1
ATOM 2915 N N . ARG A 1 365 ? 23.977 -23.032 -31.366 1.00 47.66 365 ARG A N 1
ATOM 2916 C CA . ARG A 1 365 ? 25.295 -23.662 -31.391 1.00 47.66 365 ARG A CA 1
ATOM 2917 C C . ARG A 1 365 ? 26.252 -22.547 -31.775 1.00 47.66 365 ARG A C 1
ATOM 2919 O O . ARG A 1 365 ? 26.254 -22.114 -32.923 1.00 47.66 365 ARG A O 1
ATOM 2926 N N . ILE A 1 366 ? 26.989 -22.041 -30.796 1.00 44.38 366 ILE A N 1
ATOM 2927 C CA . ILE A 1 366 ? 28.182 -21.249 -31.038 1.00 44.38 366 ILE A CA 1
ATOM 2928 C C . ILE A 1 366 ? 29.118 -22.241 -31.731 1.00 44.38 366 ILE A C 1
ATOM 2930 O O . ILE A 1 366 ? 29.737 -23.080 -31.078 1.00 44.38 366 ILE A O 1
ATOM 2934 N N . LEU A 1 367 ? 29.072 -22.262 -33.064 1.00 40.66 367 LEU A N 1
ATOM 2935 C CA . LEU A 1 367 ? 30.068 -22.940 -33.876 1.00 40.66 367 LEU A CA 1
ATOM 2936 C C . LEU A 1 367 ? 31.382 -22.221 -33.565 1.00 40.66 367 LEU A C 1
ATOM 2938 O O . LEU A 1 367 ? 31.487 -21.014 -33.781 1.00 40.66 367 LEU A O 1
ATOM 2942 N N . ARG A 1 368 ? 32.283 -22.958 -32.912 1.00 35.00 368 ARG A N 1
ATOM 2943 C CA . ARG A 1 368 ? 33.673 -22.568 -32.677 1.00 35.00 368 ARG A CA 1
ATOM 2944 C C . ARG A 1 368 ? 34.419 -22.425 -33.990 1.00 35.00 368 ARG A C 1
ATOM 2946 O O . ARG A 1 368 ? 34.098 -23.212 -34.910 1.00 35.00 368 ARG A O 1
#

pLDDT: mean 70.78, std 20.22, range [25.88, 95.31]

Sequence (368 aa):
MKEMQAVVDLNGHYLSMKQLEWEEQIYFRSPPSNSCKLLKRISPHICLQLLVISYLLFGGAVFYYLESGNEVKERESQMVGIFKLRDNFHSRLWTIKRIPNKKPELYRKQIAQLGRKYFEQLAIKIAVANKKMFLNENYLLKSSSTKDKDDKACIWSFNNSLFYAAAILTVIGYGGQNPATAAGRSFSVFYVLFGYPILLVAIADIAKIFKDCLNALHKICDQISKNSHPRRMSRVRCGSRSSIDLSDEISKSVCLCKSETLQTSECAENKEIPILLLLLIFTGFLNFGAFIVQKWRDWSYWNSLFYCFMTTAKIGYENTGPTGTLPTIAALVYTIVGLAIAVTCIDSAGTIYIRTLHQFVSPRRILR

Solvent-accessible surface area (backbone atoms only — not comparable to full-atom values): 22256 Å² total; per-residue (Å²): 141,78,86,82,82,77,67,63,49,102,82,71,51,77,66,56,70,67,61,57,51,55,59,49,52,77,75,66,71,83,89,84,78,72,63,68,62,48,47,60,68,45,42,63,60,54,51,52,50,53,50,52,52,52,49,50,53,51,51,51,53,52,49,49,69,66,42,53,69,52,53,54,52,51,52,49,52,49,50,51,58,51,51,53,52,53,52,50,49,54,52,52,52,52,57,59,72,66,57,78,93,69,56,71,65,63,51,52,53,52,50,54,52,51,47,51,57,50,50,52,52,49,51,52,51,54,35,58,50,16,73,75,75,78,46,92,49,97,78,76,81,85,79,78,86,77,99,64,98,72,74,82,81,59,76,78,37,72,69,49,45,50,50,48,52,49,28,55,45,67,53,25,54,38,72,68,76,75,66,87,46,71,67,50,47,54,47,54,52,59,50,32,66,59,42,32,63,55,49,51,52,54,39,51,53,49,22,48,54,51,49,53,50,51,52,51,50,50,52,51,51,53,51,50,57,54,67,76,48,77,74,80,78,78,78,79,78,83,81,86,81,87,83,89,87,89,87,78,92,91,74,93,76,82,82,91,77,81,88,70,93,72,87,87,85,76,81,75,82,72,76,73,78,57,67,68,60,55,52,49,52,52,50,50,53,34,54,54,47,10,56,54,45,21,74,75,66,77,44,55,61,67,60,21,33,50,50,37,46,32,51,40,71,34,63,34,56,73,65,66,71,66,80,57,71,69,51,37,55,52,48,52,54,49,41,58,53,38,38,21,52,49,51,43,51,50,52,53,52,46,52,55,50,54,53,54,51,49,47,70,73,53,63,74,78,78,78,126

Foldseek 3Di:
DDDDDFDAPPVGDGDDVVVVVVVVVVVDDDDDDPDPLVCLVCVVVVVVVVVVVVVVVVVVVVCCVVPVVVVVVLLVVLVCVLVVLVVVLVVVLVVLVPDPPDDPVVSVVVNVVSCLVSVVVNLVSVQVSVVVPDHDNLPSPLDDDDDDPPDPPDCPDVLNVVLVLLLLLLLLCQAADDDPDPVRVVVSVVSNVVSNVVLVVVLVVLLVVVQVVVLVVVVVVVVVVCVVDPPPDDDPDPDDDDDDDDDDDDPPDDDDDDDPPDDPPPDPPSPPDPLVVLVVVLLVLLQVQLVVCCVQPVDDSVVSSVQLCSLLVSVHHHPPADDDNVSSVVSSVSNSVSVSSVVNSCVSVVVVVVVVVCCSSDVPPPPD

Mean predicted aligned error: 16.18 Å

Nearest PDB structures (foldseek):
  4xdj-assembly2_D  TM=7.540E-01  e=3.171E-08  Homo sapiens
  7ljb-assembly1_B  TM=7.393E-01  e=1.225E-07  Homo sapiens
  8de9-assembly1_A  TM=6.590E-01  e=7.806E-08  Danio rerio
  4i9w-assembly1_B  TM=7.278E-01  e=1.225E-06  Homo sapiens
  2ahz-assembly1_A  TM=8.726E-01  e=3.012E-02  Bacillus cereus

Organism: NCBI:txid166011

InterPro domains:
  IPR003280 Two pore domain potassium channel [PTHR11003] (42-358)
  IPR013099 Potassium channel domain [PF07885] (155-210)
  IPR013099 Potassium channel domain [PF07885] (285-352)